Protein AF-A0A4R3K4Y8-F1 (afdb_monomer)

Foldseek 3Di:
DDPPPVVVVVVVVVVVVVVVVVCCVVVCVVVVVVVVVVVVVVVVVVVVVVVVVVVVVVVVVVVVVVVVVVVVVVVVVVVVVVVVVVVVVVVVVVVVVVVVVVVVVVVVVVVVVVVVVVVVVVVVVVVVVVVLVVLLVVLVLPDDVQQDVDDLVRNDPDSPPPPPPDDPPVADPDDGPPDDDDDDDDDDDPDDDDDDDDDPVLVPDPVHDDDPDDDDDDDDDDADDDDDDDDDWDWDADPPPRDIDTDDDPPQPDDNDGDDPVLLVQLQCCCPVVVDDLVVSQVVVCVSHVNPRRDDSVSSVCSVVVCCVVCVVVLVVLLVVLLAAQEKEWEKDWDADPNAIKIWIWIDHPVGRIDTDIGSDDAPVRCPPHSQARHQHEYEYDPPPRSVVGHVFYDYNLSNLLSNLVSCCVSVVVQDLSVQLNVLSVVLVVQLVPDDPPDFDDPVVLVVSVVSNVVSLVSLVVVCVVPPDRPSDCSSVCSSVVPNGDNRPPSGDPDDDDDDDDDDDDDDDDDD

Nearest PDB structures (foldseek):
  4ndk-assembly1_A  TM=3.398E-01  e=2.912E-02  Aequorea victoria
  4b3q-assembly1_A  TM=4.952E-01  e=2.669E-01  Human immunodeficiency virus 1
  8ia9-assembly1_A-2  TM=1.460E-01  e=4.908E-01  Saccharopolyspora spinosa

pLDDT: mean 82.43, std 16.51, range [22.06, 96.5]

Radius of gyration: 69.51 Å; Cα contacts (8 Å, |Δi|>4): 357; chains: 1; bounding box: 185×65×233 Å

Mean predicted aligned error: 16.61 Å

Organism: NCBI:txid1796634

InterPro domains:
  IPR004291 Transposase IS66, central domain [PF03050] (292-463)

Solvent-accessible surface area (backbone atoms only — not comparable to full-atom values): 30920 Å² total; per-residue (Å²): 134,78,79,74,61,65,60,57,54,54,53,51,53,52,52,50,52,54,52,50,52,53,45,37,56,75,68,44,55,59,59,51,55,51,51,53,50,54,50,54,53,49,54,51,53,53,48,49,51,55,48,52,53,50,50,50,52,49,54,52,50,51,51,50,51,53,50,50,53,51,51,53,53,51,55,50,51,50,53,50,50,54,48,51,49,51,52,48,53,52,49,50,53,53,50,50,55,52,49,53,54,49,53,51,54,49,50,56,50,50,52,52,52,49,53,51,49,52,52,48,52,54,52,51,52,51,50,52,52,50,51,46,53,49,52,33,51,50,51,64,71,66,57,40,58,69,33,39,94,48,54,76,90,68,63,87,73,70,86,66,74,82,71,76,84,69,71,86,78,84,68,69,94,70,84,54,95,90,56,82,82,84,71,85,82,82,76,85,73,92,61,84,86,85,82,84,76,79,58,69,68,57,74,69,35,88,89,58,75,91,69,98,75,79,89,84,86,84,88,87,85,87,84,85,78,92,83,84,85,89,86,86,60,70,76,46,68,43,91,84,80,66,51,74,49,59,67,85,67,64,92,85,60,79,57,99,77,66,86,53,68,69,61,53,51,52,50,48,42,38,40,71,74,65,68,38,53,70,70,55,52,39,48,52,49,11,59,73,50,77,60,69,48,79,69,56,71,68,62,61,61,44,45,59,58,53,48,56,63,72,40,46,66,60,51,53,49,50,43,54,57,47,30,73,27,67,47,31,38,42,50,77,45,84,44,72,56,96,89,37,72,26,29,36,39,37,43,30,35,94,91,67,59,70,46,80,44,78,28,76,40,74,55,68,76,34,38,57,94,39,47,62,60,74,21,66,18,34,35,29,28,71,86,51,72,60,58,78,79,34,38,71,42,61,33,69,31,62,72,54,51,49,19,46,30,46,32,29,42,71,76,40,64,89,55,59,37,43,58,51,48,46,49,51,55,50,51,53,51,53,54,59,70,71,49,62,92,90,62,65,57,61,66,69,60,47,53,52,52,48,53,53,50,52,53,39,42,52,48,35,51,51,51,42,68,78,49,64,69,50,95,65,55,50,63,51,51,48,61,62,67,45,76,84,57,53,70,61,67,62,81,36,48,88,66,88,88,81,92,80,89,79,87,88,82,81,93,76,82,89,78,131

Secondary structure (DSSP, 8-state):
--THHHHHHHHHHHHHHHHHHHHHHHTTHHHHHHHHHHHHHHHHHHHHHHHHHHHHHHHHHHHHHHHHHHHHHHHHHHHHHHHHHHHHHHHHHHHHHHHHHHHHHHHHHHHHHHHHHHHHHHHHHHHHHHHHHHHHHHHHHH--TTTSS--GGG--S------------SPPSSSPTTPPP-PPPPPPPSS----PPPPHHHHH-TT----S-----------------------EE-TTT--EE-PPPPTT--SSS---HHHHHHHHHHHHTS---HHHHHHHHHHHTTT-----HHHHHHHHHHHHHHTHHHHHHHHHHHHT-SEEEEEEEEEEETTEEEEEEEEE-TTS-EEEEEESS-SHHHHTTSHHHH--SEEEESS-GGGGGSSSEEEE-HHHHHHHHHHHHHH-TT-SHHHHHHHHHHHHHHHHHTSPTTPPPPHHHHHHHHHHHHHHHHHHHHHHHHSPPPTT--HHHHHHHS----TTTTTT-SS-----------------

Sequence (512 aa):
MNPSFEYITHLEYRLKASQAEVRAFRSGKKFQDIQEMQRKEREVLERELRALKRELMKAHQETKEVRNQWFEVFEDLQKEQDRKEKALRYWLKQMEKRALKAEENYGDAQDKIKELRHGFYEVAAALEEEKGKNLKLMAQVSQDFENSSFPSSSQKIRKKKVPNNRKVTGKHPGGQPGHTGHRRKRQTPTCPSVLLQPDREILNDPDFKKTNHTITKQLVNIKMVLEVTDYYADVYRNSKTGETYHAEFPAGIVNDVNYGGSIKAFLFLLNNECCTSIDKSRRFLSDLTGGKLQISKGMVNQLSRTFAQKSKVDQQKAFSELLVAPILHTDCTNARVNGKNAYVFICAKPDGQALYTASEKKGHEGVKGTPAELSHGILIHDHELTFYNYGSNHQECLAHVLRYLKGSMENEPDRVWNKQMHTLIREMIHYRNGLDPGCGCDTAKVAEYETRYRKILEKAKEEYEEIPCNDYYKEGYNFSSGSVINFVSLVINGSNLERIKYEYSYQRGAYY

Structure (mmCIF, N/CA/C/O backbone):
data_AF-A0A4R3K4Y8-F1
#
_entry.id   AF-A0A4R3K4Y8-F1
#
loop_
_atom_site.group_PDB
_atom_site.id
_atom_site.type_symbol
_atom_site.label_atom_id
_atom_site.label_alt_id
_atom_site.label_comp_id
_atom_site.label_asym_id
_atom_site.label_entity_id
_atom_site.label_seq_id
_atom_site.pdbx_PDB_ins_code
_atom_site.Cartn_x
_atom_site.Cartn_y
_atom_site.Cartn_z
_atom_site.occupancy
_atom_site.B_iso_or_equiv
_atom_site.auth_seq_id
_atom_site.auth_comp_id
_atom_site.auth_asym_id
_atom_site.auth_atom_id
_atom_site.pdbx_PDB_model_num
ATOM 1 N N . MET A 1 1 ? 110.011 -34.572 -167.860 1.00 46.47 1 MET A N 1
ATOM 2 C CA . MET A 1 1 ? 110.327 -33.135 -168.042 1.00 46.47 1 MET A CA 1
ATOM 3 C C . MET A 1 1 ? 111.069 -32.645 -166.797 1.00 46.47 1 MET A C 1
ATOM 5 O O . MET A 1 1 ? 110.901 -33.246 -165.749 1.00 46.47 1 MET A O 1
ATOM 9 N N . ASN A 1 2 ? 111.980 -31.683 -166.945 1.00 44.69 2 ASN A N 1
ATOM 10 C CA . ASN A 1 2 ? 113.156 -31.447 -166.086 1.00 44.69 2 ASN A CA 1
ATOM 11 C C . ASN A 1 2 ? 112.827 -30.916 -164.648 1.00 44.69 2 ASN A C 1
ATOM 13 O O . ASN A 1 2 ? 112.193 -29.866 -164.563 1.00 44.69 2 ASN A O 1
ATOM 17 N N . PRO A 1 3 ? 113.276 -31.544 -163.530 1.00 58.91 3 PRO A N 1
ATOM 18 C CA . PRO A 1 3 ? 112.893 -31.180 -162.145 1.00 58.91 3 PRO A CA 1
ATOM 19 C C . PRO A 1 3 ? 113.549 -29.907 -161.570 1.00 58.91 3 PRO A C 1
ATOM 21 O O . PRO A 1 3 ? 113.224 -29.481 -160.466 1.00 58.91 3 PRO A O 1
ATOM 24 N N . SER A 1 4 ? 114.489 -29.287 -162.288 1.00 59.41 4 SER A N 1
ATOM 25 C CA . SER A 1 4 ? 115.244 -28.126 -161.788 1.00 59.41 4 SER A CA 1
ATOM 26 C C . SER A 1 4 ? 114.491 -26.788 -161.886 1.00 59.41 4 SER A C 1
ATOM 28 O O . SER A 1 4 ? 114.936 -25.805 -161.296 1.00 59.41 4 SER A O 1
ATOM 30 N N . PHE A 1 5 ? 113.380 -26.715 -162.627 1.00 60.00 5 PHE A N 1
ATOM 31 C CA . PHE A 1 5 ? 112.683 -25.448 -162.886 1.00 60.00 5 PHE A CA 1
ATOM 32 C C . PHE A 1 5 ? 111.666 -25.078 -161.789 1.00 60.00 5 PHE A C 1
ATOM 34 O O . PHE A 1 5 ? 111.507 -23.899 -161.472 1.00 60.00 5 PHE A O 1
ATOM 41 N N . GLU A 1 6 ? 111.032 -26.067 -161.148 1.00 62.88 6 GLU A N 1
ATOM 42 C CA . GLU A 1 6 ? 109.993 -25.844 -160.124 1.00 62.88 6 GLU A CA 1
ATOM 43 C C . GLU A 1 6 ? 110.557 -25.370 -158.771 1.00 62.88 6 GLU A C 1
ATOM 45 O O . GLU A 1 6 ? 109.931 -24.574 -158.069 1.00 62.88 6 GLU A O 1
ATOM 50 N N . TYR A 1 7 ? 111.770 -25.797 -158.403 1.00 68.81 7 TYR A N 1
ATOM 51 C CA . TYR A 1 7 ? 112.374 -25.407 -157.122 1.00 68.81 7 TYR A CA 1
ATOM 52 C C . TYR A 1 7 ? 112.808 -23.931 -157.096 1.00 68.81 7 TYR A C 1
ATOM 54 O O . TYR A 1 7 ? 112.638 -23.240 -156.089 1.00 68.81 7 TYR A O 1
ATOM 62 N N . ILE A 1 8 ? 113.314 -23.419 -158.223 1.00 64.62 8 ILE A N 1
ATOM 63 C CA . ILE A 1 8 ? 113.749 -22.020 -158.344 1.00 64.62 8 ILE A CA 1
ATOM 64 C C . ILE A 1 8 ? 112.538 -21.078 -158.309 1.00 64.62 8 ILE A C 1
ATOM 66 O O . ILE A 1 8 ? 112.564 -20.072 -157.599 1.00 64.62 8 ILE A O 1
ATOM 70 N N . THR A 1 9 ? 111.434 -21.442 -158.968 1.00 64.62 9 THR A N 1
ATOM 71 C CA . THR A 1 9 ? 110.205 -20.634 -158.953 1.00 64.62 9 THR A CA 1
ATOM 72 C C . THR A 1 9 ? 109.590 -20.546 -157.553 1.00 64.62 9 THR A C 1
ATOM 74 O O . THR A 1 9 ? 109.158 -19.468 -157.141 1.00 64.62 9 THR A O 1
ATOM 77 N N . HIS A 1 10 ? 109.588 -21.629 -156.766 1.00 73.00 10 HIS A N 1
ATOM 78 C CA . HIS A 1 10 ? 109.030 -21.586 -155.409 1.00 73.00 10 HIS A CA 1
ATOM 79 C C . HIS A 1 10 ? 109.826 -20.672 -154.454 1.00 73.00 10 HIS A C 1
ATOM 81 O O . HIS A 1 10 ? 109.233 -19.919 -153.670 1.00 73.00 10 HIS A O 1
ATOM 87 N N . LEU A 1 11 ? 111.161 -20.686 -154.539 1.00 70.00 11 LEU A N 1
ATOM 88 C CA . LEU A 1 11 ? 112.019 -19.799 -153.745 1.00 70.00 11 LEU A CA 1
ATOM 89 C C . LEU A 1 11 ? 111.842 -18.325 -154.132 1.00 70.00 11 LEU A C 1
ATOM 91 O O . LEU A 1 11 ? 111.784 -17.470 -153.244 1.00 70.00 11 LEU A O 1
ATOM 95 N N . GLU A 1 12 ? 111.663 -18.023 -155.420 1.00 65.12 12 GLU A N 1
ATOM 96 C CA . GLU A 1 12 ? 111.338 -16.667 -155.870 1.00 65.12 12 GLU A CA 1
ATOM 97 C C . GLU A 1 12 ? 109.994 -16.179 -155.316 1.00 65.12 12 GLU A C 1
ATOM 99 O O . GLU A 1 12 ? 109.920 -15.052 -154.824 1.00 65.12 12 GLU A O 1
ATOM 104 N N . TYR A 1 13 ? 108.946 -17.014 -155.295 1.00 73.25 13 TYR A N 1
ATOM 105 C CA . TYR A 1 13 ? 107.655 -16.636 -154.701 1.00 73.25 13 TYR A CA 1
ATOM 106 C C . TYR A 1 13 ? 107.757 -16.354 -153.196 1.00 73.25 13 TYR A C 1
ATOM 108 O O . TYR A 1 13 ? 107.167 -15.380 -152.719 1.00 73.25 13 TYR A O 1
ATOM 116 N N . ARG A 1 14 ? 108.538 -17.144 -152.442 1.00 74.81 14 ARG A N 1
ATOM 117 C CA . ARG A 1 14 ? 108.759 -16.890 -151.006 1.00 74.81 14 ARG A CA 1
ATOM 118 C C . ARG A 1 14 ? 109.565 -15.622 -150.756 1.00 74.81 14 ARG A C 1
ATOM 120 O O . ARG A 1 14 ? 109.208 -14.855 -149.860 1.00 74.81 14 ARG A O 1
ATOM 127 N N . LEU A 1 15 ? 110.599 -15.358 -151.556 1.00 73.25 15 LEU A N 1
ATOM 128 C CA . LEU A 1 15 ? 111.356 -14.110 -151.460 1.00 73.25 15 LEU A CA 1
ATOM 129 C C . LEU A 1 15 ? 110.456 -12.907 -151.779 1.00 73.25 15 LEU A C 1
ATOM 131 O O . LEU A 1 15 ? 110.498 -11.905 -151.069 1.00 73.25 15 LEU A O 1
ATOM 135 N N . LYS A 1 16 ? 109.576 -13.028 -152.781 1.00 69.69 16 LYS A N 1
ATOM 136 C CA . LYS A 1 16 ? 108.614 -11.984 -153.164 1.00 69.69 16 LYS A CA 1
ATOM 137 C C . LYS A 1 16 ? 107.568 -11.730 -152.075 1.00 69.69 16 LYS A C 1
ATOM 139 O O . LYS A 1 16 ? 107.270 -10.573 -151.792 1.00 69.69 16 LYS A O 1
ATOM 144 N N . ALA A 1 17 ? 107.056 -12.778 -151.428 1.00 71.81 17 ALA A N 1
ATOM 145 C CA . ALA A 1 17 ? 106.112 -12.659 -150.316 1.00 71.81 17 ALA A CA 1
ATOM 146 C C . ALA A 1 17 ? 106.760 -12.021 -149.075 1.00 71.81 17 ALA A C 1
ATOM 148 O O . ALA A 1 17 ? 106.195 -11.100 -148.489 1.00 71.81 17 ALA A O 1
ATOM 149 N N . SER A 1 18 ? 107.983 -12.431 -148.721 1.00 71.88 18 SER A N 1
ATOM 150 C CA . SER A 1 18 ? 108.708 -11.853 -147.583 1.00 71.88 18 SER A CA 1
ATOM 151 C C . SER A 1 18 ? 109.135 -10.402 -147.852 1.00 71.88 18 SER A C 1
ATOM 153 O O . SER A 1 18 ? 108.979 -9.534 -146.993 1.00 71.88 18 SER A O 1
ATOM 155 N N . GLN A 1 19 ? 109.560 -10.078 -149.080 1.00 66.75 19 GLN A N 1
ATOM 156 C CA . GLN A 1 19 ? 109.799 -8.692 -149.493 1.00 66.75 19 GLN A CA 1
ATOM 157 C C . GLN A 1 19 ? 108.513 -7.852 -149.498 1.00 66.75 19 GLN A C 1
ATOM 159 O O . GLN A 1 19 ? 108.574 -6.670 -149.162 1.00 66.75 19 GLN A O 1
ATOM 164 N N . ALA A 1 20 ? 107.357 -8.426 -149.851 1.00 66.69 20 ALA A N 1
ATOM 165 C CA . ALA A 1 20 ? 106.070 -7.738 -149.768 1.00 66.69 20 ALA A CA 1
ATOM 166 C C . ALA A 1 20 ? 105.674 -7.445 -148.312 1.00 66.69 20 ALA A C 1
ATOM 168 O O . ALA A 1 20 ? 105.185 -6.354 -148.026 1.00 66.69 20 ALA A O 1
ATOM 169 N N . GLU A 1 21 ? 105.953 -8.358 -147.380 1.00 68.94 21 GLU A N 1
ATOM 170 C CA . GLU A 1 21 ? 105.667 -8.157 -145.958 1.00 68.94 21 GLU A CA 1
ATOM 171 C C . GLU A 1 21 ? 106.593 -7.109 -145.317 1.00 68.94 21 GLU A C 1
ATOM 173 O O . GLU A 1 21 ? 106.124 -6.208 -144.617 1.00 68.94 21 GLU A O 1
ATOM 178 N N . VAL A 1 22 ? 107.892 -7.135 -145.639 1.00 69.62 22 VAL A N 1
ATOM 179 C CA . VAL A 1 22 ? 108.845 -6.097 -145.207 1.00 69.62 22 VAL A CA 1
ATOM 180 C C . VAL A 1 22 ? 108.495 -4.738 -145.821 1.00 69.62 22 VAL A C 1
ATOM 182 O O . VAL A 1 22 ? 108.591 -3.719 -145.136 1.00 69.62 22 VAL A O 1
ATOM 185 N N . ARG A 1 23 ? 108.030 -4.693 -147.081 1.00 65.38 23 ARG A N 1
ATOM 186 C CA . ARG A 1 23 ? 107.506 -3.457 -147.689 1.00 65.38 23 ARG A CA 1
ATOM 187 C C . ARG A 1 23 ? 106.230 -2.980 -147.003 1.00 65.38 23 ARG A C 1
ATOM 189 O O . ARG A 1 23 ? 106.123 -1.784 -146.791 1.00 65.38 23 ARG A O 1
ATOM 196 N N . ALA A 1 24 ? 105.312 -3.864 -146.611 1.00 62.72 24 ALA A N 1
ATOM 197 C CA . ALA A 1 24 ? 104.068 -3.483 -145.934 1.00 62.72 24 ALA A CA 1
ATOM 198 C C . ALA A 1 24 ? 104.296 -2.882 -144.532 1.00 62.72 24 ALA A C 1
ATOM 200 O O . ALA A 1 24 ? 103.548 -1.994 -144.115 1.00 62.72 24 ALA A O 1
ATOM 201 N N . PHE A 1 25 ? 105.343 -3.320 -143.820 1.00 69.06 25 PHE A N 1
ATOM 202 C CA . PHE A 1 25 ? 105.787 -2.688 -142.572 1.00 69.06 25 PHE A CA 1
ATOM 203 C C . PHE A 1 25 ? 106.596 -1.403 -142.819 1.00 69.06 25 PHE A C 1
ATOM 205 O O . PHE A 1 25 ? 106.322 -0.393 -142.177 1.00 69.06 25 PHE A O 1
ATOM 212 N N . ARG A 1 26 ? 107.538 -1.389 -143.781 1.00 65.00 26 ARG A N 1
ATOM 213 C CA . ARG A 1 26 ? 108.310 -0.175 -144.134 1.00 65.00 26 ARG A CA 1
ATOM 214 C C . ARG A 1 26 ? 107.450 0.936 -144.747 1.00 65.00 26 ARG A C 1
ATOM 216 O O . ARG A 1 26 ? 107.803 2.099 -144.605 1.00 65.00 26 ARG A O 1
ATOM 223 N N . SER A 1 27 ? 106.333 0.603 -145.399 1.00 67.25 27 SER A N 1
ATOM 224 C CA . SER A 1 27 ? 105.378 1.565 -145.968 1.00 67.25 27 SER A CA 1
ATOM 225 C C . SER A 1 27 ? 104.332 2.059 -144.961 1.00 67.25 27 SER A C 1
ATOM 227 O O . SER A 1 27 ? 103.432 2.795 -145.352 1.00 67.25 27 SER A O 1
ATOM 229 N N . GLY A 1 28 ? 104.376 1.605 -143.700 1.00 70.44 28 GLY A N 1
ATOM 230 C CA . GLY A 1 28 ? 103.448 2.020 -142.640 1.00 70.44 28 GLY A CA 1
ATOM 231 C C . GLY A 1 28 ? 102.015 1.478 -142.747 1.00 70.44 28 GLY A C 1
ATOM 232 O O . GLY A 1 28 ? 101.211 1.719 -141.848 1.00 70.44 28 GLY A O 1
ATOM 233 N N . LYS A 1 29 ? 101.682 0.700 -143.788 1.00 72.25 29 LYS A N 1
ATOM 234 C CA . LYS A 1 29 ? 100.305 0.241 -144.063 1.00 72.25 29 LYS A CA 1
ATOM 235 C C . LYS A 1 29 ? 99.760 -0.653 -142.942 1.00 72.25 29 LYS A C 1
ATOM 237 O O . LYS A 1 29 ? 98.635 -0.478 -142.495 1.00 72.25 29 LYS A O 1
ATOM 242 N N . LYS A 1 30 ? 100.606 -1.535 -142.401 1.00 70.19 30 LYS A N 1
ATOM 243 C CA . LYS A 1 30 ? 100.246 -2.432 -141.285 1.00 70.19 30 LYS A CA 1
ATOM 244 C C . LYS A 1 30 ? 100.032 -1.680 -139.956 1.00 70.19 30 LYS A C 1
ATOM 246 O O . LYS A 1 30 ? 99.294 -2.150 -139.100 1.00 70.19 30 LYS A O 1
ATOM 251 N N . PHE A 1 31 ? 100.642 -0.500 -139.792 1.00 73.44 31 PHE A N 1
ATOM 252 C CA . PHE A 1 31 ? 100.457 0.363 -138.615 1.00 73.44 31 PHE A CA 1
ATOM 253 C C . PHE A 1 31 ? 99.121 1.123 -138.674 1.00 73.44 31 PHE A C 1
ATOM 255 O O . PHE A 1 31 ? 98.469 1.303 -137.646 1.00 73.44 31 PHE A O 1
ATOM 262 N N . GLN A 1 32 ? 98.684 1.509 -139.879 1.00 74.75 32 GLN A N 1
ATOM 263 C CA . GLN A 1 32 ? 97.369 2.119 -140.111 1.00 74.75 32 GLN A CA 1
ATOM 264 C C . GLN A 1 32 ? 96.226 1.142 -139.798 1.00 74.75 32 GLN A C 1
ATOM 266 O O . GLN A 1 32 ? 95.286 1.524 -139.105 1.00 74.75 32 GLN A O 1
ATOM 271 N N . ASP A 1 33 ? 96.346 -0.128 -140.199 1.00 75.31 33 ASP A N 1
ATOM 272 C CA . ASP A 1 33 ? 95.329 -1.151 -139.905 1.00 75.31 33 ASP A CA 1
ATOM 273 C C . ASP A 1 33 ? 95.153 -1.385 -138.389 1.00 75.31 33 ASP A C 1
ATOM 275 O O . ASP A 1 33 ? 94.029 -1.506 -137.900 1.00 75.31 33 ASP A O 1
ATOM 279 N N . ILE A 1 34 ? 96.250 -1.393 -137.617 1.00 76.19 34 ILE A N 1
ATOM 280 C CA . ILE A 1 34 ? 96.209 -1.530 -136.148 1.00 76.19 34 ILE A CA 1
ATOM 281 C C . ILE A 1 34 ? 95.558 -0.303 -135.497 1.00 76.19 34 ILE A C 1
ATOM 283 O O . ILE A 1 34 ? 94.710 -0.461 -134.617 1.00 76.19 34 ILE A O 1
ATOM 287 N N . GLN A 1 35 ? 95.908 0.912 -135.936 1.00 76.75 35 GLN A N 1
ATOM 288 C CA . GLN A 1 35 ? 95.280 2.139 -135.433 1.00 76.75 35 GLN A CA 1
ATOM 289 C C . GLN A 1 35 ? 93.779 2.181 -135.729 1.00 76.75 35 GLN A C 1
ATOM 291 O O . GLN A 1 35 ? 92.997 2.631 -134.893 1.00 76.75 35 GLN A O 1
ATOM 296 N N . GLU A 1 36 ? 93.356 1.694 -136.893 1.00 79.31 36 GLU A N 1
ATOM 297 C CA . GLU A 1 36 ? 91.945 1.641 -137.260 1.00 79.31 36 GLU A CA 1
ATOM 298 C C . GLU A 1 36 ? 91.171 0.596 -136.444 1.00 79.31 36 GLU A C 1
ATOM 300 O O . GLU A 1 36 ? 90.037 0.859 -136.035 1.00 79.31 36 GLU A O 1
ATOM 305 N N . MET A 1 37 ? 91.789 -0.548 -136.128 1.00 80.75 37 MET A N 1
ATOM 306 C CA . MET A 1 37 ? 91.202 -1.538 -135.220 1.00 80.75 37 MET A CA 1
ATOM 307 C C . MET A 1 37 ? 91.037 -0.975 -133.802 1.00 80.75 37 MET A C 1
ATOM 309 O O . MET A 1 37 ? 89.940 -1.028 -133.247 1.00 80.75 37 MET A O 1
ATOM 313 N N . GLN A 1 38 ? 92.086 -0.348 -133.258 1.00 79.06 38 GLN A N 1
ATOM 314 C CA . GLN A 1 38 ? 92.047 0.284 -131.935 1.00 79.06 38 GLN A CA 1
ATOM 315 C C . GLN A 1 38 ? 91.034 1.431 -131.872 1.00 79.06 38 GLN A C 1
ATOM 317 O O . GLN A 1 38 ? 90.351 1.595 -130.863 1.00 79.06 38 GLN A O 1
ATOM 322 N N . ARG A 1 39 ? 90.883 2.212 -132.953 1.00 80.44 39 ARG A N 1
ATOM 323 C CA . ARG A 1 39 ? 89.854 3.259 -133.043 1.00 80.44 39 ARG A CA 1
ATOM 324 C C . ARG A 1 39 ? 88.450 2.662 -132.939 1.00 80.44 39 ARG A C 1
ATOM 326 O O . ARG A 1 39 ? 87.638 3.173 -132.174 1.00 80.44 39 ARG A O 1
ATOM 333 N N . LYS A 1 40 ? 88.176 1.567 -133.658 1.00 81.06 40 LYS A N 1
ATOM 334 C CA . LYS A 1 40 ? 86.876 0.875 -133.616 1.00 81.06 40 LYS A CA 1
ATOM 335 C C . LYS A 1 40 ? 86.577 0.284 -132.235 1.00 81.06 40 LYS A C 1
ATOM 337 O O . LYS A 1 40 ? 85.469 0.470 -131.741 1.00 81.06 40 LYS A O 1
ATOM 342 N N . GLU A 1 41 ? 87.547 -0.363 -131.588 1.00 82.31 41 GLU A N 1
ATOM 343 C CA . GLU A 1 41 ? 87.401 -0.866 -130.209 1.00 82.31 41 GLU A CA 1
ATOM 344 C C . GLU A 1 41 ? 87.114 0.264 -129.215 1.00 82.31 41 GLU A C 1
ATOM 346 O O . GLU A 1 41 ? 86.206 0.163 -128.388 1.00 82.31 41 GLU A O 1
ATOM 351 N N . ARG A 1 42 ? 87.838 1.382 -129.336 1.00 82.12 42 ARG A N 1
ATOM 352 C CA . ARG A 1 42 ? 87.648 2.554 -128.478 1.00 82.12 42 ARG A CA 1
ATOM 353 C C . ARG A 1 42 ? 86.265 3.171 -128.658 1.00 82.12 42 ARG A C 1
ATOM 355 O O . ARG A 1 42 ? 85.636 3.534 -127.671 1.00 82.12 42 ARG A O 1
ATOM 362 N N . GLU A 1 43 ? 85.758 3.240 -129.887 1.00 82.00 43 GLU A N 1
ATOM 363 C CA . GLU A 1 43 ? 84.398 3.715 -130.160 1.00 82.00 43 GLU A CA 1
ATOM 364 C C . GLU A 1 43 ? 83.317 2.806 -129.554 1.00 82.00 43 GLU A C 1
ATOM 366 O O . GLU A 1 43 ? 82.310 3.319 -129.057 1.00 82.00 43 GLU A O 1
ATOM 371 N N . VAL A 1 44 ? 83.505 1.480 -129.573 1.00 84.69 44 VAL A N 1
ATOM 372 C CA . VAL A 1 44 ? 82.583 0.518 -128.941 1.00 84.69 44 VAL A CA 1
ATOM 373 C C . VAL A 1 44 ? 82.591 0.691 -127.422 1.00 84.69 44 VAL A C 1
ATOM 375 O O . VAL A 1 44 ? 81.533 0.928 -126.838 1.00 84.69 44 VAL A O 1
ATOM 378 N N . LEU A 1 45 ? 83.773 0.705 -126.799 1.00 84.12 45 LEU A N 1
ATOM 379 C CA . LEU A 1 45 ? 83.920 0.929 -125.357 1.00 84.12 45 LEU A CA 1
ATOM 380 C C . LEU A 1 45 ? 83.368 2.295 -124.927 1.00 84.12 45 LEU A C 1
ATOM 382 O O . LEU A 1 45 ? 82.719 2.405 -123.892 1.00 84.12 45 LEU A O 1
ATOM 386 N N . GLU A 1 46 ? 83.556 3.349 -125.726 1.00 83.94 46 GLU A N 1
ATOM 387 C CA . GLU A 1 46 ? 82.974 4.667 -125.452 1.00 83.94 46 GLU A CA 1
ATOM 388 C C . GLU A 1 46 ? 81.442 4.679 -125.581 1.00 83.94 46 GLU A C 1
ATOM 390 O O . GLU A 1 46 ? 80.769 5.474 -124.915 1.00 83.94 46 GLU A O 1
ATOM 395 N N . ARG A 1 47 ? 80.848 3.847 -126.448 1.00 84.12 47 ARG A N 1
ATOM 396 C CA . ARG A 1 47 ? 79.385 3.674 -126.498 1.00 84.12 47 ARG A CA 1
ATOM 397 C C . ARG A 1 47 ? 78.882 2.924 -125.267 1.00 84.12 47 ARG A C 1
ATOM 399 O O . ARG A 1 47 ? 77.917 3.391 -124.664 1.00 84.12 47 ARG A O 1
ATOM 406 N N . GLU A 1 48 ? 79.558 1.856 -124.853 1.00 85.00 48 GLU A N 1
ATOM 407 C CA . GLU A 1 48 ? 79.231 1.097 -123.636 1.00 85.00 48 GLU A CA 1
ATOM 408 C C . GLU A 1 48 ? 79.355 1.960 -122.376 1.00 85.00 48 GLU A C 1
ATOM 410 O O . GLU A 1 48 ? 78.414 2.047 -121.590 1.00 85.00 48 GLU A O 1
ATOM 415 N N . LEU A 1 49 ? 80.446 2.717 -122.231 1.00 85.75 49 LEU A N 1
ATOM 416 C CA . LEU A 1 49 ? 80.629 3.674 -121.135 1.00 85.75 49 LEU A CA 1
ATOM 417 C C . LEU A 1 49 ? 79.519 4.730 -121.095 1.00 85.75 49 LEU A C 1
ATOM 419 O O . LEU A 1 49 ? 79.076 5.127 -120.017 1.00 85.75 49 LEU A O 1
ATOM 423 N N . ARG A 1 50 ? 79.049 5.203 -122.257 1.00 84.88 50 ARG A N 1
ATOM 424 C CA . ARG A 1 50 ? 77.923 6.149 -122.340 1.00 84.88 50 ARG A CA 1
ATOM 425 C C . ARG A 1 50 ? 76.578 5.508 -121.997 1.00 84.88 50 ARG A C 1
ATOM 427 O O . ARG A 1 50 ? 75.690 6.235 -121.547 1.00 84.88 50 ARG A O 1
ATOM 434 N N . ALA A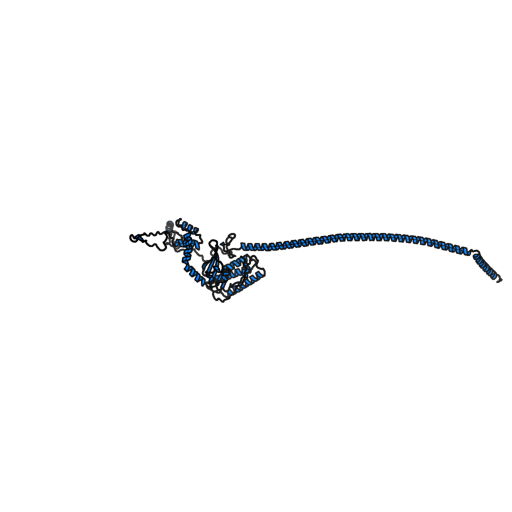 1 51 ? 76.399 4.211 -122.234 1.00 85.75 51 ALA A N 1
ATOM 435 C CA . ALA A 1 51 ? 75.204 3.472 -121.827 1.00 85.75 51 ALA A CA 1
ATOM 436 C C . ALA A 1 51 ? 75.209 3.235 -120.309 1.00 85.75 51 ALA A C 1
ATOM 438 O O . ALA A 1 51 ? 74.289 3.680 -119.627 1.00 85.75 51 ALA A O 1
ATOM 439 N N . LEU A 1 52 ? 76.306 2.699 -119.766 1.00 86.69 52 LEU A N 1
ATOM 440 C CA . LEU A 1 52 ? 76.500 2.475 -118.329 1.00 86.69 52 LEU A CA 1
ATOM 441 C C . LEU A 1 52 ? 76.380 3.765 -117.510 1.00 86.69 52 LEU A C 1
ATOM 443 O O . LEU A 1 52 ? 75.735 3.777 -116.468 1.00 86.69 52 LEU A O 1
ATOM 447 N N . LYS A 1 53 ? 76.937 4.889 -117.986 1.00 86.38 53 LYS A N 1
ATOM 448 C CA . LYS A 1 53 ? 76.757 6.191 -117.318 1.00 86.38 53 LYS A CA 1
ATOM 449 C C . LYS A 1 53 ? 75.292 6.628 -117.271 1.00 86.38 53 LYS A C 1
ATOM 451 O O . LYS A 1 53 ? 74.876 7.221 -116.280 1.00 86.38 53 LYS A O 1
ATOM 456 N N . ARG A 1 54 ? 74.512 6.356 -118.323 1.00 86.62 54 ARG A N 1
ATOM 457 C CA . ARG A 1 54 ? 73.075 6.668 -118.347 1.00 86.62 54 ARG A CA 1
ATOM 458 C C . ARG A 1 54 ? 72.295 5.777 -117.383 1.00 86.62 54 ARG A C 1
ATOM 460 O O . ARG A 1 54 ? 71.471 6.298 -116.639 1.00 86.62 54 ARG A O 1
ATOM 467 N N . GLU A 1 55 ? 72.591 4.482 -117.348 1.00 87.19 55 GLU A N 1
ATOM 468 C CA . GLU A 1 55 ? 71.980 3.547 -116.396 1.00 87.19 55 GLU A CA 1
ATOM 469 C C . GLU A 1 55 ? 72.326 3.895 -114.948 1.00 87.19 55 GLU A C 1
ATOM 471 O O . GLU A 1 55 ? 71.435 3.942 -114.106 1.00 87.19 55 GLU A O 1
ATOM 476 N N . LEU A 1 56 ? 73.585 4.242 -114.664 1.00 89.38 56 LEU A N 1
ATOM 477 C CA . LEU A 1 56 ? 74.015 4.663 -113.332 1.00 89.38 56 LEU A CA 1
ATOM 478 C C . LEU A 1 56 ? 73.295 5.939 -112.877 1.00 89.38 56 LEU A C 1
ATOM 480 O O . LEU A 1 56 ? 72.860 6.018 -111.730 1.00 89.38 56 LEU A O 1
ATOM 484 N N . MET A 1 57 ? 73.136 6.929 -113.765 1.00 88.12 57 MET A N 1
ATOM 485 C CA . MET A 1 57 ? 72.359 8.133 -113.446 1.00 88.12 57 MET A CA 1
ATOM 486 C C . MET A 1 57 ? 70.893 7.799 -113.162 1.00 88.12 57 MET A C 1
ATOM 488 O O . MET A 1 57 ? 70.330 8.331 -112.207 1.00 88.12 57 MET A O 1
ATOM 492 N N . LYS A 1 58 ? 70.291 6.893 -113.942 1.00 89.25 58 LYS A N 1
ATOM 493 C CA . LYS A 1 58 ? 68.908 6.454 -113.734 1.00 89.25 58 LYS A CA 1
ATOM 494 C C . LYS A 1 58 ? 68.741 5.721 -112.398 1.00 89.25 58 LYS A C 1
ATOM 496 O O . LYS A 1 58 ? 67.881 6.101 -111.613 1.00 89.25 58 LYS A O 1
ATOM 501 N N . ALA A 1 59 ? 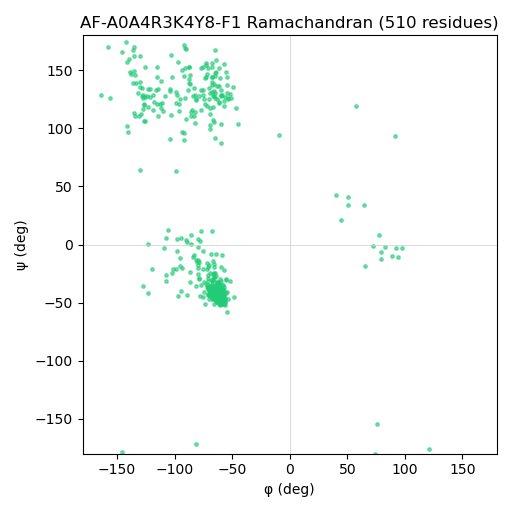69.618 4.767 -112.088 1.00 88.12 59 ALA A N 1
ATOM 502 C CA . ALA A 1 59 ? 69.613 4.048 -110.814 1.00 88.12 59 ALA A CA 1
ATOM 503 C C . ALA A 1 59 ? 69.852 4.984 -109.613 1.00 88.12 59 ALA A C 1
ATOM 505 O O . ALA A 1 59 ? 69.237 4.828 -108.557 1.00 88.12 59 ALA A O 1
ATOM 506 N N . HIS A 1 60 ? 70.718 5.993 -109.760 1.00 88.62 60 HIS A N 1
ATOM 507 C CA . HIS A 1 60 ? 70.928 7.005 -108.724 1.00 88.62 60 HIS A CA 1
ATOM 508 C C . HIS A 1 60 ? 69.673 7.855 -108.491 1.00 88.62 60 HIS A C 1
ATOM 510 O O . HIS A 1 60 ? 69.331 8.151 -107.344 1.00 88.62 60 HIS A O 1
ATOM 516 N N . GLN A 1 61 ? 68.968 8.219 -109.564 1.00 89.31 61 GLN A N 1
ATOM 517 C CA . GLN A 1 61 ? 67.711 8.950 -109.476 1.00 89.31 61 GLN A CA 1
ATOM 518 C C . GLN A 1 61 ? 66.609 8.109 -108.816 1.00 89.31 61 GLN A C 1
ATOM 520 O O . GLN A 1 61 ? 65.987 8.588 -107.873 1.00 89.31 61 GLN A O 1
ATOM 525 N N . GLU A 1 62 ? 66.465 6.838 -109.198 1.00 88.69 62 GLU A N 1
ATOM 526 C CA . GLU A 1 62 ? 65.553 5.884 -108.546 1.00 88.69 62 GLU A CA 1
ATOM 527 C C . GLU A 1 62 ? 65.890 5.712 -107.054 1.00 88.69 62 GLU A C 1
ATOM 529 O O . GLU A 1 62 ? 65.008 5.748 -106.200 1.00 88.69 62 GLU A O 1
ATOM 534 N N . THR A 1 63 ? 67.176 5.619 -106.698 1.00 89.75 63 THR A N 1
ATOM 535 C CA . THR A 1 63 ? 67.612 5.533 -105.290 1.00 89.75 63 THR A CA 1
ATOM 536 C C . THR A 1 63 ? 67.225 6.784 -104.498 1.00 89.75 63 THR A C 1
ATOM 538 O O . THR A 1 63 ? 66.828 6.692 -103.335 1.00 89.75 63 THR A O 1
ATOM 541 N N . LYS A 1 64 ? 67.336 7.968 -105.112 1.00 89.75 64 LYS A N 1
ATOM 542 C CA . LYS A 1 64 ? 66.931 9.237 -104.497 1.00 89.75 64 LYS A CA 1
ATOM 543 C C . LYS A 1 64 ? 65.414 9.307 -104.311 1.00 89.75 64 LYS A C 1
ATOM 545 O O . LYS A 1 64 ? 64.964 9.741 -103.255 1.00 89.75 64 LYS A O 1
ATOM 550 N N . GLU A 1 65 ? 64.647 8.855 -105.299 1.00 90.12 65 GLU A N 1
ATOM 551 C CA . GLU A 1 65 ? 63.184 8.783 -105.232 1.00 90.12 65 GLU A CA 1
ATOM 552 C C . GLU A 1 65 ? 62.720 7.822 -104.131 1.00 90.12 65 GLU A C 1
ATOM 554 O O . GLU A 1 65 ? 61.952 8.225 -103.260 1.00 90.12 65 GLU A O 1
ATOM 559 N N . VAL A 1 66 ? 63.266 6.602 -104.083 1.00 90.62 66 VAL A N 1
ATOM 560 C CA . VAL A 1 66 ? 62.960 5.610 -103.038 1.00 90.62 66 VAL A CA 1
ATOM 561 C C . VAL A 1 66 ? 63.336 6.132 -101.652 1.00 90.62 66 VAL A C 1
ATOM 563 O O . VAL A 1 66 ? 62.560 5.999 -100.709 1.00 90.62 66 VAL A O 1
ATOM 566 N N . ARG A 1 67 ? 64.504 6.771 -101.507 1.00 90.69 67 ARG A N 1
ATOM 567 C CA . ARG A 1 67 ? 64.909 7.399 -100.242 1.00 90.69 67 ARG A CA 1
ATOM 568 C C . ARG A 1 67 ? 63.889 8.449 -99.794 1.00 90.69 67 ARG A C 1
ATOM 570 O O . ARG A 1 67 ? 63.520 8.448 -98.625 1.00 90.69 67 ARG A O 1
ATOM 577 N N . ASN A 1 68 ? 63.453 9.328 -100.695 1.00 92.25 68 ASN A N 1
ATOM 578 C CA . ASN A 1 68 ? 62.474 10.365 -100.371 1.00 92.25 68 ASN A CA 1
ATOM 579 C C . ASN A 1 68 ? 61.127 9.756 -99.951 1.00 92.25 68 ASN A C 1
ATOM 581 O O . ASN A 1 68 ? 60.588 10.157 -98.926 1.00 92.25 68 ASN A O 1
ATOM 585 N N . GLN A 1 69 ? 60.645 8.736 -100.668 1.00 91.25 69 GLN A N 1
ATOM 586 C CA . GLN A 1 69 ? 59.425 8.005 -100.301 1.00 91.25 69 GLN A CA 1
ATOM 587 C C . GLN A 1 69 ? 59.535 7.361 -98.912 1.00 91.25 69 GLN A C 1
ATOM 589 O O . GLN A 1 69 ? 58.608 7.448 -98.113 1.00 91.25 69 GLN A O 1
ATOM 594 N N . TRP A 1 70 ? 60.679 6.749 -98.587 1.00 91.81 70 TRP A N 1
ATOM 595 C CA . TRP A 1 70 ? 60.909 6.198 -97.249 1.00 91.81 70 TRP A CA 1
ATOM 596 C C . TRP A 1 70 ? 60.892 7.277 -96.166 1.00 91.81 70 TRP A C 1
ATOM 598 O O . TRP A 1 70 ? 60.292 7.056 -95.117 1.00 91.81 70 TRP A O 1
ATOM 608 N N . PHE A 1 71 ? 61.509 8.439 -96.405 1.00 91.94 71 PHE A N 1
ATOM 609 C CA . PHE A 1 71 ? 61.455 9.556 -95.458 1.00 91.94 71 PHE A CA 1
ATOM 610 C C . PHE A 1 71 ? 60.023 10.045 -95.226 1.00 91.94 71 PHE A C 1
ATOM 612 O O . PHE A 1 71 ? 59.643 10.219 -94.072 1.00 91.94 71 PHE A O 1
ATOM 619 N N . GLU A 1 72 ? 59.214 10.184 -96.280 1.00 91.44 72 GLU A N 1
ATOM 620 C CA . GLU A 1 72 ? 57.797 10.554 -96.158 1.00 91.44 72 GLU A CA 1
ATOM 621 C C . GLU A 1 72 ? 57.014 9.537 -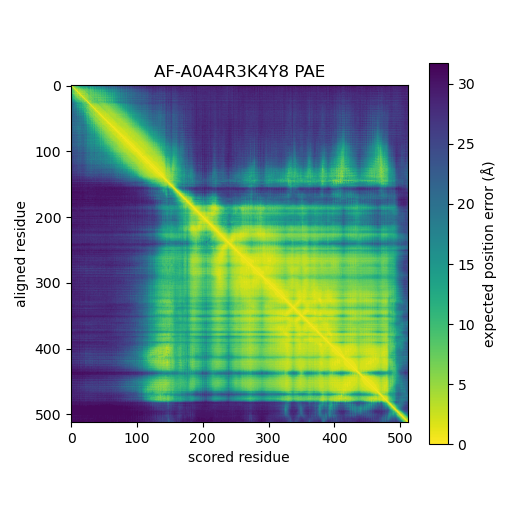95.311 1.00 91.44 72 GLU A C 1
ATOM 623 O O . GLU A 1 72 ? 56.325 9.920 -94.366 1.00 91.44 72 GLU A O 1
ATOM 628 N N . VAL A 1 73 ? 57.187 8.234 -95.570 1.00 92.69 73 VAL A N 1
ATOM 629 C CA . VAL A 1 73 ? 56.527 7.169 -94.794 1.00 92.69 73 VAL A CA 1
ATOM 630 C C . VAL A 1 73 ? 56.941 7.202 -93.320 1.00 92.69 73 VAL A C 1
ATOM 632 O O . VAL A 1 73 ? 56.085 7.077 -92.444 1.00 92.69 73 VAL A O 1
ATOM 635 N N . PHE A 1 74 ? 58.231 7.375 -93.018 1.00 91.06 74 PHE A N 1
ATOM 636 C CA . PHE A 1 74 ? 58.704 7.448 -91.632 1.00 91.06 74 PHE A CA 1
ATOM 637 C C . PHE A 1 74 ? 58.218 8.709 -90.915 1.00 91.06 74 PHE A C 1
ATOM 639 O O . PHE A 1 74 ? 57.830 8.626 -89.749 1.00 91.06 74 PHE A O 1
ATOM 646 N N . GLU A 1 75 ? 58.196 9.860 -91.590 1.00 92.31 75 GLU A N 1
ATOM 647 C CA . GLU A 1 75 ? 57.635 11.087 -91.025 1.00 92.31 75 GLU A CA 1
ATOM 648 C C . GLU A 1 75 ? 56.143 10.941 -90.720 1.00 92.31 75 GLU A C 1
ATOM 650 O O . GLU A 1 75 ? 55.684 11.380 -89.664 1.00 92.31 75 GLU A O 1
ATOM 655 N N . ASP A 1 76 ? 55.377 10.313 -91.608 1.00 92.44 76 ASP A N 1
ATOM 656 C CA . ASP A 1 76 ? 53.948 10.102 -91.400 1.00 92.44 76 ASP A CA 1
ATOM 657 C C . ASP A 1 76 ? 53.669 9.072 -90.301 1.00 92.44 76 ASP A C 1
ATOM 659 O O . ASP A 1 76 ? 52.794 9.298 -89.459 1.00 92.44 76 ASP A O 1
ATOM 663 N N . LEU A 1 77 ? 54.467 8.003 -90.219 1.00 91.94 77 LEU A N 1
ATOM 664 C CA . LEU A 1 77 ? 54.398 7.034 -89.125 1.00 91.94 77 LEU A CA 1
ATOM 665 C C . LEU A 1 77 ? 54.714 7.692 -87.772 1.00 91.94 77 LEU A C 1
ATOM 667 O O . LEU A 1 77 ? 53.991 7.476 -86.797 1.00 91.94 77 LEU A O 1
ATOM 671 N N . GLN A 1 78 ? 55.742 8.546 -87.718 1.00 93.19 78 GLN A N 1
ATOM 672 C CA . GLN A 1 78 ? 56.089 9.306 -86.517 1.00 93.19 78 GLN A CA 1
ATOM 673 C C . GLN A 1 78 ? 54.954 10.259 -86.123 1.00 93.19 78 GLN A C 1
ATOM 675 O O . GLN A 1 78 ? 54.549 10.294 -84.961 1.00 93.19 78 GLN A O 1
ATOM 680 N N . LYS A 1 79 ? 54.369 10.986 -87.086 1.00 92.31 79 LYS A N 1
ATOM 681 C CA . LYS A 1 79 ? 53.210 11.861 -86.837 1.00 92.31 79 LYS A CA 1
ATOM 682 C C . LYS A 1 79 ? 52.013 11.074 -86.305 1.00 92.31 79 LYS A C 1
ATOM 684 O O . LYS A 1 79 ? 51.316 11.563 -85.414 1.00 92.31 79 LYS A O 1
ATOM 689 N N . GLU A 1 80 ? 51.738 9.881 -86.832 1.00 92.38 80 GLU A N 1
ATOM 690 C CA . GLU A 1 80 ? 50.676 9.017 -86.310 1.00 92.38 80 GLU A CA 1
ATOM 691 C C . GLU A 1 80 ? 50.949 8.552 -84.881 1.00 92.38 80 GLU A C 1
ATOM 693 O O . GLU A 1 80 ? 50.040 8.583 -84.045 1.00 92.38 80 GLU A O 1
ATOM 698 N N . GLN A 1 81 ? 52.177 8.120 -84.594 1.00 91.75 81 GLN A N 1
ATOM 699 C CA . GLN A 1 81 ? 52.569 7.663 -83.267 1.00 91.75 81 GLN A CA 1
ATOM 700 C C . GLN A 1 81 ? 52.464 8.799 -82.246 1.00 91.75 81 GLN A C 1
ATOM 702 O O . GLN A 1 81 ? 51.821 8.623 -81.212 1.00 91.75 81 GLN A O 1
ATOM 707 N N . ASP A 1 82 ? 52.957 9.992 -82.581 1.00 92.88 82 ASP A N 1
ATOM 708 C CA . ASP A 1 82 ? 52.844 11.185 -81.742 1.00 92.88 82 ASP A CA 1
ATOM 709 C C . ASP A 1 82 ? 51.377 11.577 -81.499 1.00 92.88 82 ASP A C 1
ATOM 711 O O . ASP A 1 82 ? 51.004 11.993 -80.398 1.00 92.88 82 ASP A O 1
ATOM 715 N N . ARG A 1 83 ? 50.506 11.447 -82.513 1.00 92.88 83 ARG A N 1
ATOM 716 C CA . ARG A 1 83 ? 49.057 11.684 -82.368 1.00 92.88 83 ARG A CA 1
ATOM 717 C C . ARG A 1 83 ? 48.422 10.673 -81.416 1.00 92.88 83 ARG A C 1
ATOM 719 O O . ARG A 1 83 ? 47.668 11.079 -80.529 1.00 92.88 83 ARG A O 1
ATOM 726 N N . LYS A 1 84 ? 48.730 9.381 -81.576 1.00 93.62 84 LYS A N 1
ATOM 727 C CA . LYS A 1 84 ? 48.242 8.299 -80.704 1.00 93.62 84 LYS A CA 1
ATOM 728 C C . LYS A 1 84 ? 48.725 8.502 -79.269 1.00 93.62 84 LYS A C 1
ATOM 730 O O . LYS A 1 84 ? 47.923 8.416 -78.344 1.00 93.62 84 LYS A O 1
ATOM 735 N N . GLU A 1 85 ? 49.991 8.860 -79.079 1.00 93.56 85 GLU A N 1
ATOM 736 C CA . GLU A 1 85 ? 50.565 9.123 -77.762 1.00 93.56 85 GLU A CA 1
ATOM 737 C C . GLU A 1 85 ? 49.922 10.344 -77.091 1.00 93.56 85 GLU A C 1
ATOM 739 O O . GLU A 1 85 ? 49.531 10.277 -75.924 1.00 93.56 85 GLU A O 1
ATOM 744 N N . LYS A 1 86 ? 49.729 11.448 -77.826 1.00 93.50 86 LYS A N 1
ATOM 745 C CA . LYS A 1 86 ? 49.018 12.633 -77.317 1.00 93.50 86 LYS A CA 1
ATOM 746 C C . LYS A 1 86 ? 47.579 12.308 -76.923 1.00 93.50 86 LYS A C 1
ATOM 748 O O . LYS A 1 86 ? 47.136 12.738 -75.858 1.00 93.50 86 LYS A O 1
ATOM 753 N N . ALA A 1 87 ? 46.863 11.534 -77.740 1.00 93.38 87 ALA A N 1
ATOM 754 C CA . ALA A 1 87 ? 45.505 11.096 -77.432 1.00 93.38 87 ALA A CA 1
ATOM 755 C C . ALA A 1 87 ? 45.466 10.207 -76.178 1.00 93.38 87 ALA A C 1
ATOM 757 O O . ALA A 1 87 ? 44.627 10.425 -75.304 1.00 93.38 87 ALA A O 1
ATOM 758 N N . LEU A 1 88 ? 46.401 9.260 -76.046 1.00 93.06 88 LEU A N 1
ATOM 759 C CA . LEU A 1 88 ? 46.494 8.382 -74.880 1.00 93.06 88 LEU A CA 1
ATOM 760 C C . LEU A 1 88 ? 46.813 9.173 -73.604 1.00 93.06 88 LEU A C 1
ATOM 762 O O . LEU A 1 88 ? 46.139 9.000 -72.593 1.00 93.06 88 LEU A O 1
ATOM 766 N N . ARG A 1 89 ? 47.783 10.098 -73.657 1.00 93.94 89 ARG A N 1
ATOM 767 C CA . ARG A 1 89 ? 48.133 10.992 -72.538 1.00 93.94 89 ARG A CA 1
ATOM 768 C C . ARG A 1 89 ? 46.952 11.872 -72.125 1.00 93.94 89 ARG A C 1
ATOM 770 O O . ARG A 1 89 ? 46.716 12.064 -70.933 1.00 93.94 89 ARG A O 1
ATOM 777 N N . TYR A 1 90 ? 46.194 12.389 -73.093 1.00 93.69 90 TYR A N 1
ATOM 778 C CA . TYR A 1 90 ? 44.974 13.145 -72.816 1.00 93.69 90 TYR A CA 1
ATOM 779 C C . TYR A 1 90 ? 43.939 12.282 -72.085 1.00 93.69 90 TYR A C 1
ATOM 781 O O . TYR A 1 90 ? 43.436 12.692 -71.039 1.00 93.69 90 TYR A O 1
ATOM 789 N N . TRP A 1 91 ? 43.662 11.077 -72.590 1.00 92.25 91 TRP A N 1
ATOM 790 C CA . TRP A 1 91 ? 42.707 10.156 -71.972 1.00 92.25 91 TRP A CA 1
ATOM 791 C C . TRP A 1 91 ? 43.139 9.695 -70.580 1.00 92.25 91 TRP A C 1
ATOM 793 O O . TRP A 1 91 ? 42.310 9.700 -69.673 1.00 92.25 91 TRP A O 1
ATOM 803 N N . LEU A 1 92 ? 44.423 9.387 -70.376 1.00 93.88 92 LEU A N 1
ATOM 804 C CA . LEU A 1 92 ? 44.978 9.054 -69.060 1.00 93.88 92 LEU A CA 1
ATOM 805 C C . LEU A 1 92 ? 44.726 10.177 -68.050 1.00 93.88 92 LEU A C 1
ATOM 807 O O . LEU A 1 92 ? 44.203 9.918 -66.971 1.00 93.88 92 LEU A O 1
ATOM 811 N N . LYS A 1 93 ? 44.977 11.434 -68.434 1.00 94.56 93 LYS A N 1
ATOM 812 C CA . LYS A 1 93 ? 44.715 12.597 -67.575 1.00 94.56 93 LYS A CA 1
ATOM 813 C C . LYS A 1 93 ? 43.228 12.771 -67.244 1.00 94.56 93 LYS A C 1
ATOM 815 O O . LYS A 1 93 ? 42.887 13.210 -66.148 1.00 94.56 93 LYS A O 1
ATOM 820 N N . GLN A 1 94 ? 42.324 12.459 -68.177 1.00 94.00 94 GLN A N 1
ATOM 821 C CA . GLN A 1 94 ? 40.880 12.492 -67.900 1.00 94.00 94 GLN A CA 1
ATOM 822 C C . GLN A 1 94 ? 40.453 11.360 -66.960 1.00 94.00 94 GLN A C 1
ATOM 824 O O . GLN A 1 94 ? 39.632 11.583 -66.070 1.00 94.00 94 GLN A O 1
ATOM 829 N N . MET A 1 95 ? 41.019 10.162 -67.128 1.00 93.31 95 MET A N 1
ATOM 830 C CA . MET A 1 95 ? 40.732 9.021 -66.258 1.00 93.31 95 MET A CA 1
ATOM 831 C C . MET A 1 95 ? 41.263 9.235 -64.842 1.00 93.31 95 MET A C 1
ATOM 833 O O . MET A 1 95 ? 40.536 8.963 -63.895 1.00 93.31 95 MET A O 1
ATOM 837 N N . GLU A 1 96 ? 42.457 9.808 -64.689 1.00 93.81 96 GLU A N 1
ATOM 838 C CA . GLU A 1 96 ? 43.020 10.191 -63.389 1.00 93.81 96 GLU A CA 1
ATOM 839 C C . GLU A 1 96 ? 42.117 11.196 -62.659 1.00 93.81 96 GLU A C 1
ATOM 841 O O . GLU A 1 96 ? 41.737 10.974 -61.513 1.00 93.81 96 GLU A O 1
ATOM 846 N N . LYS A 1 97 ? 41.655 12.251 -63.348 1.00 94.25 97 LYS A N 1
ATOM 847 C CA . LYS A 1 97 ? 40.687 13.205 -62.777 1.00 94.25 97 LYS A CA 1
ATOM 848 C C . LYS A 1 97 ? 39.382 12.539 -62.343 1.00 94.25 97 LYS A C 1
ATOM 850 O O . LYS A 1 97 ? 38.813 12.907 -61.318 1.00 94.25 97 LYS A O 1
ATOM 855 N N . ARG A 1 98 ? 38.880 11.585 -63.133 1.00 94.31 98 ARG A N 1
ATOM 856 C CA . ARG A 1 98 ? 37.663 10.837 -62.799 1.00 94.31 98 ARG A CA 1
ATOM 857 C C . ARG A 1 98 ? 37.880 9.925 -61.591 1.00 94.31 98 ARG A C 1
ATOM 859 O O . ARG A 1 98 ? 36.976 9.840 -60.766 1.00 94.31 98 ARG A O 1
ATOM 866 N N . ALA A 1 99 ? 39.037 9.270 -61.497 1.00 92.50 99 ALA A N 1
ATOM 867 C CA . ALA A 1 99 ? 39.401 8.413 -60.373 1.00 92.50 99 ALA A CA 1
ATOM 868 C C . ALA A 1 99 ? 39.492 9.224 -59.074 1.00 92.50 99 ALA A C 1
ATOM 870 O O . ALA A 1 99 ? 38.790 8.898 -58.125 1.00 92.50 99 ALA A O 1
ATOM 871 N N . LEU A 1 100 ? 40.217 10.349 -59.082 1.00 93.50 100 LEU A N 1
ATOM 872 C CA . LEU A 1 100 ? 40.319 11.246 -57.924 1.00 93.50 100 LEU A CA 1
ATOM 873 C C . LEU A 1 100 ? 38.947 11.754 -57.463 1.00 93.50 100 LEU A C 1
ATOM 875 O O . LEU A 1 100 ? 38.631 11.701 -56.280 1.00 93.50 100 LEU A O 1
ATOM 879 N N . LYS A 1 101 ? 38.083 12.173 -58.397 1.00 94.31 101 LYS A N 1
ATOM 880 C CA . LYS A 1 101 ? 36.715 12.598 -58.060 1.00 94.31 101 LYS A CA 1
ATOM 881 C C . LYS A 1 101 ? 35.872 11.455 -57.481 1.00 94.31 101 LYS A C 1
ATOM 883 O O . LYS A 1 101 ? 34.996 11.690 -56.655 1.00 94.31 101 LYS A O 1
ATOM 888 N N . ALA A 1 102 ? 36.076 10.222 -57.943 1.00 90.44 102 ALA A N 1
ATOM 889 C CA . ALA A 1 102 ? 35.379 9.059 -57.402 1.00 90.44 102 ALA A CA 1
ATOM 890 C C . ALA A 1 102 ? 35.863 8.712 -55.985 1.00 90.44 102 ALA A C 1
ATOM 892 O O . ALA A 1 102 ? 35.030 8.384 -55.145 1.00 90.44 102 ALA A O 1
ATOM 893 N N . GLU A 1 103 ? 37.167 8.828 -55.718 1.00 91.75 103 GLU A N 1
ATOM 894 C CA . GLU A 1 103 ? 37.751 8.656 -54.382 1.00 91.75 103 GLU A CA 1
ATOM 895 C C . GLU A 1 103 ? 37.254 9.724 -53.402 1.00 91.75 103 GLU A C 1
ATOM 897 O O . GLU A 1 103 ? 36.830 9.382 -52.301 1.00 91.75 103 GLU A O 1
ATOM 902 N N . GLU A 1 104 ? 37.207 10.991 -53.822 1.00 93.38 104 GLU A N 1
ATOM 903 C CA . GLU A 1 104 ? 36.646 12.096 -53.031 1.00 93.38 104 GLU A CA 1
ATOM 904 C C . GLU A 1 104 ? 35.166 11.849 -52.696 1.00 93.38 104 GLU A C 1
ATOM 906 O O . GLU A 1 104 ? 34.787 11.826 -51.528 1.00 93.38 104 GLU A O 1
ATOM 911 N N . ASN A 1 105 ? 34.339 11.531 -53.702 1.00 92.06 105 ASN A N 1
ATOM 912 C CA . ASN A 1 105 ? 32.926 11.199 -53.486 1.00 92.06 105 ASN A CA 1
ATOM 913 C C . ASN A 1 105 ? 32.734 9.988 -52.556 1.00 92.06 105 ASN A C 1
ATOM 915 O O . ASN A 1 105 ? 31.742 9.915 -51.830 1.00 92.06 105 ASN A O 1
ATOM 919 N N . TYR A 1 106 ? 33.635 9.003 -52.619 1.00 91.31 106 TYR A N 1
ATOM 920 C CA . TYR A 1 106 ? 33.598 7.837 -51.743 1.00 91.31 106 TYR A CA 1
ATOM 921 C C . TYR A 1 106 ? 33.939 8.217 -50.299 1.00 91.31 106 TYR A C 1
ATOM 923 O O . TYR A 1 106 ? 33.229 7.783 -49.392 1.00 91.31 106 TYR A O 1
ATOM 931 N N . GLY A 1 107 ? 34.956 9.060 -50.091 1.00 91.75 107 GLY A N 1
ATOM 932 C CA . GLY A 1 107 ? 35.284 9.639 -48.786 1.00 91.75 107 GLY A CA 1
ATOM 933 C C . GLY A 1 107 ? 34.097 10.389 -48.181 1.00 91.75 107 GLY A C 1
ATOM 934 O O . GLY A 1 107 ? 33.634 10.032 -47.099 1.00 91.75 107 GLY A O 1
ATOM 935 N N . ASP A 1 108 ? 33.501 11.314 -48.939 1.00 93.38 108 ASP A N 1
ATOM 936 C CA . ASP A 1 108 ? 32.313 12.071 -48.520 1.00 93.38 108 ASP A CA 1
ATOM 937 C C . ASP A 1 108 ? 31.126 11.161 -48.157 1.00 93.38 108 ASP A C 1
ATOM 939 O O . ASP A 1 108 ? 30.363 11.430 -47.225 1.00 93.38 108 ASP A O 1
ATOM 943 N N . ALA A 1 109 ? 30.926 10.076 -48.913 1.00 90.88 109 ALA A N 1
ATOM 944 C CA . ALA A 1 109 ? 29.876 9.103 -48.631 1.00 90.88 109 ALA A CA 1
ATOM 945 C C . ALA A 1 109 ? 30.167 8.300 -47.353 1.00 90.88 109 ALA A C 1
ATOM 947 O O . ALA A 1 109 ? 29.245 8.043 -46.575 1.00 90.88 109 ALA A O 1
ATOM 948 N N . GLN A 1 110 ? 31.425 7.917 -47.114 1.00 92.25 110 GLN A N 1
ATOM 949 C CA . GLN A 1 110 ? 31.831 7.242 -45.881 1.00 92.25 110 GLN A CA 1
ATOM 950 C C . GLN A 1 110 ? 31.646 8.138 -44.655 1.00 92.25 110 GLN A C 1
ATOM 952 O O . GLN A 1 110 ? 31.107 7.668 -43.648 1.00 92.25 110 GLN A O 1
ATOM 957 N N . ASP A 1 111 ? 32.009 9.417 -44.752 1.00 93.12 111 ASP A N 1
ATOM 958 C CA . ASP A 1 111 ? 31.828 10.384 -43.670 1.00 93.12 111 ASP A CA 1
ATOM 959 C C . ASP A 1 111 ? 30.341 10.592 -43.351 1.00 93.12 111 ASP A C 1
ATOM 961 O O . ASP A 1 111 ? 29.937 10.469 -42.193 1.00 93.12 111 ASP A O 1
ATOM 965 N N . LYS A 1 112 ? 29.482 10.736 -44.370 1.00 93.25 112 LYS A N 1
ATOM 966 C CA . LYS A 1 112 ? 28.019 10.787 -44.179 1.00 93.25 112 LYS A CA 1
ATOM 967 C C . LYS A 1 112 ? 27.457 9.521 -43.530 1.00 93.25 112 LYS A C 1
ATOM 969 O O . LYS A 1 112 ? 26.593 9.602 -42.659 1.00 93.25 112 LYS A O 1
ATOM 974 N N . ILE A 1 113 ? 27.927 8.335 -43.929 1.00 93.56 113 ILE A N 1
ATOM 975 C CA . ILE A 1 113 ? 27.507 7.070 -43.299 1.00 93.56 113 ILE A CA 1
ATOM 976 C C . ILE A 1 113 ? 27.935 7.034 -41.830 1.00 93.56 113 ILE A C 1
ATOM 978 O O . ILE A 1 113 ? 27.180 6.548 -40.985 1.00 93.56 113 ILE A O 1
ATOM 982 N N . LYS A 1 114 ? 29.129 7.537 -41.509 1.00 92.88 114 LYS A N 1
ATOM 983 C CA . LYS A 1 114 ? 29.627 7.613 -40.136 1.00 92.88 114 LYS A CA 1
ATOM 984 C C . LYS A 1 114 ? 28.775 8.558 -39.285 1.00 92.88 114 LYS A C 1
ATOM 986 O O . LYS A 1 114 ? 28.371 8.163 -38.193 1.00 92.88 114 LYS A O 1
ATOM 991 N N . GLU A 1 115 ? 28.441 9.742 -39.792 1.00 93.12 115 GLU A N 1
ATOM 992 C CA . GLU A 1 115 ? 27.542 10.692 -39.122 1.00 93.12 115 GLU A CA 1
ATOM 993 C C . GLU A 1 115 ? 26.153 10.090 -38.874 1.00 93.12 115 GLU A C 1
ATOM 995 O O . GLU A 1 115 ? 25.656 10.121 -37.749 1.00 93.12 115 GLU A O 1
ATOM 1000 N N . LEU A 1 116 ? 25.555 9.454 -39.889 1.00 93.12 116 LEU A N 1
ATOM 1001 C CA . LEU A 1 116 ? 24.259 8.784 -39.749 1.00 93.12 116 LEU A CA 1
ATOM 1002 C C . LEU A 1 116 ? 24.297 7.648 -38.722 1.00 93.12 116 LEU A C 1
ATOM 1004 O O . LEU A 1 116 ? 23.341 7.474 -37.969 1.00 93.12 116 LEU A O 1
ATOM 1008 N N . ARG A 1 117 ? 25.392 6.878 -38.661 1.00 92.44 117 ARG A N 1
ATOM 1009 C CA . ARG A 1 117 ? 25.571 5.832 -37.642 1.00 92.44 117 ARG A CA 1
ATOM 1010 C C . ARG A 1 117 ? 25.656 6.420 -36.241 1.00 92.44 117 ARG A C 1
ATOM 1012 O O . ARG A 1 117 ? 25.013 5.886 -35.343 1.00 92.44 117 ARG A O 1
ATOM 1019 N N . HIS A 1 118 ? 26.413 7.501 -36.050 1.00 91.62 118 HIS A N 1
ATOM 1020 C CA . HIS A 1 118 ? 26.472 8.187 -34.759 1.00 91.62 118 HIS A CA 1
ATOM 1021 C C . HIS A 1 118 ? 25.091 8.701 -34.341 1.00 91.62 118 HIS A C 1
ATOM 1023 O O . HIS A 1 118 ? 24.637 8.358 -33.252 1.00 91.62 118 HIS A O 1
ATOM 1029 N N . GLY A 1 119 ? 24.375 9.390 -35.235 1.00 92.25 119 GLY A N 1
ATOM 1030 C CA . GLY A 1 119 ? 23.009 9.844 -34.965 1.00 92.25 119 GLY A CA 1
ATOM 1031 C C . GLY A 1 119 ? 22.040 8.694 -34.665 1.00 92.25 119 GLY A C 1
ATOM 1032 O O . GLY A 1 119 ? 21.218 8.798 -33.758 1.00 92.25 119 GLY A O 1
ATOM 1033 N N . PHE A 1 120 ? 22.158 7.558 -35.362 1.00 94.19 120 PHE A N 1
ATOM 1034 C CA . PHE A 1 120 ? 21.356 6.366 -35.071 1.00 94.19 120 PHE A CA 1
ATOM 1035 C C . PHE A 1 120 ? 21.623 5.821 -33.664 1.00 94.19 120 PHE A C 1
ATOM 1037 O O . PHE A 1 120 ? 20.670 5.509 -32.954 1.00 94.19 120 PHE A O 1
ATOM 1044 N N . TYR A 1 121 ? 22.889 5.728 -33.241 1.00 91.75 121 TYR A N 1
ATOM 1045 C CA . TYR A 1 121 ? 23.227 5.267 -31.893 1.00 91.75 121 TYR A CA 1
ATOM 1046 C C . TYR A 1 121 ? 22.738 6.228 -30.807 1.00 91.75 121 TYR A C 1
ATOM 1048 O O . TYR A 1 121 ? 22.207 5.766 -29.800 1.00 91.75 121 TYR A O 1
ATOM 1056 N N . GLU A 1 122 ? 22.858 7.540 -31.016 1.00 92.25 122 GLU A N 1
ATOM 1057 C CA . GLU A 1 122 ? 22.344 8.551 -30.082 1.00 92.25 122 GLU A CA 1
ATOM 1058 C C . GLU A 1 122 ? 20.822 8.452 -29.925 1.00 92.25 122 GLU A C 1
ATOM 1060 O O . GLU A 1 122 ? 20.312 8.387 -28.806 1.00 92.25 122 GLU A O 1
ATOM 1065 N N . VAL A 1 123 ? 20.089 8.362 -31.039 1.00 93.19 123 VAL A N 1
ATOM 1066 C CA . VAL A 1 123 ? 18.628 8.209 -31.020 1.00 93.19 123 VAL A CA 1
ATOM 1067 C C . VAL A 1 123 ? 18.216 6.868 -30.413 1.00 93.19 123 VAL A C 1
ATOM 1069 O O . VAL A 1 123 ? 17.256 6.822 -29.647 1.00 93.19 123 VAL A O 1
ATOM 1072 N N . ALA A 1 124 ? 18.926 5.778 -30.716 1.00 90.50 124 ALA A N 1
ATOM 1073 C CA . ALA A 1 124 ? 18.645 4.465 -30.140 1.00 90.50 124 ALA A CA 1
ATOM 1074 C C . ALA A 1 124 ? 18.858 4.452 -28.618 1.00 90.50 124 ALA A C 1
ATOM 1076 O O . ALA A 1 124 ? 18.018 3.917 -27.895 1.00 90.50 124 ALA A O 1
ATOM 1077 N N . ALA A 1 125 ? 19.929 5.085 -28.128 1.00 88.25 125 ALA A N 1
ATOM 1078 C CA . ALA A 1 125 ? 20.192 5.227 -26.698 1.00 88.25 125 ALA A CA 1
ATOM 1079 C C . ALA A 1 125 ? 19.116 6.077 -26.003 1.00 88.25 125 ALA A C 1
ATOM 1081 O O . ALA A 1 125 ? 18.567 5.656 -24.985 1.00 88.25 125 ALA A O 1
ATOM 1082 N N . ALA A 1 126 ? 18.748 7.223 -26.585 1.00 89.75 126 ALA A N 1
ATOM 1083 C CA . ALA A 1 126 ? 17.682 8.074 -26.057 1.00 89.75 126 ALA A CA 1
ATOM 1084 C C . ALA A 1 126 ? 16.318 7.362 -26.055 1.00 89.75 126 ALA A C 1
ATOM 1086 O O . ALA A 1 126 ? 15.556 7.480 -25.099 1.00 89.75 126 ALA A O 1
ATOM 1087 N N . LEU A 1 127 ? 16.009 6.585 -27.098 1.00 92.44 127 LEU A N 1
ATOM 1088 C CA . LEU A 1 127 ? 14.780 5.795 -27.165 1.00 92.44 127 LEU A CA 1
ATOM 1089 C C . LEU A 1 127 ? 14.728 4.739 -26.056 1.00 92.44 127 LEU A C 1
ATOM 1091 O O . LEU A 1 127 ? 13.664 4.526 -25.477 1.00 92.44 127 LEU A O 1
ATOM 1095 N N . GLU A 1 128 ? 15.847 4.080 -25.763 1.00 84.81 128 GLU A N 1
ATOM 1096 C CA . GLU A 1 128 ? 15.921 3.095 -24.683 1.00 84.81 128 GLU A CA 1
ATOM 1097 C C . GLU A 1 128 ? 15.764 3.754 -23.305 1.00 84.81 128 GLU A C 1
ATOM 1099 O O . GLU A 1 128 ? 15.003 3.269 -22.463 1.00 84.81 128 GLU A O 1
ATOM 1104 N N . GLU A 1 129 ? 16.383 4.920 -23.101 1.00 84.19 129 GLU A N 1
ATOM 1105 C CA . GLU A 1 129 ? 16.205 5.721 -21.888 1.00 84.19 129 GLU A CA 1
ATOM 1106 C C . GLU A 1 129 ? 14.739 6.156 -21.703 1.00 84.19 129 GLU A C 1
ATOM 1108 O O . GLU A 1 129 ? 14.162 5.983 -20.626 1.00 84.19 129 GLU A O 1
ATOM 1113 N N . GLU A 1 130 ? 14.097 6.669 -22.757 1.00 87.19 130 GLU A N 1
ATOM 1114 C CA . GLU A 1 130 ? 12.699 7.109 -22.717 1.00 87.19 130 GLU A CA 1
ATOM 1115 C C . GLU A 1 130 ? 11.715 5.947 -22.539 1.00 87.19 130 GLU A C 1
ATOM 1117 O O . GLU A 1 130 ? 10.768 6.061 -21.756 1.00 87.19 130 GLU A O 1
ATOM 1122 N N . LYS A 1 131 ? 11.942 4.796 -23.189 1.00 84.94 131 LYS A N 1
ATOM 1123 C CA . LYS A 1 131 ? 11.179 3.563 -22.917 1.00 84.94 131 LYS A CA 1
ATOM 1124 C C . LYS A 1 131 ? 11.283 3.179 -21.448 1.00 84.94 131 LYS A C 1
ATOM 1126 O O . LYS A 1 131 ? 10.277 2.861 -20.815 1.00 84.94 131 LYS A O 1
ATOM 1131 N N . GLY A 1 132 ? 12.486 3.270 -20.897 1.00 80.06 132 GLY A N 1
ATOM 1132 C CA . GLY A 1 132 ? 12.745 3.048 -19.492 1.00 80.06 132 GLY A CA 1
ATOM 1133 C C . GLY A 1 132 ? 11.968 3.982 -18.559 1.00 80.06 132 GLY A C 1
ATOM 1134 O O . GLY A 1 132 ? 11.245 3.531 -17.664 1.00 80.06 132 GLY A O 1
ATOM 1135 N N . LYS A 1 133 ? 12.035 5.295 -18.808 1.00 82.56 133 LYS A N 1
ATOM 1136 C CA . LYS A 1 133 ? 11.243 6.303 -18.080 1.00 82.56 133 LYS A CA 1
ATOM 1137 C C . LYS A 1 133 ? 9.744 6.031 -18.188 1.00 82.56 133 LYS A C 1
ATOM 1139 O O . LYS A 1 133 ? 9.034 6.149 -17.188 1.00 82.56 133 LYS A O 1
ATOM 1144 N N . ASN A 1 134 ? 9.262 5.640 -19.368 1.00 85.31 134 ASN A N 1
ATOM 1145 C CA . ASN A 1 134 ? 7.857 5.317 -19.592 1.00 85.31 134 ASN A CA 1
ATOM 1146 C C . ASN A 1 134 ? 7.421 4.119 -18.736 1.00 85.31 134 ASN A C 1
ATOM 1148 O O . ASN A 1 134 ? 6.435 4.225 -18.012 1.00 85.31 134 ASN A O 1
ATOM 1152 N N . LEU A 1 135 ? 8.211 3.040 -18.710 1.00 80.00 135 LEU A N 1
ATOM 1153 C CA . LEU A 1 135 ? 7.967 1.883 -17.842 1.00 80.00 135 LEU A CA 1
ATOM 1154 C C . LEU A 1 135 ? 7.943 2.269 -16.357 1.00 80.00 135 LEU A C 1
ATOM 1156 O O . LEU A 1 135 ? 7.033 1.860 -15.637 1.00 80.00 135 LEU A O 1
ATOM 1160 N N . LYS A 1 136 ? 8.878 3.114 -15.897 1.00 79.38 136 LYS A N 1
ATOM 1161 C CA . LYS A 1 136 ? 8.890 3.628 -14.514 1.00 79.38 136 LYS A CA 1
ATOM 1162 C C . LYS A 1 136 ? 7.607 4.376 -14.170 1.00 79.38 136 LYS A C 1
ATOM 1164 O O . LYS A 1 136 ? 7.010 4.143 -13.120 1.00 79.38 136 LYS A O 1
ATOM 1169 N N . LEU A 1 137 ? 7.191 5.292 -15.042 1.00 82.75 137 LEU A N 1
ATOM 1170 C CA . LEU A 1 137 ? 5.977 6.079 -14.846 1.00 82.75 137 LEU A CA 1
ATOM 1171 C C . LEU A 1 137 ? 4.735 5.186 -14.888 1.00 82.75 137 LEU A C 1
ATOM 1173 O O . LEU A 1 137 ? 3.846 5.349 -14.054 1.00 82.75 137 LEU A O 1
ATOM 1177 N N . MET A 1 138 ? 4.687 4.209 -15.797 1.00 80.56 138 MET A N 1
ATOM 1178 C CA . MET A 1 138 ? 3.610 3.223 -15.852 1.00 80.56 138 MET A CA 1
ATOM 1179 C C . MET A 1 138 ? 3.527 2.406 -14.560 1.00 80.56 138 MET A C 1
ATOM 1181 O O . MET A 1 138 ? 2.429 2.282 -14.022 1.00 80.56 138 MET A O 1
ATOM 1185 N N . ALA A 1 139 ? 4.658 1.939 -14.018 1.00 77.38 139 ALA A N 1
ATOM 1186 C CA . ALA A 1 139 ? 4.721 1.229 -12.740 1.00 77.38 139 ALA A CA 1
ATOM 1187 C C . ALA A 1 139 ? 4.245 2.104 -11.565 1.00 77.38 139 ALA A C 1
ATOM 1189 O O . ALA A 1 139 ? 3.463 1.672 -10.724 1.00 77.38 139 ALA A O 1
ATOM 1190 N N . GLN A 1 140 ? 4.652 3.375 -11.512 1.00 77.06 140 GLN A N 1
ATOM 1191 C CA . GLN A 1 140 ? 4.197 4.308 -10.471 1.00 77.06 140 GLN A CA 1
ATOM 1192 C C . GLN A 1 140 ? 2.696 4.624 -10.569 1.00 77.06 140 GLN A C 1
ATOM 1194 O O . GLN A 1 140 ? 2.026 4.795 -9.554 1.00 77.06 140 GLN A O 1
ATOM 1199 N N . VAL A 1 141 ? 2.149 4.708 -11.784 1.00 77.19 141 VAL A N 1
ATOM 1200 C CA . VAL A 1 141 ? 0.721 4.978 -12.027 1.00 77.19 141 VAL A CA 1
ATOM 1201 C C . VAL A 1 141 ? -0.146 3.723 -11.841 1.00 77.19 141 VAL A C 1
ATOM 1203 O O . VAL A 1 141 ? -1.350 3.830 -11.558 1.00 77.19 141 VAL A O 1
ATOM 1206 N N . SER A 1 142 ? 0.424 2.530 -12.017 1.00 75.69 142 SER A N 1
ATOM 1207 C CA . SER A 1 142 ? -0.256 1.256 -11.772 1.00 75.69 142 SER A CA 1
ATOM 1208 C C . SER A 1 142 ? -0.293 0.883 -10.289 1.00 75.69 142 SER A C 1
ATOM 1210 O O . SER A 1 142 ? -1.185 0.131 -9.904 1.00 75.69 142 SER A O 1
ATOM 1212 N N . GLN A 1 143 ? 0.586 1.448 -9.452 1.00 72.56 143 GLN A N 1
ATOM 1213 C CA . GLN A 1 143 ? 0.594 1.197 -8.009 1.00 72.56 143 GLN A CA 1
ATOM 1214 C C . GLN A 1 143 ? -0.726 1.586 -7.322 1.00 72.56 143 GLN A C 1
ATOM 1216 O O . GLN A 1 143 ? -1.234 2.707 -7.430 1.00 72.56 143 GLN A O 1
ATOM 1221 N N . ASP A 1 144 ? -1.269 0.644 -6.561 1.00 72.69 144 ASP A N 1
ATOM 1222 C CA . ASP A 1 144 ? -2.469 0.769 -5.753 1.00 72.69 144 ASP A CA 1
ATOM 1223 C C . ASP A 1 144 ? -2.371 -0.057 -4.457 1.00 72.69 144 ASP A C 1
ATOM 1225 O O . ASP A 1 144 ? -1.357 -0.687 -4.162 1.00 72.69 144 ASP A O 1
ATOM 1229 N N . PHE A 1 145 ? -3.429 -0.040 -3.644 1.00 66.69 145 PHE A N 1
ATOM 1230 C CA . PHE A 1 145 ? -3.466 -0.764 -2.367 1.00 66.69 145 PHE A CA 1
ATOM 1231 C C . PHE A 1 145 ? -3.478 -2.299 -2.530 1.00 66.69 145 PHE A C 1
ATOM 1233 O O . PHE A 1 145 ? -3.396 -3.022 -1.537 1.00 66.69 145 PHE A O 1
ATOM 1240 N N . GLU A 1 146 ? -3.620 -2.813 -3.756 1.00 67.69 146 GLU A N 1
ATOM 1241 C CA . GLU A 1 146 ? -3.670 -4.243 -4.060 1.00 67.69 146 GLU A CA 1
ATOM 1242 C C . GLU A 1 146 ? -2.335 -4.800 -4.549 1.00 67.69 146 GLU A C 1
ATOM 1244 O O . GLU A 1 146 ? -2.141 -6.010 -4.464 1.00 67.69 146 GLU A O 1
ATOM 1249 N N . ASN A 1 147 ? -1.438 -3.956 -5.060 1.00 70.12 147 ASN A N 1
ATOM 1250 C CA . ASN A 1 147 ? -0.126 -4.355 -5.580 1.00 70.12 147 ASN A CA 1
ATOM 1251 C C . ASN A 1 147 ? 1.057 -3.640 -4.886 1.00 70.12 147 ASN A C 1
ATOM 1253 O O . ASN A 1 147 ? 2.213 -3.901 -5.216 1.00 70.12 147 ASN A O 1
ATOM 1257 N N . SER A 1 148 ? 0.790 -2.758 -3.913 1.00 69.12 148 SER A N 1
ATOM 1258 C CA . SER A 1 148 ? 1.812 -1.993 -3.184 1.00 69.12 148 SER A CA 1
ATOM 1259 C C . SER A 1 148 ? 1.449 -1.740 -1.714 1.00 69.12 148 SER A C 1
ATOM 1261 O O . SER A 1 148 ? 0.298 -1.870 -1.303 1.00 69.12 148 SER A O 1
ATOM 1263 N N . SER A 1 149 ? 2.415 -1.321 -0.898 1.00 65.00 149 SER A N 1
ATOM 1264 C CA . SER A 1 149 ? 2.186 -0.964 0.516 1.00 65.00 149 SER A CA 1
ATOM 1265 C C . SER A 1 149 ? 1.530 0.411 0.714 1.00 65.00 149 SER A C 1
ATOM 1267 O O . SER A 1 149 ? 1.455 0.912 1.835 1.00 65.00 149 SER A O 1
ATOM 1269 N N . PHE A 1 150 ? 1.025 1.041 -0.353 1.00 64.75 150 PHE A N 1
ATOM 1270 C CA . PHE A 1 150 ? 0.271 2.282 -0.230 1.00 64.75 150 PHE A CA 1
ATOM 1271 C C . PHE A 1 150 ? -1.136 2.016 0.326 1.00 64.75 150 PHE A C 1
ATOM 1273 O O . PHE A 1 150 ? -1.900 1.253 -0.268 1.00 64.75 150 PHE A O 1
ATOM 1280 N N . PRO A 1 151 ? -1.546 2.681 1.423 1.00 57.53 151 PRO A N 1
ATOM 1281 C CA . PRO A 1 151 ? -2.919 2.577 1.892 1.00 57.53 151 PRO A CA 1
ATOM 1282 C C . PRO A 1 151 ? -3.868 3.244 0.889 1.00 57.53 151 PRO A C 1
ATOM 1284 O O . PRO A 1 151 ? -3.504 4.199 0.197 1.00 57.53 151 PRO A O 1
ATOM 1287 N N . SER A 1 152 ? -5.121 2.787 0.854 1.00 56.00 152 SER A N 1
ATOM 1288 C CA . SER A 1 152 ? -6.155 3.300 -0.060 1.00 56.00 152 SER A CA 1
ATOM 1289 C C . SER A 1 152 ? -6.371 4.818 0.052 1.00 56.00 152 SER A C 1
ATOM 1291 O O . SER A 1 152 ? -6.698 5.478 -0.934 1.00 56.00 152 SER A O 1
ATOM 1293 N N . SER A 1 153 ? -6.137 5.397 1.232 1.00 53.44 153 SER A N 1
ATOM 1294 C CA . SER A 1 153 ? -6.213 6.838 1.501 1.00 53.44 153 SER A CA 1
ATOM 1295 C C . SER A 1 153 ? -5.069 7.656 0.888 1.00 53.44 153 SER A C 1
ATOM 1297 O O . SER A 1 153 ? -5.236 8.858 0.684 1.00 53.44 153 SER A O 1
ATOM 1299 N N . SER A 1 154 ? -3.935 7.024 0.568 1.00 56.59 154 SER A N 1
ATOM 1300 C CA . SER A 1 154 ? -2.732 7.665 0.019 1.00 56.59 154 SER A CA 1
ATOM 1301 C C . SER A 1 154 ? -2.652 7.622 -1.512 1.00 56.59 154 SER A C 1
ATOM 1303 O O . SER A 1 154 ? -1.649 8.062 -2.072 1.00 56.59 154 SER A O 1
ATOM 1305 N N . GLN A 1 155 ? -3.680 7.131 -2.216 1.00 59.31 155 GLN A N 1
ATOM 1306 C CA . GLN A 1 155 ? -3.723 7.146 -3.684 1.00 59.31 155 GLN A CA 1
ATOM 1307 C C . GLN A 1 155 ? -3.810 8.585 -4.219 1.00 59.31 155 GLN A C 1
ATOM 1309 O O . GLN A 1 155 ? -4.847 9.244 -4.123 1.00 59.31 155 GLN A O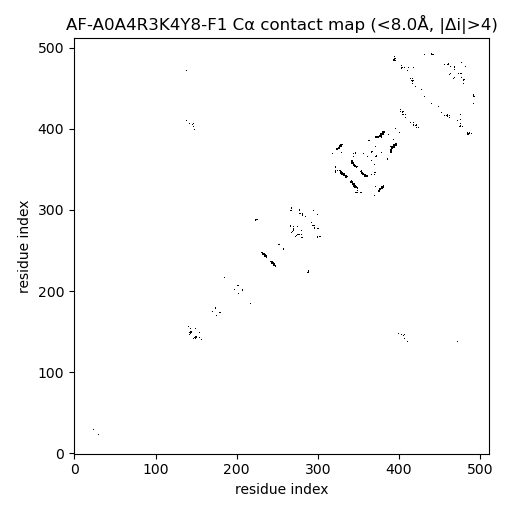 1
ATOM 1314 N N . LYS A 1 156 ? -2.705 9.080 -4.792 1.00 53.00 156 LYS A N 1
ATOM 1315 C CA . LYS A 1 156 ? -2.531 10.502 -5.140 1.00 53.00 156 LYS A CA 1
ATOM 1316 C C . LYS A 1 156 ? -3.173 10.941 -6.459 1.00 53.00 156 LYS A C 1
ATOM 1318 O O . LYS A 1 156 ? -3.286 12.142 -6.681 1.00 53.00 156 LYS A O 1
ATOM 1323 N N . ILE A 1 157 ? -3.607 10.039 -7.342 1.00 48.72 157 ILE A N 1
ATOM 1324 C CA . ILE A 1 157 ? -4.063 10.429 -8.688 1.00 48.72 157 ILE A CA 1
ATOM 1325 C C . ILE A 1 157 ? -5.277 9.599 -9.089 1.00 48.72 157 ILE A C 1
ATOM 1327 O O . ILE A 1 157 ? -5.137 8.459 -9.514 1.00 48.72 157 ILE A O 1
ATOM 1331 N N . ARG A 1 158 ? -6.460 10.224 -8.976 1.00 46.84 158 ARG A N 1
ATOM 1332 C CA . ARG A 1 158 ? -7.796 9.653 -9.222 1.00 46.84 158 ARG A CA 1
ATOM 1333 C C . ARG A 1 158 ? -8.056 8.432 -8.339 1.00 46.84 158 ARG A C 1
ATOM 1335 O O . ARG A 1 158 ? -7.399 7.410 -8.461 1.00 46.84 158 ARG A O 1
ATOM 1342 N N . LYS A 1 159 ? -9.082 8.500 -7.487 1.00 49.31 159 LYS A N 1
ATOM 1343 C CA . LYS A 1 159 ? -9.658 7.298 -6.871 1.00 49.31 159 LYS A CA 1
ATOM 1344 C C . LYS A 1 159 ? -10.148 6.405 -8.015 1.00 49.31 159 LYS A C 1
ATOM 1346 O O . LYS A 1 159 ? -11.285 6.561 -8.462 1.00 49.31 159 LYS A O 1
ATOM 1351 N N . LYS A 1 160 ? -9.278 5.549 -8.570 1.00 47.78 160 LYS A N 1
ATOM 1352 C CA . LYS A 1 160 ? -9.685 4.494 -9.494 1.00 47.78 160 LYS A CA 1
ATOM 1353 C C . LYS A 1 160 ? -10.797 3.764 -8.751 1.00 47.78 160 LYS A C 1
ATOM 1355 O O . LYS A 1 160 ? -10.667 3.494 -7.556 1.00 47.78 160 LYS A O 1
ATOM 1360 N N . LYS A 1 161 ? -11.938 3.572 -9.417 1.00 47.00 161 LYS A N 1
ATOM 1361 C CA . LYS A 1 161 ? -13.064 2.818 -8.859 1.00 47.00 161 LYS A CA 1
ATOM 1362 C C . LYS A 1 161 ? -12.470 1.541 -8.282 1.00 47.00 161 LYS A C 1
ATOM 1364 O O . LYS A 1 161 ? -11.873 0.819 -9.070 1.00 47.00 161 LYS A O 1
ATOM 1369 N N . VAL A 1 162 ? -12.580 1.338 -6.963 1.00 50.56 162 VAL A N 1
ATOM 1370 C CA . VAL A 1 162 ? -12.040 0.165 -6.255 1.00 50.56 162 VAL A CA 1
ATOM 1371 C C . VAL A 1 162 ? -12.414 -1.059 -7.090 1.00 50.56 162 VAL A C 1
ATOM 1373 O O . VAL A 1 162 ? -13.608 -1.381 -7.165 1.00 50.56 162 VAL A O 1
ATOM 1376 N N . PRO A 1 163 ? -11.463 -1.638 -7.844 1.00 46.75 163 PRO A N 1
ATOM 1377 C CA . PRO A 1 163 ? -11.795 -2.710 -8.754 1.00 46.75 163 PRO A CA 1
ATOM 1378 C C . PRO A 1 163 ? -12.206 -3.895 -7.889 1.00 46.75 163 PRO A C 1
ATOM 1380 O O . PRO A 1 163 ? -11.642 -4.150 -6.828 1.00 46.75 163 PRO A O 1
ATOM 1383 N N . ASN A 1 164 ? -13.272 -4.587 -8.282 1.00 50.91 164 ASN A N 1
ATOM 1384 C CA . ASN A 1 164 ? -13.683 -5.770 -7.548 1.00 50.91 164 ASN A CA 1
ATOM 1385 C C . ASN A 1 164 ? -12.621 -6.849 -7.783 1.00 50.91 164 ASN A C 1
ATOM 1387 O O . ASN A 1 164 ? -12.623 -7.506 -8.819 1.00 50.91 164 ASN A O 1
ATOM 1391 N N . ASN A 1 165 ? -11.722 -7.016 -6.814 1.00 50.56 165 ASN A N 1
ATOM 1392 C CA . ASN A 1 165 ? -10.615 -7.975 -6.825 1.00 50.56 165 ASN A CA 1
ATOM 1393 C C . ASN A 1 165 ? -11.080 -9.445 -6.966 1.00 50.56 165 ASN A C 1
ATOM 1395 O O . ASN A 1 165 ? -10.289 -10.371 -7.162 1.00 50.56 165 ASN A O 1
ATOM 1399 N N . ARG A 1 166 ? -12.393 -9.688 -6.865 1.00 57.06 166 ARG A N 1
ATOM 1400 C CA . ARG A 1 166 ? -13.016 -10.982 -7.117 1.00 57.06 166 ARG A CA 1
ATOM 1401 C C . ARG A 1 166 ? -12.948 -11.314 -8.611 1.00 57.06 166 ARG A C 1
ATOM 1403 O O . ARG A 1 166 ? -13.778 -10.851 -9.391 1.00 57.06 166 ARG A O 1
ATOM 1410 N N . LYS A 1 167 ? -12.015 -12.196 -8.995 1.00 57.59 167 LYS A N 1
ATOM 1411 C CA . LYS A 1 167 ? -12.067 -12.889 -10.296 1.00 57.59 167 LYS A CA 1
ATOM 1412 C C . LYS A 1 167 ? -13.468 -13.474 -10.488 1.00 57.59 167 LYS A C 1
ATOM 1414 O O . LYS A 1 167 ? -14.022 -14.053 -9.553 1.00 57.59 167 LYS A O 1
ATOM 1419 N N . VAL A 1 168 ? -14.043 -13.309 -11.678 1.00 59.00 168 VAL A N 1
ATOM 1420 C CA . VAL A 1 168 ? -15.386 -13.809 -11.997 1.00 59.00 168 VAL A CA 1
ATOM 1421 C C . VAL A 1 168 ? -15.379 -15.327 -11.822 1.00 59.00 168 VAL A C 1
ATOM 1423 O O . VAL A 1 168 ? -14.817 -16.056 -12.627 1.00 59.00 168 VAL A O 1
ATOM 1426 N N . THR A 1 169 ? -15.959 -15.816 -10.726 1.00 67.62 169 THR A N 1
ATOM 1427 C CA . THR A 1 169 ? -15.909 -17.237 -10.353 1.00 67.62 169 THR A CA 1
ATOM 1428 C C . THR A 1 169 ? -16.916 -18.096 -11.127 1.00 67.62 169 THR A C 1
ATOM 1430 O O . THR A 1 169 ? -17.132 -19.241 -10.749 1.00 67.62 169 THR A O 1
ATOM 1433 N N . GLY A 1 170 ? -17.644 -17.531 -12.100 1.00 70.62 170 GLY A N 1
ATOM 1434 C CA . GLY A 1 170 ? -18.822 -18.148 -12.740 1.00 70.62 170 GLY A CA 1
ATOM 1435 C C . GLY A 1 170 ? -20.030 -18.351 -11.806 1.00 70.62 170 GLY A C 1
ATOM 1436 O O . GLY A 1 170 ? -21.155 -18.485 -12.263 1.00 70.62 170 GLY A O 1
ATOM 1437 N N . LYS A 1 171 ? -19.814 -18.325 -10.485 1.00 73.62 171 LYS A N 1
ATOM 1438 C CA . LYS A 1 171 ? -20.839 -18.426 -9.439 1.00 73.62 171 LYS A CA 1
ATOM 1439 C C . LYS A 1 171 ? -21.796 -17.233 -9.460 1.00 73.62 171 LYS A C 1
ATOM 1441 O O . LYS A 1 171 ? -21.355 -16.088 -9.332 1.00 73.62 171 LYS A O 1
ATOM 1446 N N . HIS A 1 172 ? -23.097 -17.509 -9.539 1.00 68.00 172 HIS A N 1
ATOM 1447 C CA . HIS A 1 172 ? -24.134 -16.482 -9.449 1.00 68.00 172 HIS A CA 1
ATOM 1448 C C . HIS A 1 172 ? -24.158 -15.824 -8.055 1.00 68.00 172 HIS A C 1
ATOM 1450 O O . HIS A 1 172 ? -23.862 -16.492 -7.058 1.00 68.00 172 HIS A O 1
ATOM 1456 N N . PRO A 1 173 ? -24.503 -14.526 -7.952 1.00 63.75 173 PRO A N 1
ATOM 1457 C CA . PRO A 1 173 ? -24.705 -13.859 -6.668 1.00 63.75 173 PRO A CA 1
ATOM 1458 C C . PRO A 1 173 ? -25.800 -14.556 -5.847 1.00 63.75 173 PRO A C 1
ATOM 1460 O O . PRO A 1 173 ? -26.904 -14.762 -6.343 1.00 63.75 173 PRO A O 1
ATOM 1463 N N . GLY A 1 174 ? -25.504 -14.897 -4.590 1.00 69.50 174 GLY A N 1
ATOM 1464 C CA . GLY A 1 174 ? -26.433 -15.577 -3.680 1.00 69.50 174 GLY A CA 1
ATOM 1465 C C . GLY A 1 174 ? -25.917 -16.924 -3.167 1.00 69.50 174 GLY A C 1
ATOM 1466 O O . GLY A 1 174 ? -24.770 -17.312 -3.417 1.00 69.50 174 GLY A O 1
ATOM 1467 N N . GLY A 1 175 ? -26.763 -17.622 -2.406 1.00 72.19 175 GLY A N 1
ATOM 1468 C CA . GLY A 1 175 ? -26.483 -18.987 -1.956 1.00 72.19 175 GLY A CA 1
ATOM 1469 C C . GLY A 1 175 ? -26.302 -19.906 -3.160 1.00 72.19 175 GLY A C 1
ATOM 1470 O O . GLY A 1 175 ? -27.127 -19.898 -4.070 1.00 72.19 175 GLY A O 1
ATOM 1471 N N . GLN A 1 176 ? -25.200 -20.652 -3.196 1.00 80.44 176 GLN A N 1
ATOM 1472 C CA . GLN A 1 176 ? -24.939 -21.576 -4.300 1.00 80.44 176 GLN A CA 1
ATOM 1473 C C . GLN A 1 176 ? -25.873 -22.794 -4.203 1.00 80.44 176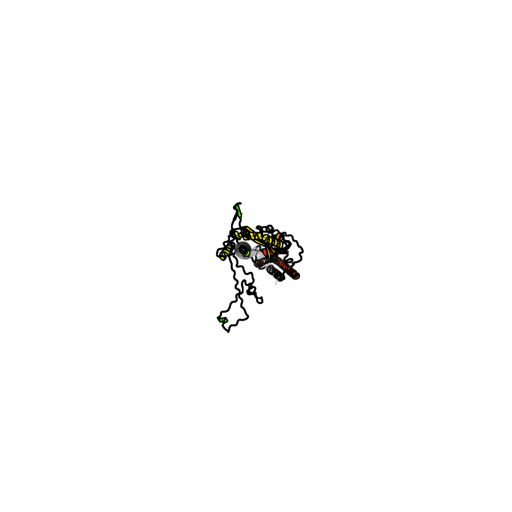 GLN A C 1
ATOM 1475 O O . GLN A 1 176 ? -26.325 -23.114 -3.098 1.00 80.44 176 GLN A O 1
ATOM 1480 N N . PRO A 1 177 ? -26.152 -23.495 -5.317 1.00 71.38 177 PRO A N 1
ATOM 1481 C CA . PRO A 1 177 ? -26.908 -24.744 -5.284 1.00 71.38 177 PRO A CA 1
ATOM 1482 C C . PRO A 1 177 ? -26.314 -25.710 -4.246 1.00 71.38 177 PRO A C 1
ATOM 1484 O O . PRO A 1 177 ? -25.110 -25.954 -4.250 1.00 71.38 177 PRO A O 1
ATOM 1487 N N . GLY A 1 178 ? -27.143 -26.199 -3.319 1.00 76.44 178 GLY A N 1
ATOM 1488 C CA . GLY A 1 178 ? -26.722 -27.060 -2.204 1.00 76.44 178 GLY A CA 1
ATOM 1489 C C . GLY A 1 178 ? -26.402 -26.343 -0.882 1.00 76.44 178 GLY A C 1
ATOM 1490 O O . GLY A 1 178 ? -26.295 -27.012 0.141 1.00 76.44 178 GLY A O 1
ATOM 1491 N N . HIS A 1 179 ? -26.309 -25.006 -0.843 1.00 70.19 179 HIS A N 1
ATOM 1492 C CA . HIS A 1 179 ? -26.183 -24.286 0.431 1.00 70.19 179 HIS A CA 1
ATOM 1493 C C . HIS A 1 179 ? -27.511 -24.234 1.190 1.00 70.19 179 HIS A C 1
ATOM 1495 O O . HIS A 1 179 ? -28.547 -23.834 0.655 1.00 70.19 179 HIS A O 1
ATOM 1501 N N . THR A 1 180 ? -27.458 -24.542 2.484 1.00 76.81 180 THR A N 1
ATOM 1502 C CA . THR A 1 180 ? -28.577 -24.383 3.412 1.00 76.81 180 THR A CA 1
ATOM 1503 C C . THR A 1 180 ? -28.988 -22.910 3.494 1.00 76.81 180 THR A C 1
ATOM 1505 O O . THR A 1 180 ? -28.187 -22.036 3.825 1.00 76.81 180 THR A O 1
ATOM 1508 N N . GLY A 1 181 ? -30.249 -22.606 3.181 1.00 74.31 181 GLY A N 1
ATOM 1509 C CA . GLY A 1 181 ? -30.750 -21.232 3.196 1.00 74.31 181 GLY A CA 1
ATOM 1510 C C . GLY A 1 181 ? -30.783 -20.639 4.608 1.00 74.31 181 GLY A C 1
ATOM 1511 O O . GLY A 1 181 ? -31.535 -21.099 5.466 1.00 74.31 181 GLY A O 1
ATOM 1512 N N . HIS A 1 182 ? -30.027 -19.566 4.845 1.00 76.62 182 HIS A N 1
ATOM 1513 C CA . HIS A 1 182 ? -30.091 -18.810 6.097 1.00 76.62 182 HIS A CA 1
ATOM 1514 C C . HIS A 1 182 ? -31.259 -17.811 6.069 1.00 76.62 182 HIS A C 1
ATOM 1516 O O . HIS A 1 182 ? -31.197 -16.769 5.416 1.00 76.62 182 HIS A O 1
ATOM 1522 N N . ARG A 1 183 ? -32.348 -18.115 6.787 1.00 78.44 183 ARG A N 1
ATOM 1523 C CA . ARG A 1 183 ? -33.465 -17.171 6.984 1.00 78.44 183 ARG A CA 1
ATOM 1524 C C . ARG A 1 183 ? -33.058 -16.052 7.952 1.00 78.44 183 ARG A C 1
ATOM 1526 O O . ARG A 1 183 ? -32.207 -16.250 8.817 1.00 78.44 183 ARG A O 1
ATOM 1533 N N . ARG A 1 184 ? -33.703 -14.881 7.843 1.00 83.38 184 ARG A N 1
ATOM 1534 C CA . ARG A 1 184 ? -33.539 -13.794 8.827 1.00 83.38 184 ARG A CA 1
ATOM 1535 C C . ARG A 1 184 ? -33.893 -14.319 10.220 1.00 83.38 184 ARG A C 1
ATOM 1537 O O . ARG A 1 184 ? -34.977 -14.875 10.405 1.00 83.38 184 ARG A O 1
ATOM 1544 N N . LYS A 1 185 ? -32.983 -14.141 11.181 1.00 87.06 185 LYS A N 1
ATOM 1545 C CA . LYS A 1 185 ? -33.212 -14.535 12.574 1.00 87.06 185 LYS A CA 1
ATOM 1546 C C . LYS A 1 185 ? -34.343 -13.689 13.158 1.00 87.06 185 LYS A C 1
ATOM 1548 O O . LYS A 1 185 ? -34.335 -12.465 13.032 1.00 87.06 185 LYS A O 1
ATOM 1553 N N . ARG A 1 186 ? -35.315 -14.354 13.780 1.00 89.81 186 ARG A N 1
ATOM 1554 C CA . ARG A 1 186 ? -36.364 -13.691 14.560 1.00 89.81 186 ARG A CA 1
ATOM 1555 C C . ARG A 1 186 ? -35.781 -13.148 15.853 1.00 89.81 186 ARG A C 1
ATOM 1557 O O . ARG A 1 186 ? -34.877 -13.760 16.413 1.00 89.81 186 ARG A O 1
ATOM 1564 N N . GLN A 1 187 ? -36.319 -12.025 16.306 1.00 90.19 187 GLN A N 1
ATOM 1565 C CA . GLN A 1 187 ? -35.956 -11.436 17.590 1.00 90.19 187 GLN A CA 1
ATOM 1566 C C . GLN A 1 187 ? -36.927 -11.912 18.666 1.00 90.19 187 GLN A C 1
ATOM 1568 O O . GLN A 1 187 ? -38.104 -12.147 18.371 1.00 90.19 187 GLN A O 1
ATOM 1573 N N . THR A 1 188 ? -36.460 -12.013 19.907 1.00 91.19 188 THR A N 1
ATOM 1574 C CA . THR A 1 188 ? -37.341 -12.226 21.061 1.00 91.19 188 THR A CA 1
ATOM 1575 C C . THR A 1 188 ? -38.307 -11.037 21.169 1.00 91.19 188 THR A C 1
ATOM 1577 O O . THR A 1 188 ? -37.838 -9.898 21.222 1.00 91.19 188 THR A O 1
ATOM 1580 N N . PRO A 1 189 ? -39.638 -11.248 21.142 1.00 90.69 189 PRO A N 1
ATOM 1581 C CA . PRO A 1 189 ? -40.601 -10.158 21.270 1.00 90.69 189 PRO A CA 1
ATOM 1582 C C . PRO A 1 189 ? -40.436 -9.418 22.602 1.00 90.69 189 PRO A C 1
ATOM 1584 O O . PRO A 1 189 ? -40.356 -10.046 23.654 1.00 90.69 189 PRO A O 1
ATOM 1587 N N . THR A 1 190 ? -40.406 -8.086 22.555 1.00 91.31 190 THR A N 1
ATOM 1588 C CA . THR A 1 190 ? -40.349 -7.224 23.751 1.00 91.31 190 THR A CA 1
ATOM 1589 C C . THR A 1 190 ? -41.725 -6.962 24.362 1.00 91.31 190 THR A C 1
ATOM 1591 O O . THR A 1 190 ? -41.825 -6.430 25.462 1.00 91.31 190 THR A O 1
ATOM 1594 N N . CYS A 1 191 ? -42.790 -7.337 23.657 1.00 87.94 191 CYS A N 1
ATOM 1595 C CA . CYS A 1 191 ? -44.172 -7.261 24.104 1.00 87.94 191 CYS A CA 1
ATOM 1596 C C . CYS A 1 191 ? -44.916 -8.564 23.760 1.00 87.94 191 CYS A C 1
ATOM 1598 O O . CYS A 1 191 ? -44.449 -9.334 22.908 1.00 87.94 191 CYS A O 1
ATOM 1600 N N . PRO A 1 192 ? -46.069 -8.830 24.402 1.00 89.94 192 PRO A N 1
ATOM 1601 C CA . PRO A 1 192 ? -46.912 -9.967 24.058 1.00 89.94 192 PRO A CA 1
ATOM 1602 C C . PRO A 1 192 ? -47.287 -9.979 22.573 1.00 89.94 192 PRO A C 1
ATOM 1604 O O . PRO A 1 192 ? -47.499 -8.938 21.950 1.00 89.94 192 PRO A O 1
ATOM 1607 N N . SER A 1 193 ? -47.372 -11.179 22.003 1.00 87.62 193 SER A N 1
ATOM 1608 C CA . SER A 1 193 ? -47.695 -11.354 20.586 1.00 87.62 193 SER A CA 1
ATOM 1609 C C . SER A 1 193 ? -49.121 -10.889 20.301 1.00 87.62 193 SER A C 1
ATOM 1611 O O . SER A 1 193 ? -50.061 -11.343 20.949 1.00 87.62 193 SER A O 1
ATOM 1613 N N . VAL A 1 194 ? -49.290 -10.020 19.306 1.00 92.31 194 VAL A N 1
ATOM 1614 C CA . VAL A 1 194 ? -50.615 -9.561 18.873 1.00 92.31 194 VAL A CA 1
ATOM 1615 C C . VAL A 1 194 ? -51.194 -10.571 17.883 1.00 92.31 194 VAL A C 1
ATOM 1617 O O . VAL A 1 194 ? -50.645 -10.764 16.796 1.00 92.31 194 VAL A O 1
ATOM 1620 N N . LEU A 1 195 ? -52.301 -11.219 18.255 1.00 91.06 195 LEU A N 1
ATOM 1621 C CA . LEU A 1 195 ? -53.065 -12.072 17.347 1.00 91.06 195 LEU A CA 1
ATOM 1622 C C . LEU A 1 195 ? -54.056 -11.212 16.559 1.00 91.06 195 LEU A C 1
ATOM 1624 O O . LEU A 1 195 ? -54.991 -10.657 17.133 1.00 91.06 195 LEU A O 1
ATOM 1628 N N . LEU A 1 196 ? -53.853 -11.119 15.246 1.00 90.75 196 LEU A N 1
ATOM 1629 C CA . LEU A 1 196 ? -54.785 -10.435 14.354 1.00 90.75 196 LEU A CA 1
ATOM 1630 C C . LEU A 1 196 ? -56.019 -11.313 14.139 1.00 90.75 196 LEU A C 1
ATOM 1632 O O . LEU A 1 196 ? -55.887 -12.493 13.809 1.00 90.75 196 LEU A O 1
ATOM 1636 N N . GLN A 1 197 ? -57.201 -10.734 14.343 1.00 89.44 197 GLN A N 1
ATOM 1637 C CA . GLN A 1 197 ? -58.463 -11.398 14.034 1.00 89.44 197 GLN A CA 1
ATOM 1638 C C . GLN A 1 197 ? -58.834 -11.127 12.572 1.00 89.44 197 GLN A C 1
ATOM 1640 O O . GLN A 1 197 ? -58.627 -10.003 12.109 1.00 89.44 197 GLN A O 1
ATOM 1645 N N . PRO A 1 198 ? -59.350 -12.130 11.844 1.00 88.31 198 PRO A N 1
ATOM 1646 C CA . PRO A 1 198 ? -59.937 -11.900 10.531 1.00 88.31 198 PRO A CA 1
ATOM 1647 C C . PRO A 1 198 ? -61.179 -11.006 10.641 1.00 88.31 198 PRO A C 1
ATOM 1649 O O . PRO A 1 198 ? -61.800 -10.910 11.704 1.00 88.31 198 PRO A O 1
ATOM 1652 N N . ASP A 1 199 ? -61.542 -10.366 9.532 1.00 90.50 199 ASP A N 1
ATOM 1653 C CA . ASP A 1 199 ? -62.752 -9.552 9.457 1.00 90.50 199 ASP A CA 1
ATOM 1654 C C . ASP A 1 199 ? -64.008 -10.395 9.721 1.00 90.50 199 ASP A C 1
ATOM 1656 O O . ASP A 1 199 ? -64.052 -11.601 9.458 1.00 90.50 199 ASP A O 1
ATOM 1660 N N . ARG A 1 200 ? -65.056 -9.747 10.245 1.00 86.19 200 ARG A N 1
ATOM 1661 C CA . ARG A 1 200 ? -66.301 -10.425 10.650 1.00 86.19 200 ARG A CA 1
ATOM 1662 C C . ARG A 1 200 ? -66.990 -11.154 9.496 1.00 86.19 200 ARG A C 1
ATOM 1664 O O . ARG A 1 200 ? -67.616 -12.177 9.736 1.00 86.19 200 ARG A O 1
ATOM 1671 N N . GLU A 1 201 ? -66.859 -10.651 8.271 1.00 88.00 201 G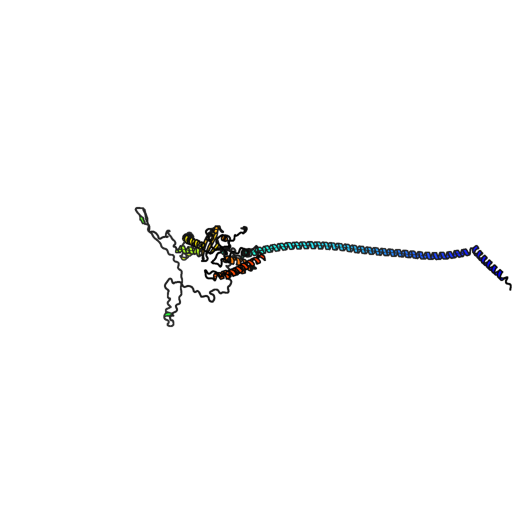LU A N 1
ATOM 1672 C CA . GLU A 1 201 ? -67.413 -11.281 7.066 1.00 88.00 201 GLU A CA 1
ATOM 1673 C C . GLU A 1 201 ? -66.813 -12.672 6.834 1.00 88.00 201 GLU A C 1
ATOM 1675 O O . GLU A 1 201 ? -67.556 -13.619 6.611 1.00 88.00 201 GLU A O 1
ATOM 1680 N N . ILE A 1 202 ? -65.497 -12.831 7.017 1.00 88.25 202 ILE A N 1
ATOM 1681 C CA . ILE A 1 202 ? -64.812 -14.125 6.874 1.00 88.25 202 ILE A CA 1
ATOM 1682 C C . ILE A 1 202 ? -65.124 -15.061 8.045 1.00 88.25 202 ILE A C 1
ATOM 1684 O O . ILE A 1 202 ? -65.198 -16.271 7.864 1.00 88.25 202 ILE A O 1
ATOM 1688 N N . LEU A 1 203 ? -65.308 -14.525 9.255 1.00 85.88 203 LEU A N 1
ATOM 1689 C CA . LEU A 1 203 ? -65.689 -15.339 10.419 1.00 85.88 203 LEU A CA 1
ATOM 1690 C C . LEU A 1 203 ? -67.099 -15.923 10.304 1.00 85.88 203 LEU A C 1
ATOM 1692 O O . LEU A 1 203 ? -67.357 -16.980 10.876 1.00 85.88 203 LEU A O 1
ATOM 1696 N N . ASN A 1 204 ? -67.995 -15.219 9.612 1.00 86.25 204 ASN A N 1
ATOM 1697 C CA . ASN A 1 204 ? -69.393 -15.606 9.455 1.00 86.25 204 ASN A CA 1
ATOM 1698 C C . ASN A 1 204 ? -69.660 -16.384 8.158 1.00 86.25 204 ASN A C 1
ATOM 1700 O O . ASN A 1 204 ? -70.748 -16.937 8.007 1.00 86.25 204 ASN A O 1
ATOM 1704 N N . ASP A 1 205 ? -68.700 -16.418 7.235 1.00 90.00 205 ASP A N 1
ATOM 1705 C CA . ASP A 1 205 ? -68.778 -17.203 6.009 1.00 90.00 205 ASP A CA 1
ATOM 1706 C C . ASP A 1 205 ? -68.490 -18.691 6.319 1.00 90.00 205 ASP A C 1
ATOM 1708 O O . ASP A 1 205 ? -67.384 -19.032 6.755 1.00 90.00 205 ASP A O 1
ATOM 1712 N N . PRO A 1 206 ? -69.467 -19.598 6.122 1.00 86.50 206 PRO A N 1
ATOM 1713 C CA . PRO A 1 206 ? -69.316 -21.018 6.436 1.00 86.50 206 PRO A CA 1
ATOM 1714 C C . PRO A 1 206 ? -68.281 -21.742 5.558 1.00 86.50 206 PRO A C 1
ATOM 1716 O O . PRO A 1 206 ? -67.831 -22.834 5.932 1.00 86.50 206 PRO A O 1
ATOM 1719 N N . ASP A 1 207 ? -67.882 -21.153 4.426 1.00 91.88 207 ASP A N 1
ATOM 1720 C CA . ASP A 1 207 ? -66.904 -21.735 3.506 1.00 91.88 207 ASP A CA 1
ATOM 1721 C C . ASP A 1 207 ? -65.454 -21.541 3.992 1.00 91.88 207 ASP A C 1
ATOM 1723 O O . ASP A 1 207 ? -64.556 -22.295 3.595 1.00 91.88 207 ASP A O 1
ATOM 1727 N N . PHE A 1 208 ? -65.199 -20.608 4.922 1.00 88.56 208 PHE A N 1
ATOM 1728 C CA . PHE A 1 208 ? -63.880 -20.408 5.529 1.00 88.56 208 PHE A CA 1
ATOM 1729 C C . PHE A 1 208 ? -63.729 -21.158 6.859 1.00 88.56 208 PHE A C 1
ATOM 1731 O O . PHE A 1 208 ? -64.472 -20.970 7.818 1.00 88.56 208 PHE A O 1
ATOM 1738 N N . LYS A 1 209 ? -62.682 -21.990 6.964 1.00 87.56 209 LYS A N 1
ATOM 1739 C CA . LYS A 1 209 ? -62.353 -22.742 8.188 1.00 87.56 209 LYS A CA 1
ATOM 1740 C C . LYS A 1 209 ? -60.957 -22.403 8.688 1.00 87.56 209 LYS A C 1
ATOM 1742 O O . LYS A 1 209 ? -59.987 -22.408 7.930 1.00 87.56 209 LYS A O 1
ATOM 1747 N N . LYS A 1 210 ? -60.835 -22.155 9.996 1.00 87.25 210 LYS A N 1
ATOM 1748 C CA . LYS A 1 210 ? -59.538 -21.945 10.651 1.00 87.25 210 LYS A CA 1
ATOM 1749 C C . LYS A 1 210 ? -58.688 -23.212 10.537 1.00 87.25 210 LYS A C 1
ATOM 1751 O O . LYS A 1 210 ? -59.104 -24.286 10.964 1.00 87.25 210 LYS A O 1
ATOM 1756 N N . THR A 1 211 ? -57.482 -23.073 10.000 1.00 89.81 211 THR A N 1
ATOM 1757 C CA . THR A 1 211 ? -56.517 -24.173 9.890 1.00 89.81 211 THR A CA 1
ATOM 1758 C C . THR A 1 211 ? -55.587 -24.223 11.108 1.00 89.81 211 THR A C 1
ATOM 1760 O O . THR A 1 211 ? -55.562 -23.317 11.943 1.00 89.81 211 THR A O 1
ATOM 1763 N N . ASN A 1 212 ? -54.785 -25.286 11.211 1.00 89.31 212 ASN A N 1
ATOM 1764 C CA . ASN A 1 212 ? -53.701 -25.412 12.193 1.00 89.31 212 ASN A CA 1
ATOM 1765 C C . ASN A 1 212 ? -52.432 -24.623 11.802 1.00 89.31 212 ASN A C 1
ATOM 1767 O O . ASN A 1 212 ? -51.421 -24.688 12.504 1.00 89.31 212 ASN A O 1
ATOM 1771 N N . HIS A 1 213 ? -52.465 -23.887 10.689 1.00 92.00 213 HIS A N 1
ATOM 1772 C CA . HIS A 1 213 ? -51.340 -23.114 10.190 1.00 92.00 213 HIS A CA 1
ATOM 1773 C C . HIS A 1 213 ? -51.465 -21.638 10.585 1.00 92.00 213 HIS A C 1
ATOM 1775 O O . HIS A 1 213 ? -52.410 -20.957 10.193 1.00 92.00 213 HIS A O 1
ATOM 1781 N N . THR A 1 214 ? -50.470 -21.116 11.306 1.00 90.75 214 THR A N 1
ATOM 1782 C CA . THR A 1 214 ? -50.408 -19.698 11.690 1.00 90.75 214 THR A CA 1
ATOM 1783 C C . THR A 1 214 ? -49.281 -18.994 10.945 1.00 90.75 214 THR A C 1
ATOM 1785 O O . THR A 1 214 ? -48.106 -19.333 11.099 1.00 90.75 214 THR A O 1
ATOM 1788 N N . ILE A 1 215 ? -49.624 -17.954 10.186 1.00 91.31 215 ILE A N 1
ATOM 1789 C CA . ILE A 1 215 ? -48.634 -17.081 9.553 1.00 91.31 215 ILE A CA 1
ATOM 1790 C C . ILE A 1 215 ? -48.171 -16.054 10.583 1.00 91.31 215 ILE A C 1
ATOM 1792 O O . ILE A 1 215 ? -48.927 -15.182 10.998 1.00 91.31 215 ILE A O 1
ATOM 1796 N N . THR A 1 216 ? -46.902 -16.112 10.973 1.00 89.25 216 THR A N 1
ATOM 1797 C CA . THR A 1 216 ? -46.334 -15.132 11.904 1.00 89.25 216 THR A CA 1
ATOM 1798 C C . THR A 1 216 ? -45.455 -14.127 11.162 1.00 89.25 216 THR A C 1
ATOM 1800 O O . THR A 1 216 ? -44.581 -14.519 10.386 1.00 89.25 216 THR A O 1
ATOM 1803 N N . LYS A 1 217 ? -45.610 -12.835 11.456 1.00 90.81 217 LYS A N 1
ATOM 1804 C CA . LYS A 1 217 ? -44.747 -11.742 10.977 1.00 90.81 217 LYS A CA 1
ATOM 1805 C C . LYS A 1 217 ? -44.241 -10.939 12.182 1.00 90.81 217 LYS A C 1
ATOM 1807 O O . LYS A 1 217 ? -44.895 -10.935 13.218 1.00 90.81 217 LYS A O 1
ATOM 1812 N N . GLN A 1 218 ? -43.077 -10.299 12.067 1.00 91.81 218 GLN A N 1
ATOM 1813 C CA . GLN A 1 218 ? -42.500 -9.473 13.134 1.00 91.81 218 GLN A CA 1
ATOM 1814 C C . GLN A 1 218 ? -42.196 -8.076 12.592 1.00 91.81 218 GLN A C 1
ATOM 1816 O O . GLN A 1 218 ? -41.510 -7.954 11.577 1.00 91.81 218 GLN A O 1
ATOM 1821 N N . LEU A 1 219 ? -42.699 -7.048 13.277 1.00 91.25 219 LEU A N 1
ATOM 1822 C CA . LEU A 1 219 ? -42.305 -5.655 13.078 1.00 91.25 219 LEU A CA 1
ATOM 1823 C C . LEU A 1 219 ? -41.230 -5.314 14.115 1.00 91.25 219 LEU A C 1
ATOM 1825 O O . LEU A 1 219 ? -41.469 -5.451 15.312 1.00 91.25 219 LEU A O 1
ATOM 1829 N N . VAL A 1 220 ? -40.047 -4.905 13.659 1.00 91.38 220 VAL A N 1
ATOM 1830 C CA . VAL A 1 220 ? -38.934 -4.497 14.527 1.00 91.38 220 VAL A CA 1
ATOM 1831 C C . VAL A 1 220 ? -38.755 -2.990 14.382 1.00 91.38 220 VAL A C 1
ATOM 1833 O O . VAL A 1 220 ? -38.409 -2.523 13.301 1.00 91.38 220 VAL A O 1
ATOM 1836 N N . ASN A 1 221 ? -38.992 -2.246 15.463 1.00 91.06 221 ASN A N 1
ATOM 1837 C CA . ASN A 1 221 ? -38.862 -0.789 15.512 1.00 91.06 221 ASN A CA 1
ATOM 1838 C C . ASN A 1 221 ? -37.747 -0.382 16.483 1.00 91.06 221 ASN A C 1
ATOM 1840 O O . ASN A 1 221 ? -37.485 -1.079 17.462 1.00 91.06 221 ASN A O 1
ATOM 1844 N N . ILE A 1 222 ? -37.136 0.778 16.240 1.00 91.19 222 ILE A N 1
ATOM 1845 C CA . ILE A 1 222 ? -36.179 1.420 17.149 1.00 91.19 222 ILE A CA 1
ATOM 1846 C C . ILE A 1 222 ? -36.793 2.745 17.603 1.00 91.19 222 ILE A C 1
ATOM 1848 O O . ILE A 1 222 ? -37.298 3.504 16.777 1.00 91.19 222 ILE A O 1
ATOM 1852 N N . LYS A 1 223 ? -36.752 3.028 18.908 1.00 87.38 223 LYS A N 1
ATOM 1853 C CA . LYS A 1 223 ? -37.236 4.284 19.495 1.00 87.38 223 LYS A CA 1
ATOM 1854 C C . LYS A 1 223 ? -36.108 4.942 20.284 1.00 87.38 223 LYS A C 1
ATOM 1856 O O . LYS A 1 223 ? -35.529 4.303 21.155 1.00 87.38 223 LYS A O 1
ATOM 1861 N N . MET A 1 224 ? -35.828 6.213 20.002 1.00 84.75 224 MET A N 1
ATOM 1862 C CA . MET A 1 224 ? -34.963 7.047 20.840 1.00 84.75 224 MET A CA 1
ATOM 1863 C C . MET A 1 224 ? -35.838 7.913 21.750 1.00 84.75 224 MET A C 1
ATOM 1865 O O . MET A 1 224 ? -36.785 8.542 21.282 1.00 84.75 224 MET A O 1
ATOM 1869 N N . VAL A 1 225 ? -35.529 7.936 23.046 1.00 89.88 225 VAL A N 1
ATOM 1870 C CA . VAL A 1 225 ? -36.207 8.769 24.046 1.00 89.88 225 VAL A CA 1
ATOM 1871 C C . VAL A 1 225 ? -35.144 9.559 24.800 1.00 89.88 225 VAL A C 1
ATOM 1873 O O . VAL A 1 225 ? -34.169 8.976 25.270 1.00 89.88 225 VAL A O 1
ATOM 1876 N N . LEU A 1 226 ? -35.322 10.878 24.889 1.00 92.75 226 LEU A N 1
ATOM 1877 C CA . LEU A 1 226 ? -34.510 11.731 25.752 1.00 92.75 226 LEU A CA 1
ATOM 1878 C C . LEU A 1 226 ? -35.124 11.719 27.156 1.00 92.75 226 LEU A C 1
ATOM 1880 O O . LEU A 1 226 ? -36.213 12.253 27.350 1.00 92.75 226 LEU A O 1
ATOM 1884 N N . GLU A 1 227 ? -34.432 11.096 28.101 1.00 94.25 227 GLU A N 1
ATOM 1885 C CA . GLU A 1 227 ? -34.816 11.024 29.512 1.00 94.25 227 GLU A CA 1
ATOM 1886 C C . GLU A 1 227 ? -34.063 12.098 30.310 1.00 94.25 227 GLU A C 1
ATOM 1888 O O . GLU A 1 227 ? -32.843 12.222 30.185 1.00 94.25 227 GLU A O 1
ATOM 1893 N N . VAL A 1 228 ? -34.797 12.896 31.091 1.00 94.50 228 VAL A N 1
ATOM 1894 C CA . VAL A 1 228 ? -34.266 13.993 31.915 1.00 94.50 228 VAL A CA 1
ATOM 1895 C C . VAL A 1 228 ? -34.861 13.869 33.315 1.00 94.50 228 VAL A C 1
ATOM 1897 O O . VAL A 1 228 ? -36.076 13.733 33.451 1.00 94.50 228 VAL A O 1
ATOM 1900 N N . THR A 1 229 ? -34.007 13.917 34.337 1.00 95.50 229 THR A N 1
ATOM 1901 C CA . THR A 1 229 ? -34.392 13.870 35.752 1.00 95.50 229 THR A CA 1
ATOM 1902 C C . THR A 1 229 ? -33.779 15.068 36.461 1.00 95.50 229 THR A C 1
ATOM 1904 O O . THR A 1 229 ? -32.553 15.190 36.491 1.00 95.50 229 THR A O 1
ATOM 1907 N N . ASP A 1 230 ? -34.623 15.911 37.049 1.00 95.31 230 ASP A N 1
ATOM 1908 C CA . ASP A 1 230 ? -34.179 17.017 37.891 1.00 95.31 230 ASP A CA 1
ATOM 1909 C C . ASP A 1 230 ? -34.026 16.541 39.340 1.00 95.31 230 ASP A C 1
ATOM 1911 O O . ASP A 1 230 ? -34.906 15.871 39.888 1.00 95.31 230 ASP A O 1
ATOM 1915 N N . TYR A 1 231 ? -32.897 16.890 39.957 1.00 95.19 231 TYR A N 1
ATOM 1916 C CA . TYR A 1 231 ? -32.644 16.662 41.377 1.00 95.19 231 TYR A CA 1
ATOM 1917 C C . TYR A 1 231 ? -32.685 18.001 42.105 1.00 95.19 231 TYR A C 1
ATOM 1919 O O . TYR A 1 231 ? -31.978 18.934 41.729 1.00 95.19 231 TYR A O 1
ATOM 1927 N N . TYR A 1 232 ? -33.476 18.072 43.170 1.00 94.88 232 TYR A N 1
ATOM 1928 C CA . TYR A 1 232 ? -33.589 19.251 44.022 1.00 94.88 232 TYR A CA 1
ATOM 1929 C C . TYR A 1 232 ? -33.048 18.922 45.412 1.00 94.88 232 TYR A C 1
ATOM 1931 O O . TYR A 1 232 ? -33.383 17.880 45.975 1.00 94.88 232 TYR A O 1
ATOM 1939 N N . ALA A 1 233 ? -32.222 19.811 45.959 1.00 95.44 233 ALA A N 1
ATOM 1940 C CA . ALA A 1 233 ? -31.751 19.739 47.335 1.00 95.44 233 ALA A CA 1
ATOM 1941 C C . ALA A 1 233 ? -31.847 21.134 47.958 1.00 95.44 233 ALA A C 1
ATOM 1943 O O . ALA A 1 233 ? -31.142 22.054 47.540 1.00 95.44 233 ALA A O 1
ATOM 1944 N N . ASP A 1 234 ? -32.730 21.290 48.942 1.00 96.50 234 ASP A N 1
ATOM 1945 C CA . ASP A 1 234 ? -32.858 22.543 49.679 1.00 96.50 234 ASP A CA 1
ATOM 1946 C C . ASP A 1 234 ? -31.606 22.796 50.527 1.00 96.50 234 ASP A C 1
ATOM 1948 O O . ASP A 1 234 ? -31.049 21.882 51.145 1.00 96.50 234 ASP A O 1
ATOM 1952 N N . VAL A 1 235 ? -31.165 24.055 50.560 1.00 96.38 235 VAL A N 1
ATOM 1953 C CA . VAL A 1 235 ? -30.012 24.486 51.354 1.00 96.38 235 VAL A CA 1
ATOM 1954 C C . VAL A 1 235 ? -30.502 25.056 52.680 1.00 96.38 235 VAL A C 1
ATOM 1956 O O . VAL A 1 235 ? -31.143 26.105 52.738 1.00 96.38 235 VAL A O 1
ATOM 1959 N N . TYR A 1 236 ? -30.152 24.383 53.766 1.00 95.56 236 TYR A N 1
ATOM 1960 C CA . TYR A 1 236 ? -30.401 24.812 55.133 1.00 95.56 236 TYR A CA 1
ATOM 1961 C C . TYR A 1 236 ? -29.210 25.606 55.651 1.00 95.56 236 TYR A C 1
ATOM 1963 O O . TYR A 1 236 ? -28.062 25.285 55.349 1.00 95.56 236 TYR A O 1
ATOM 1971 N N . ARG A 1 237 ? -29.468 26.623 56.474 1.00 96.06 237 ARG A N 1
ATOM 1972 C CA . ARG A 1 237 ? -28.424 27.421 57.122 1.00 96.06 237 ARG A CA 1
ATOM 1973 C C . ARG A 1 237 ? -28.571 27.348 58.632 1.00 96.06 237 ARG A C 1
ATOM 1975 O O . ARG A 1 237 ? -29.635 27.643 59.172 1.00 96.06 237 ARG A O 1
ATOM 1982 N N . ASN A 1 238 ? -27.495 26.991 59.317 1.00 95.06 238 ASN A N 1
ATOM 1983 C CA . ASN A 1 238 ? -27.438 27.025 60.767 1.00 95.06 238 ASN A CA 1
ATOM 1984 C C . ASN A 1 238 ? -27.383 28.486 61.234 1.00 95.06 238 ASN A C 1
ATOM 1986 O O . ASN A 1 238 ? -26.449 29.219 60.913 1.00 95.06 238 ASN A O 1
ATOM 1990 N N . SER A 1 239 ? -28.379 28.921 62.003 1.00 93.00 239 SER A N 1
ATOM 1991 C CA . SER A 1 239 ? -28.479 30.306 62.478 1.00 93.00 239 SER A CA 1
ATOM 1992 C C . SER A 1 239 ? -27.423 30.689 63.521 1.00 93.00 239 SER A C 1
ATOM 1994 O O . SER A 1 239 ? -27.197 31.877 63.734 1.00 93.00 239 SER A O 1
ATOM 1996 N N . LYS A 1 240 ? -26.773 29.710 64.164 1.00 93.31 240 LYS A N 1
ATOM 1997 C CA . LYS A 1 240 ? -25.757 29.928 65.204 1.00 93.31 240 LYS A CA 1
ATOM 1998 C C . LYS A 1 240 ? -24.333 29.853 64.658 1.00 93.31 240 LYS A C 1
ATOM 2000 O O . LYS A 1 240 ? -23.513 30.688 65.017 1.00 93.31 240 LYS A O 1
ATOM 2005 N N . THR A 1 241 ? -24.035 28.861 63.815 1.00 93.31 241 THR A N 1
ATOM 2006 C CA . THR A 1 241 ? -22.680 28.651 63.259 1.00 93.31 241 THR A CA 1
ATOM 2007 C C . THR A 1 241 ? -22.496 29.286 61.882 1.00 93.31 241 THR A C 1
ATOM 2009 O O . THR A 1 241 ? -21.370 29.513 61.453 1.00 93.31 241 THR A O 1
ATOM 2012 N N . GLY A 1 242 ? -23.589 29.595 61.179 1.00 92.44 242 GLY A N 1
ATOM 2013 C CA . GLY A 1 242 ? -23.570 30.127 59.817 1.00 92.44 242 GLY A CA 1
ATOM 2014 C C . GLY A 1 242 ? -23.342 29.077 58.725 1.00 92.44 242 GLY A C 1
ATOM 2015 O O . GLY A 1 242 ? -23.473 29.422 57.551 1.00 92.44 242 GLY A O 1
ATOM 2016 N N . GLU A 1 243 ? -23.048 27.827 59.094 1.00 94.62 243 GLU A N 1
ATOM 2017 C CA . GLU A 1 243 ? -22.803 26.714 58.173 1.00 94.62 243 GLU A CA 1
ATOM 2018 C C . GLU A 1 243 ? -24.042 26.361 57.347 1.00 94.62 243 GLU A C 1
ATOM 2020 O O . GLU A 1 243 ? -25.181 26.489 57.806 1.00 94.62 243 GLU A O 1
ATOM 2025 N N . THR A 1 244 ? -23.807 25.888 56.125 1.00 95.50 244 THR A N 1
ATOM 2026 C CA . THR A 1 244 ? -24.851 25.470 55.190 1.00 95.50 244 THR A CA 1
ATOM 2027 C C . THR A 1 244 ? -24.832 23.970 54.967 1.00 95.50 244 THR A C 1
ATOM 2029 O O . THR A 1 244 ? -23.767 23.377 54.816 1.00 95.50 244 THR A O 1
ATOM 2032 N N . TYR A 1 245 ? -26.013 23.375 54.884 1.00 95.38 245 TYR A N 1
ATOM 2033 C CA . TYR A 1 245 ? -26.203 21.955 54.633 1.00 95.38 245 TYR A CA 1
ATOM 2034 C C . TYR A 1 245 ? -27.206 21.755 53.500 1.00 95.38 245 TYR A C 1
ATOM 2036 O O . TYR A 1 245 ? -28.221 22.441 53.452 1.00 95.38 245 TYR A O 1
ATOM 2044 N N . HIS A 1 246 ? -26.954 20.791 52.624 1.00 96.38 246 HIS A N 1
ATOM 2045 C CA . HIS A 1 246 ? -27.945 20.275 51.686 1.00 96.38 246 HIS A CA 1
ATOM 2046 C C . HIS A 1 246 ? -27.806 18.754 51.597 1.00 96.38 246 HIS A C 1
ATOM 2048 O O . HIS A 1 246 ? -26.756 18.200 51.931 1.00 96.38 246 HIS A O 1
ATOM 2054 N N . ALA A 1 247 ? -28.863 18.077 51.143 1.00 95.88 247 ALA A N 1
ATOM 2055 C CA . ALA A 1 247 ? -28.801 16.645 50.870 1.00 95.88 247 ALA A CA 1
ATOM 2056 C C . ALA A 1 247 ? -27.746 16.346 49.790 1.00 95.88 247 ALA A C 1
ATOM 2058 O O . ALA A 1 247 ? -27.573 17.121 48.845 1.00 95.88 247 ALA A O 1
ATOM 2059 N N . GLU A 1 248 ? -27.039 15.226 49.923 1.00 94.81 248 GLU A N 1
ATOM 2060 C CA . GLU A 1 248 ? -26.048 14.814 48.930 1.00 94.81 248 GLU A CA 1
ATOM 2061 C C . GLU A 1 248 ? -26.730 14.387 47.625 1.00 94.81 248 GLU A C 1
ATOM 2063 O O . GLU A 1 248 ? -27.704 13.630 47.623 1.00 94.81 248 GLU A O 1
ATOM 2068 N N . PHE A 1 249 ? -26.199 14.860 46.498 1.00 95.69 249 PHE A N 1
ATOM 2069 C CA . PHE A 1 249 ? -26.644 14.410 45.185 1.00 95.69 249 PHE A CA 1
ATOM 2070 C C . PHE A 1 249 ? -26.107 13.003 44.874 1.00 95.69 249 PHE A C 1
ATOM 2072 O O . PHE A 1 249 ? -25.028 12.634 45.351 1.00 95.69 249 PHE A O 1
ATOM 2079 N N . PRO A 1 250 ? -26.803 12.213 44.031 1.00 94.81 250 PRO A N 1
ATOM 2080 C CA . PRO A 1 250 ? -26.294 10.923 43.585 1.00 94.81 250 PRO A CA 1
ATOM 2081 C C . PRO A 1 250 ? -24.905 11.024 42.943 1.00 94.81 250 PRO A C 1
ATOM 2083 O O . PRO A 1 250 ? -24.571 12.000 42.265 1.00 94.81 250 PRO A O 1
ATOM 2086 N N . ALA A 1 251 ? -24.105 9.967 43.098 1.00 90.19 251 ALA A N 1
ATOM 2087 C CA . ALA A 1 251 ? -22.743 9.926 42.581 1.00 90.19 251 ALA A CA 1
ATOM 2088 C C . ALA A 1 251 ? -22.680 10.242 41.071 1.00 90.19 251 ALA A C 1
ATOM 2090 O O . ALA A 1 251 ? -23.330 9.599 40.246 1.00 90.19 251 ALA A O 1
ATOM 2091 N N . GLY A 1 252 ? -21.845 11.219 40.704 1.00 86.88 252 GLY A N 1
ATOM 2092 C CA . GLY A 1 252 ? -21.647 11.655 39.318 1.00 86.88 252 GLY A CA 1
ATOM 2093 C C . GLY A 1 252 ? -22.538 12.816 38.862 1.00 86.88 252 GLY A C 1
ATOM 2094 O O . GLY A 1 252 ? -22.345 13.294 37.741 1.00 86.88 252 GLY A O 1
ATOM 2095 N N . ILE A 1 253 ? -23.456 13.292 39.709 1.00 93.31 253 ILE A N 1
ATOM 2096 C CA . ILE A 1 253 ? -24.219 14.528 39.508 1.00 93.31 253 ILE A CA 1
ATOM 2097 C C . ILE A 1 253 ? -23.477 15.660 40.226 1.00 93.31 253 ILE A C 1
ATOM 2099 O O . ILE A 1 253 ? -23.564 15.792 41.440 1.00 93.31 253 ILE A O 1
ATOM 2103 N N . VAL A 1 254 ? -22.668 16.414 39.474 1.00 91.06 254 VAL A N 1
ATOM 2104 C CA . VAL A 1 254 ? -21.763 17.441 40.035 1.00 91.06 254 VAL A CA 1
ATOM 2105 C C . VAL A 1 254 ? -22.024 18.821 39.439 1.00 91.06 254 VAL A C 1
ATOM 2107 O O . VAL A 1 254 ? -21.999 19.810 40.157 1.00 91.06 254 VAL A O 1
ATOM 2110 N N . ASN A 1 255 ? -22.254 18.897 38.127 1.00 91.75 255 ASN A N 1
ATOM 2111 C CA . ASN A 1 255 ? -22.557 20.162 37.453 1.00 91.75 255 ASN A CA 1
ATOM 2112 C C . ASN A 1 255 ? -24.071 20.398 37.414 1.00 91.75 255 ASN A C 1
ATOM 2114 O O . ASN A 1 255 ? -24.836 19.455 37.596 1.00 91.75 255 ASN A O 1
ATOM 2118 N N . ASP A 1 256 ? -24.500 21.600 37.038 1.00 92.31 256 ASP A N 1
ATOM 2119 C CA . ASP A 1 256 ? -25.923 21.907 36.823 1.00 92.31 256 ASP A CA 1
ATOM 2120 C C . ASP A 1 256 ? -26.566 20.980 35.776 1.00 92.31 256 ASP A C 1
ATOM 2122 O O . ASP A 1 256 ? -27.708 20.554 35.912 1.00 92.31 256 ASP A O 1
ATOM 2126 N N . VAL A 1 257 ? -25.807 20.617 34.732 1.00 92.31 257 VAL A N 1
ATOM 2127 C CA . VAL A 1 257 ? -26.233 19.666 33.697 1.00 92.31 257 VAL A CA 1
ATOM 2128 C C . VAL A 1 257 ? -25.191 18.564 33.551 1.00 92.31 257 VAL A C 1
ATOM 2130 O O . VAL A 1 257 ? -24.037 18.813 33.195 1.00 92.31 257 VAL A O 1
ATOM 2133 N N . ASN A 1 258 ? -25.608 17.316 33.767 1.00 93.06 258 ASN A N 1
ATOM 2134 C CA . ASN A 1 258 ? -24.754 16.140 33.616 1.00 93.06 258 ASN A CA 1
ATOM 2135 C C . ASN A 1 258 ? -25.321 15.213 32.539 1.00 93.06 258 ASN A C 1
ATOM 2137 O O . ASN A 1 258 ? -26.477 14.807 32.588 1.00 93.06 258 ASN A O 1
ATOM 2141 N N . TYR A 1 259 ? -24.486 14.818 31.579 1.00 93.94 259 TYR A N 1
ATOM 2142 C CA . TYR A 1 259 ? -24.881 13.830 30.576 1.00 93.94 259 TYR A CA 1
ATOM 2143 C C . TYR A 1 259 ? -24.686 12.405 31.103 1.00 93.94 259 TYR A C 1
ATOM 2145 O O . TYR A 1 259 ? -23.591 12.042 31.555 1.00 93.94 259 TYR A O 1
ATOM 2153 N N . GLY A 1 260 ? -25.739 11.593 31.011 1.00 93.19 260 GLY A N 1
ATOM 2154 C CA . GLY A 1 260 ? -25.736 10.193 31.431 1.00 93.19 260 GLY A CA 1
ATOM 2155 C C . GLY A 1 260 ? -24.795 9.296 30.618 1.00 93.19 260 GLY A C 1
ATOM 2156 O O . GLY A 1 260 ? -24.282 9.668 29.557 1.00 93.19 260 GLY A O 1
ATOM 2157 N N . GLY A 1 261 ? -24.570 8.080 31.124 1.00 92.81 261 GLY A N 1
ATOM 2158 C CA . GLY A 1 261 ? -23.693 7.088 30.492 1.00 92.81 261 GLY A CA 1
ATOM 2159 C C . GLY A 1 261 ? -24.149 6.668 29.092 1.00 92.81 261 GLY A C 1
ATOM 2160 O O . GLY A 1 261 ? -23.304 6.479 28.222 1.00 92.81 261 GLY A O 1
ATOM 2161 N N . SER A 1 262 ? -25.461 6.606 28.846 1.00 93.81 262 SER A N 1
ATOM 2162 C CA . SER A 1 262 ? -26.044 6.271 27.539 1.00 93.81 262 SER A CA 1
ATOM 2163 C C . SER A 1 262 ? -25.616 7.255 26.446 1.00 93.81 262 SER A C 1
ATOM 2165 O O . SER A 1 262 ? -25.102 6.837 25.411 1.00 93.81 262 SER A O 1
ATOM 2167 N N . ILE A 1 263 ? -25.734 8.562 26.701 1.00 94.25 263 ILE A N 1
ATOM 2168 C CA . ILE A 1 263 ? -25.317 9.626 25.772 1.00 94.25 263 ILE A CA 1
ATOM 2169 C C . ILE A 1 263 ? -23.804 9.568 25.532 1.00 94.25 263 ILE A C 1
ATOM 2171 O O . ILE A 1 263 ? -23.352 9.610 24.386 1.00 94.25 263 ILE A O 1
ATOM 2175 N N . LYS A 1 264 ? -23.018 9.445 26.610 1.00 95.12 264 LYS A N 1
ATOM 2176 C CA . LYS A 1 264 ? -21.548 9.385 26.549 1.00 95.12 264 LYS A CA 1
ATOM 2177 C C . LYS A 1 264 ? -21.064 8.178 25.738 1.00 95.12 264 LYS A C 1
ATOM 2179 O O . LYS A 1 264 ? -20.233 8.340 24.849 1.00 95.12 264 LYS A O 1
ATOM 2184 N N . ALA A 1 265 ? -21.599 6.987 26.008 1.00 94.81 265 ALA A N 1
ATOM 2185 C CA . ALA A 1 265 ? -21.241 5.761 25.297 1.00 94.81 265 ALA A CA 1
ATOM 2186 C C . ALA A 1 265 ? -21.649 5.825 23.821 1.00 94.81 265 ALA A C 1
ATOM 2188 O O . ALA A 1 265 ? -20.851 5.493 22.948 1.00 94.81 265 ALA A O 1
ATOM 2189 N N . PHE A 1 266 ? -22.856 6.314 23.529 1.00 93.81 266 PHE A N 1
ATOM 2190 C CA . PHE A 1 266 ? -23.348 6.426 22.159 1.00 93.81 266 PHE A CA 1
ATOM 2191 C C . PHE A 1 266 ? -22.489 7.372 21.310 1.00 93.81 266 PHE A C 1
ATOM 2193 O O . PHE A 1 266 ? -22.095 7.020 20.200 1.00 93.81 266 PHE A O 1
ATOM 2200 N N . LEU A 1 267 ? -22.135 8.546 21.845 1.00 95.81 267 LEU A N 1
ATOM 2201 C CA . LEU A 1 267 ? -21.219 9.476 21.180 1.00 95.81 267 LEU A CA 1
ATOM 2202 C C . LEU A 1 267 ? -19.832 8.868 20.966 1.00 95.81 267 LEU A C 1
ATOM 2204 O O . LEU A 1 267 ? -19.290 8.954 19.866 1.00 95.81 267 LEU A O 1
ATOM 2208 N N . PHE A 1 268 ? -19.279 8.226 21.998 1.00 95.56 268 PHE A N 1
ATOM 2209 C CA . PHE A 1 268 ? -17.973 7.584 21.909 1.00 95.56 268 PHE A CA 1
ATOM 2210 C C . PHE A 1 268 ? -17.938 6.522 20.799 1.00 95.56 268 PHE A C 1
ATOM 2212 O O . PHE A 1 268 ? -17.014 6.531 19.985 1.00 95.56 268 PHE A O 1
ATOM 2219 N N . LEU A 1 269 ? -18.959 5.663 20.715 1.00 95.31 269 LEU A N 1
ATOM 2220 C CA . LEU A 1 269 ? -19.077 4.646 19.666 1.00 95.31 269 LEU A CA 1
ATOM 2221 C C . LEU A 1 269 ? -19.260 5.275 18.282 1.00 95.31 269 LEU A C 1
ATOM 2223 O O . LEU A 1 269 ? -18.575 4.890 17.340 1.00 95.31 269 LEU A O 1
ATOM 2227 N N . LEU A 1 270 ? -20.110 6.295 18.146 1.00 94.56 270 LEU A N 1
ATOM 2228 C CA . LEU A 1 270 ? -20.269 6.987 16.867 1.00 94.56 270 LEU A CA 1
ATOM 2229 C C . LEU A 1 270 ? -18.947 7.572 16.356 1.00 94.56 270 LEU A C 1
ATOM 2231 O O . LEU A 1 270 ? -18.674 7.510 15.154 1.00 94.56 270 LEU A O 1
ATOM 2235 N N . ASN A 1 271 ? -18.138 8.164 17.235 1.00 94.69 271 ASN A N 1
ATOM 2236 C CA . ASN A 1 271 ? -16.879 8.777 16.827 1.00 94.69 271 ASN A CA 1
ATOM 2237 C C . ASN A 1 271 ? -15.784 7.751 16.534 1.00 94.69 271 ASN A C 1
ATOM 2239 O O . ASN A 1 271 ? -15.107 7.883 15.516 1.00 94.69 271 ASN A O 1
ATOM 2243 N N . ASN A 1 272 ? -15.619 6.747 17.395 1.00 90.81 272 ASN A N 1
ATOM 2244 C CA . ASN A 1 272 ? -14.473 5.842 17.325 1.00 90.81 272 ASN A CA 1
ATOM 2245 C C . ASN A 1 272 ? -14.771 4.567 16.521 1.00 90.81 272 ASN A C 1
ATOM 2247 O O . ASN A 1 272 ? -13.936 4.167 15.721 1.00 90.81 272 ASN A O 1
ATOM 2251 N N . GLU A 1 273 ? -15.966 3.985 16.656 1.00 91.12 273 GLU A N 1
ATOM 2252 C CA . GLU A 1 273 ? -16.348 2.747 15.957 1.00 91.12 273 GLU A CA 1
ATOM 2253 C C . GLU A 1 273 ? -16.981 3.037 14.590 1.00 91.12 273 GLU A C 1
ATOM 2255 O O . GLU A 1 273 ? -16.654 2.412 13.587 1.00 91.12 273 GLU A O 1
ATOM 2260 N N . CYS A 1 274 ? -17.872 4.031 14.511 1.00 93.00 274 CYS A N 1
ATOM 2261 C CA . CYS A 1 274 ? -18.531 4.393 13.247 1.00 93.00 274 CYS A CA 1
ATOM 2262 C C . CYS A 1 274 ? -17.773 5.460 12.436 1.00 93.00 274 CYS A C 1
ATOM 2264 O O . CYS A 1 274 ? -18.284 5.933 11.418 1.00 93.00 274 CYS A O 1
ATOM 2266 N N . CYS A 1 275 ? -16.590 5.880 12.898 1.00 91.94 275 CYS A N 1
ATOM 2267 C CA . CYS A 1 275 ? -15.727 6.882 12.259 1.00 91.94 275 CYS A CA 1
ATOM 2268 C C . CYS A 1 275 ? -16.446 8.198 11.882 1.00 91.94 275 CYS A C 1
ATOM 2270 O O . CYS A 1 275 ? -16.141 8.825 10.861 1.00 91.94 275 CYS A O 1
ATOM 2272 N N . THR A 1 276 ? -17.431 8.633 12.675 1.00 94.50 276 THR A N 1
ATOM 2273 C CA . THR A 1 276 ? -18.144 9.897 12.425 1.00 94.50 276 THR A CA 1
ATOM 2274 C C . THR A 1 276 ? -17.409 11.078 13.057 1.00 94.50 276 THR A C 1
ATOM 2276 O O . THR A 1 276 ? -16.809 10.958 14.124 1.00 94.50 276 THR A O 1
ATOM 2279 N N . SER A 1 277 ? -17.446 12.252 12.420 1.00 94.88 277 SER A N 1
ATOM 2280 C CA . SER A 1 277 ? -16.857 13.455 13.019 1.00 94.88 277 SER A CA 1
ATOM 2281 C C . SER A 1 277 ? -17.687 13.940 14.206 1.00 94.88 277 SER A C 1
ATOM 2283 O O . SER A 1 277 ? -18.910 13.799 14.203 1.00 94.88 277 SER A O 1
ATOM 2285 N N . ILE A 1 278 ? -17.037 14.600 15.170 1.00 95.69 278 ILE A N 1
ATOM 2286 C CA . ILE A 1 278 ? -17.693 15.177 16.356 1.00 95.69 278 ILE A CA 1
ATOM 2287 C C . ILE A 1 278 ? -18.926 16.005 15.964 1.00 95.69 278 ILE A C 1
ATOM 2289 O O . ILE A 1 278 ? -19.995 15.852 16.548 1.00 95.69 278 ILE A O 1
ATOM 2293 N N . ASP A 1 279 ? -18.813 16.850 14.937 1.00 95.94 279 ASP A N 1
ATOM 2294 C CA . ASP A 1 279 ? -19.929 17.694 14.502 1.00 95.94 279 ASP A CA 1
ATOM 2295 C C . ASP A 1 279 ? -21.093 16.903 13.897 1.00 95.94 279 ASP A C 1
ATOM 2297 O O . ASP A 1 279 ? -22.248 17.269 14.113 1.00 95.94 279 ASP A O 1
ATOM 2301 N N . LYS A 1 280 ? -20.815 15.799 13.192 1.00 96.25 280 LYS A N 1
ATOM 2302 C CA . LYS A 1 280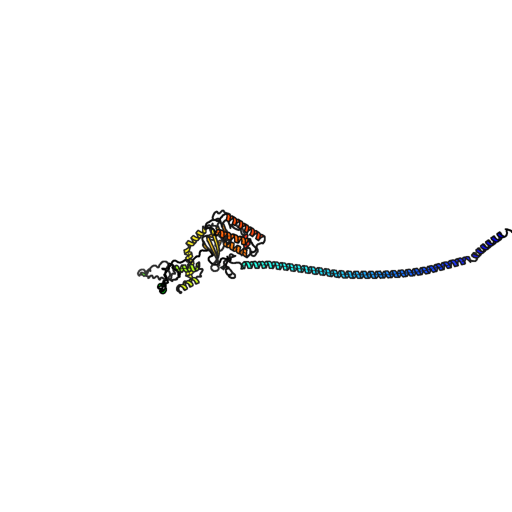 ? -21.864 14.919 12.666 1.00 96.25 280 LYS A CA 1
ATOM 2303 C C . LYS A 1 280 ? -22.579 14.178 13.791 1.00 96.25 280 LYS A C 1
ATOM 2305 O O . LYS A 1 280 ? -23.803 14.147 13.783 1.00 96.25 280 LYS A O 1
ATOM 2310 N N . SER A 1 281 ? -21.853 13.639 14.771 1.00 95.75 281 SER A N 1
ATOM 2311 C CA . SER A 1 281 ? -22.459 12.911 15.898 1.00 95.75 281 SER A CA 1
ATOM 2312 C C . SER A 1 281 ? -23.325 13.827 16.763 1.00 95.75 281 SER A C 1
ATOM 2314 O O . SER A 1 281 ? -24.429 13.452 17.153 1.00 95.75 281 SER A O 1
ATOM 2316 N N . ARG A 1 282 ? -22.855 15.058 17.010 1.00 95.25 282 ARG A N 1
ATOM 2317 C CA . ARG A 1 282 ? -23.614 16.093 17.730 1.00 95.25 282 ARG A CA 1
ATOM 2318 C C . ARG A 1 282 ? -24.903 16.449 17.001 1.00 95.25 282 ARG A C 1
ATOM 2320 O O . ARG A 1 282 ? -25.968 16.420 17.608 1.00 95.25 282 ARG A O 1
ATOM 2327 N N . ARG A 1 283 ? -24.807 16.752 15.701 1.00 95.50 283 ARG A N 1
ATOM 2328 C CA . ARG A 1 283 ? -25.973 17.073 14.869 1.00 95.50 283 ARG A CA 1
ATOM 2329 C C . ARG A 1 283 ? -26.973 15.920 14.855 1.00 95.50 283 ARG A C 1
ATOM 2331 O O . ARG A 1 283 ? -28.144 16.142 15.105 1.00 95.50 283 ARG A O 1
ATOM 2338 N N . PHE A 1 284 ? -26.495 14.695 14.658 1.00 94.50 284 PHE A N 1
ATOM 2339 C CA . PHE A 1 284 ? -27.336 13.503 14.628 1.00 94.50 284 PHE A CA 1
ATOM 2340 C C . PHE A 1 284 ? -28.171 13.332 15.906 1.00 94.50 284 PHE A C 1
ATOM 2342 O O . PHE A 1 284 ? -29.376 13.117 15.829 1.00 94.50 284 PHE A O 1
ATOM 2349 N N . LEU A 1 285 ? -27.559 13.479 17.086 1.00 93.31 285 LEU A N 1
ATOM 2350 C CA . LEU A 1 285 ? -28.287 13.399 18.356 1.00 93.31 285 LEU A CA 1
ATOM 2351 C C . LEU A 1 285 ? -29.225 14.586 18.597 1.00 93.31 285 LEU A C 1
ATOM 2353 O O . LEU A 1 285 ? -30.320 14.402 19.128 1.00 93.31 285 LEU A O 1
ATOM 2357 N N . SER A 1 286 ? -28.821 15.790 18.195 1.00 94.69 286 SER A N 1
ATOM 2358 C CA . SER A 1 286 ? -29.698 16.962 18.206 1.00 94.69 286 SER A CA 1
ATOM 2359 C C . SER A 1 286 ? -30.955 16.692 17.375 1.00 94.69 286 SER A C 1
ATOM 2361 O O . SER A 1 286 ? -32.063 16.827 17.882 1.00 94.69 286 SER A O 1
ATOM 2363 N N . ASP A 1 287 ? -30.804 16.234 16.134 1.00 94.50 287 ASP A N 1
ATOM 2364 C CA . ASP A 1 287 ? -31.920 16.028 15.206 1.00 94.50 287 ASP A CA 1
ATOM 2365 C C . ASP A 1 287 ? -32.884 14.944 15.711 1.00 94.50 287 ASP A C 1
ATOM 2367 O O . ASP A 1 287 ? -34.098 15.148 15.726 1.00 94.50 287 ASP A O 1
ATOM 2371 N N . LEU A 1 288 ? -32.356 13.827 16.228 1.00 92.75 288 LEU A N 1
ATOM 2372 C CA . LEU A 1 288 ? -33.176 12.754 16.804 1.00 92.75 288 LEU A CA 1
ATOM 2373 C C . LEU A 1 288 ? -33.925 13.161 18.081 1.00 92.75 288 LEU A C 1
ATOM 2375 O O . LEU A 1 288 ? -34.899 12.512 18.457 1.00 92.75 288 LEU A O 1
ATOM 2379 N N . THR A 1 289 ? -33.489 14.234 18.741 1.00 92.19 289 THR A N 1
ATOM 2380 C CA . THR A 1 289 ? -34.136 14.781 19.942 1.00 92.19 289 THR A CA 1
ATOM 2381 C C . THR A 1 289 ? -34.912 16.070 19.664 1.00 92.19 289 THR A C 1
ATOM 2383 O O . THR A 1 289 ? -35.316 16.756 20.604 1.00 92.19 289 THR A O 1
ATOM 2386 N N . GLY A 1 290 ? -35.139 16.416 18.391 1.00 91.25 290 GLY A N 1
ATOM 2387 C CA . GLY A 1 290 ? -35.865 17.629 18.003 1.00 91.25 290 GLY A CA 1
ATOM 2388 C C . GLY A 1 290 ? -35.149 18.918 18.414 1.00 91.25 290 GLY A C 1
ATOM 2389 O O . GLY A 1 290 ? -35.790 19.883 18.816 1.00 91.25 290 GLY A O 1
ATOM 2390 N N . GLY A 1 291 ? -33.817 18.915 18.391 1.00 93.12 291 GLY A N 1
ATOM 2391 C CA . GLY A 1 291 ? -32.969 20.051 18.747 1.00 93.12 291 GLY A CA 1
ATOM 2392 C C . GLY A 1 291 ? -32.714 20.226 20.244 1.00 93.12 291 GLY A C 1
ATOM 2393 O O . GLY A 1 291 ? -31.958 21.124 20.611 1.00 93.12 291 GLY A O 1
ATOM 2394 N N . LYS A 1 292 ? -33.293 19.383 21.109 1.00 92.12 292 LYS A N 1
ATOM 2395 C CA . LYS A 1 292 ? -33.181 19.515 22.572 1.00 92.12 292 LYS A CA 1
ATOM 2396 C C . LYS A 1 292 ? -31.789 19.170 23.101 1.00 92.12 292 LYS A C 1
ATOM 2398 O O . LYS A 1 292 ? -31.306 19.815 24.027 1.00 92.12 292 LYS A O 1
ATOM 2403 N N . LEU A 1 293 ? -31.131 18.160 22.528 1.00 93.50 293 LEU A N 1
ATOM 2404 C CA . LEU A 1 293 ? -29.821 17.706 22.991 1.00 93.50 293 LEU A CA 1
ATOM 2405 C C . LEU A 1 293 ? -28.684 18.425 22.246 1.00 93.50 293 LEU A C 1
ATOM 2407 O O . LEU A 1 293 ? -28.198 17.945 21.222 1.00 93.50 293 LEU A O 1
ATOM 2411 N N . GLN A 1 294 ? -28.232 19.563 22.784 1.00 92.38 294 GLN A N 1
ATOM 2412 C CA . GLN A 1 294 ? -27.130 20.359 22.222 1.00 92.38 294 GLN A CA 1
ATOM 2413 C C . GLN A 1 294 ? -25.833 20.194 23.015 1.00 92.38 294 GLN A C 1
ATOM 2415 O O . GLN A 1 294 ? -25.527 20.933 23.947 1.00 92.38 294 GLN A O 1
ATOM 2420 N N . ILE A 1 295 ? -25.026 19.219 22.612 1.00 93.81 295 ILE A N 1
ATOM 2421 C CA . ILE A 1 295 ? -23.775 18.887 23.301 1.00 93.81 295 ILE A CA 1
ATOM 2422 C C . ILE A 1 295 ? -22.626 19.746 22.757 1.00 93.81 295 ILE A C 1
ATOM 2424 O O . ILE A 1 295 ? -22.550 19.998 21.553 1.00 93.81 295 ILE A O 1
ATOM 2428 N N . SER A 1 296 ? -21.697 20.187 23.609 1.00 94.25 296 SER A N 1
ATOM 2429 C CA . SER A 1 296 ? -20.508 20.947 23.189 1.00 94.25 296 SER A CA 1
ATOM 2430 C C . SER A 1 296 ? -19.429 20.042 22.574 1.00 94.25 296 SER A C 1
ATOM 2432 O O . SER A 1 296 ? -19.297 18.876 22.942 1.00 94.25 296 SER A O 1
ATOM 2434 N N . LYS A 1 297 ? -18.598 20.571 21.660 1.00 95.69 297 LYS A N 1
ATOM 2435 C CA . LYS A 1 297 ? -17.474 19.798 21.082 1.00 95.69 297 LYS A CA 1
ATOM 2436 C C . LYS A 1 297 ? -16.470 19.355 22.149 1.00 95.69 297 LYS A C 1
ATOM 2438 O O . LYS A 1 297 ? -15.935 18.256 22.055 1.00 95.69 297 LYS A O 1
ATOM 2443 N N . GLY A 1 298 ? -16.239 20.204 23.155 1.00 95.31 298 GLY A N 1
ATOM 2444 C CA . GLY A 1 298 ? -15.318 19.928 24.257 1.00 95.31 298 GLY A CA 1
ATOM 2445 C C . GLY A 1 298 ? -15.724 18.694 25.061 1.00 95.31 298 GLY A C 1
ATOM 2446 O O . GLY A 1 298 ? -14.877 17.841 25.311 1.00 95.31 298 GLY A O 1
ATOM 2447 N N . MET A 1 299 ? -17.020 18.550 25.370 1.00 93.69 299 MET A N 1
ATOM 2448 C CA . MET A 1 299 ? -17.533 17.372 26.076 1.00 93.69 299 MET A CA 1
ATOM 2449 C C . MET A 1 299 ? -17.286 16.096 25.265 1.00 93.69 299 MET A C 1
ATOM 2451 O O . MET A 1 299 ? -16.720 15.142 25.791 1.00 93.69 299 MET A O 1
ATOM 2455 N N . VAL A 1 300 ? -17.635 16.098 23.970 1.00 95.50 300 VAL A N 1
ATOM 2456 C CA . VAL A 1 300 ? -17.432 14.926 23.097 1.00 95.50 300 VAL A CA 1
ATOM 2457 C C . VAL A 1 300 ? -15.949 14.566 22.989 1.00 95.50 300 VAL A C 1
ATOM 2459 O O . VAL A 1 300 ? -15.585 13.403 23.131 1.00 95.50 300 VAL A O 1
ATOM 2462 N N . ASN A 1 301 ? -15.078 15.560 22.800 1.00 93.50 301 ASN A N 1
ATOM 2463 C CA . ASN A 1 301 ? -13.633 15.349 22.695 1.00 93.50 301 ASN A CA 1
ATOM 2464 C C . ASN A 1 301 ? -13.024 14.766 23.985 1.00 93.50 301 ASN A C 1
ATOM 2466 O O . ASN A 1 301 ? -12.084 13.975 23.938 1.00 93.50 301 ASN A O 1
ATOM 2470 N N . GLN A 1 302 ? -13.571 15.120 25.152 1.00 94.56 302 GLN A N 1
ATOM 2471 C CA . GLN A 1 302 ? -13.113 14.595 26.438 1.00 94.56 302 GLN A CA 1
ATOM 2472 C C . GLN A 1 302 ? -13.395 13.092 26.600 1.00 94.56 302 GLN A C 1
ATOM 2474 O O . GLN A 1 302 ? -12.651 12.419 27.316 1.00 94.56 302 GLN A O 1
ATOM 2479 N N . LEU A 1 303 ? -14.406 12.543 25.912 1.00 95.62 303 LEU A N 1
ATOM 2480 C CA . LEU A 1 303 ? -14.807 11.137 26.044 1.00 95.62 303 LEU A CA 1
ATOM 2481 C C . LEU A 1 303 ? -13.661 10.171 25.742 1.00 95.62 303 LEU A C 1
ATOM 2483 O O . LEU A 1 303 ? -13.453 9.233 26.509 1.00 95.62 303 LEU A O 1
ATOM 2487 N N . SER A 1 304 ? -12.875 10.421 24.690 1.00 93.00 304 SER A N 1
ATOM 2488 C CA . SER A 1 304 ? -11.737 9.559 24.344 1.00 93.00 304 SER A CA 1
ATOM 2489 C C . SER A 1 304 ? -10.649 9.574 25.418 1.00 93.00 304 SER A C 1
ATOM 2491 O O . SER A 1 304 ? -10.099 8.526 25.751 1.00 93.00 304 SER A O 1
ATOM 2493 N N . ARG A 1 305 ? -10.390 10.732 26.043 1.00 93.62 305 ARG A N 1
ATOM 2494 C CA . ARG A 1 305 ? -9.443 10.837 27.164 1.00 93.62 305 ARG A CA 1
ATOM 2495 C C . ARG A 1 305 ? -9.949 10.094 28.400 1.00 93.62 305 ARG A C 1
ATOM 2497 O O . ARG A 1 305 ? -9.181 9.379 29.037 1.00 93.62 305 ARG A O 1
ATOM 2504 N N . THR A 1 306 ? -11.233 10.235 28.726 1.00 93.75 306 THR A N 1
ATOM 2505 C CA . THR A 1 306 ? -11.852 9.519 29.849 1.00 93.75 306 THR A CA 1
ATOM 2506 C C . THR A 1 306 ? -11.844 8.009 29.621 1.00 93.75 306 THR A C 1
ATOM 2508 O O . THR A 1 306 ? -11.530 7.258 30.542 1.00 93.75 306 THR A O 1
ATOM 2511 N N . PHE A 1 307 ? -12.145 7.555 28.403 1.00 94.12 307 PHE A N 1
ATOM 2512 C CA . PHE A 1 307 ? -12.081 6.141 28.049 1.00 94.12 307 PHE A CA 1
ATOM 2513 C C . PHE A 1 307 ? -10.655 5.598 28.166 1.00 94.12 307 PHE A C 1
ATOM 2515 O O . PHE A 1 307 ? -10.465 4.563 28.797 1.00 94.12 307 PHE A O 1
ATOM 2522 N N . ALA A 1 308 ? -9.648 6.314 27.655 1.00 92.69 308 ALA A N 1
ATOM 2523 C CA . ALA A 1 308 ? -8.242 5.922 27.771 1.00 92.69 308 ALA A CA 1
ATOM 2524 C C . ALA A 1 308 ? -7.784 5.779 29.235 1.00 92.69 308 ALA A C 1
ATOM 2526 O O . ALA A 1 308 ? -7.060 4.847 29.570 1.00 92.69 308 ALA A O 1
ATOM 2527 N N . GLN A 1 309 ? -8.233 6.672 30.124 1.00 95.19 309 GLN A N 1
ATOM 2528 C CA . GLN A 1 309 ? -7.931 6.587 31.557 1.00 95.19 309 GLN A CA 1
ATOM 2529 C C . GLN A 1 309 ? -8.603 5.380 32.224 1.00 95.19 309 GLN A C 1
ATOM 2531 O O . GLN A 1 309 ? -7.955 4.666 32.987 1.00 95.19 309 GLN A O 1
ATOM 2536 N N . LYS A 1 310 ? -9.889 5.142 31.936 1.00 94.75 310 LYS A N 1
ATOM 2537 C CA . LYS A 1 310 ? -10.657 4.039 32.537 1.00 94.75 310 LYS A CA 1
ATOM 2538 C C . LYS A 1 310 ? -10.222 2.662 32.033 1.00 94.75 310 LYS A C 1
ATOM 2540 O O . LYS A 1 310 ? -10.269 1.710 32.797 1.00 94.75 310 LYS A O 1
ATOM 2545 N N . SER A 1 311 ? -9.767 2.575 30.786 1.00 94.19 311 SER A N 1
ATOM 2546 C CA . SER A 1 311 ? -9.329 1.328 30.142 1.00 94.19 311 SER A CA 1
ATOM 2547 C C . SER A 1 311 ? -7.863 0.975 30.412 1.00 94.19 311 SER A C 1
ATOM 2549 O O . SER A 1 311 ? -7.338 0.046 29.809 1.00 94.19 311 SER A O 1
ATOM 2551 N N . LYS A 1 312 ? -7.162 1.688 31.307 1.00 95.25 312 LYS A N 1
ATOM 2552 C CA . LYS A 1 312 ? -5.728 1.460 31.557 1.00 95.25 312 LYS A CA 1
ATOM 2553 C C . LYS A 1 312 ? -5.419 0.029 32.017 1.00 95.25 312 LYS A C 1
ATOM 2555 O O . LYS A 1 312 ? -4.420 -0.538 31.587 1.00 95.25 312 LYS A O 1
ATOM 2560 N N . VAL A 1 313 ? -6.280 -0.553 32.854 1.00 95.94 313 VAL A N 1
ATOM 2561 C CA . VAL A 1 313 ? -6.135 -1.945 33.316 1.00 95.94 313 VAL A CA 1
ATOM 2562 C C . VAL A 1 313 ? -6.316 -2.919 32.150 1.00 95.94 313 VAL A C 1
ATOM 2564 O O . VAL A 1 313 ? -5.508 -3.830 31.988 1.00 95.94 313 VAL A O 1
ATOM 2567 N N . ASP A 1 314 ? -7.310 -2.686 31.289 1.00 94.56 314 ASP A N 1
ATOM 2568 C CA . ASP A 1 314 ? -7.552 -3.511 30.100 1.00 94.56 314 ASP A CA 1
ATOM 2569 C C . ASP A 1 314 ? -6.391 -3.418 29.100 1.00 94.56 314 ASP A C 1
ATOM 2571 O O . ASP A 1 314 ? -5.958 -4.431 28.557 1.00 94.56 314 ASP A O 1
ATOM 2575 N N . GLN A 1 315 ? -5.832 -2.219 28.906 1.00 93.62 315 GLN A N 1
ATOM 2576 C CA . GLN A 1 315 ? -4.650 -2.000 28.067 1.00 93.62 315 GLN A CA 1
ATOM 2577 C C . GLN A 1 315 ? -3.428 -2.754 28.608 1.00 93.62 315 GLN A C 1
ATOM 2579 O O . GLN A 1 315 ? -2.727 -3.407 27.842 1.00 93.62 315 GLN A O 1
ATOM 2584 N N . GLN A 1 316 ? -3.182 -2.702 29.922 1.00 94.38 316 GLN A N 1
ATOM 2585 C CA . GLN A 1 316 ? -2.081 -3.432 30.562 1.00 94.38 316 GLN A CA 1
ATOM 2586 C C . GLN A 1 316 ? -2.264 -4.948 30.471 1.00 94.38 316 GLN A C 1
ATOM 2588 O O . GLN A 1 316 ? -1.300 -5.675 30.227 1.00 94.38 316 GLN A O 1
ATOM 2593 N N . LYS A 1 317 ? -3.499 -5.431 30.635 1.00 95.06 317 LYS A N 1
ATOM 2594 C CA . LYS A 1 317 ? -3.833 -6.841 30.444 1.00 95.06 317 LYS A CA 1
ATOM 2595 C C . LYS A 1 317 ? -3.563 -7.275 29.002 1.00 95.06 317 LYS A C 1
ATOM 2597 O O . LYS A 1 317 ? -2.849 -8.251 28.797 1.00 95.06 317 LYS A O 1
ATOM 2602 N N . ALA A 1 318 ? -4.054 -6.515 28.021 1.00 94.38 318 ALA A N 1
ATOM 2603 C CA . ALA A 1 318 ? -3.827 -6.798 26.607 1.00 94.38 318 ALA A CA 1
ATOM 2604 C C . ALA A 1 318 ? -2.338 -6.767 26.239 1.00 94.38 318 ALA A C 1
ATOM 2606 O O . ALA A 1 318 ? -1.871 -7.630 25.502 1.00 94.38 318 ALA A O 1
ATOM 2607 N N . PHE A 1 319 ? -1.577 -5.818 26.791 1.00 95.56 319 PHE A N 1
ATOM 2608 C CA . PHE A 1 319 ? -0.129 -5.755 26.610 1.00 95.56 319 PHE A CA 1
ATOM 2609 C C . PHE A 1 319 ? 0.557 -7.032 27.112 1.00 95.56 319 PHE A C 1
ATOM 2611 O O . PHE A 1 319 ? 1.329 -7.641 26.376 1.00 95.56 319 PHE A O 1
ATOM 2618 N N . SER A 1 320 ? 0.243 -7.470 28.336 1.00 94.19 320 SER A N 1
ATOM 2619 C CA . SER A 1 320 ? 0.815 -8.687 28.928 1.00 94.19 320 SER A CA 1
ATOM 2620 C C . SER A 1 320 ? 0.429 -9.954 28.158 1.00 94.19 320 SER A C 1
ATOM 2622 O O . SER A 1 320 ? 1.269 -10.825 27.957 1.00 94.19 320 SER A O 1
ATOM 2624 N N . GLU A 1 321 ? -0.819 -10.058 27.696 1.00 93.62 321 GLU A N 1
ATOM 2625 C CA . GLU A 1 321 ? -1.298 -11.200 26.904 1.00 93.62 321 GLU A CA 1
ATOM 2626 C C . GLU A 1 321 ? -0.633 -11.269 25.521 1.00 93.62 321 GLU A C 1
ATOM 2628 O O . GLU A 1 321 ? -0.331 -12.361 25.041 1.00 93.62 321 GLU A O 1
ATOM 2633 N N . LEU A 1 322 ? -0.368 -10.120 24.891 1.00 94.38 322 LEU A N 1
ATOM 2634 C CA . LEU A 1 322 ? 0.380 -10.048 23.632 1.00 94.38 322 LEU A CA 1
ATOM 2635 C C . LEU A 1 322 ? 1.867 -10.358 23.822 1.00 94.38 322 LEU A C 1
ATOM 2637 O O . LEU A 1 322 ? 2.472 -10.979 22.954 1.00 94.38 322 LEU A O 1
ATOM 2641 N N . LEU A 1 323 ? 2.451 -9.956 24.951 1.00 92.25 323 LEU A N 1
ATOM 2642 C CA . LEU A 1 323 ? 3.865 -10.172 25.254 1.00 92.25 323 LEU A CA 1
ATOM 2643 C C . LEU A 1 323 ? 4.236 -11.660 25.337 1.00 92.25 323 LEU A C 1
ATOM 2645 O O . LEU A 1 323 ? 5.305 -12.059 24.880 1.00 92.25 323 LEU A O 1
ATOM 2649 N N . VAL A 1 324 ? 3.356 -12.475 25.924 1.00 91.56 324 VAL A N 1
ATOM 2650 C CA . VAL A 1 324 ? 3.562 -13.926 26.084 1.00 91.56 324 VAL A CA 1
ATOM 2651 C C . VAL A 1 324 ? 3.041 -14.741 24.898 1.00 91.56 324 VAL A C 1
ATOM 2653 O O . VAL A 1 324 ? 3.088 -15.972 24.929 1.00 91.56 324 VAL A O 1
ATOM 2656 N N . ALA A 1 325 ? 2.516 -14.086 23.859 1.00 90.38 325 ALA A N 1
ATOM 2657 C CA . ALA A 1 325 ? 2.005 -14.780 22.691 1.00 90.38 325 ALA A CA 1
ATOM 2658 C C . ALA A 1 325 ? 3.163 -15.458 21.930 1.00 90.38 325 ALA A C 1
ATOM 2660 O O . ALA A 1 325 ? 4.164 -14.808 21.623 1.00 90.38 325 ALA A O 1
ATOM 2661 N N . PRO A 1 326 ? 3.036 -16.750 21.568 1.00 89.25 326 PRO A N 1
ATOM 2662 C CA . PRO A 1 326 ? 4.082 -17.449 20.821 1.00 89.25 326 PRO A CA 1
ATOM 2663 C C . PRO A 1 326 ? 4.269 -16.864 19.416 1.00 89.25 326 PRO A C 1
ATOM 2665 O O . PRO A 1 326 ? 5.361 -16.928 18.858 1.00 89.25 326 PRO A O 1
ATOM 2668 N N . ILE A 1 327 ? 3.206 -16.286 18.854 1.00 88.88 327 ILE A N 1
ATOM 2669 C CA . ILE A 1 327 ? 3.185 -15.625 17.552 1.00 88.88 327 ILE A CA 1
ATOM 2670 C C . ILE A 1 327 ? 2.584 -14.238 17.751 1.00 88.88 327 ILE A C 1
ATOM 2672 O O . ILE A 1 327 ? 1.483 -14.112 18.296 1.00 88.88 327 ILE A O 1
ATOM 2676 N N . LEU A 1 328 ? 3.287 -13.217 17.272 1.00 92.56 328 LEU A N 1
ATOM 2677 C CA . LEU A 1 328 ? 2.858 -11.829 17.333 1.00 92.56 328 LEU A CA 1
ATOM 2678 C C . LEU A 1 328 ? 2.932 -11.209 15.936 1.00 92.56 328 LEU A C 1
ATOM 2680 O O . LEU A 1 328 ? 4.001 -11.075 15.349 1.00 92.56 328 LEU A O 1
ATOM 2684 N N . HIS A 1 329 ? 1.784 -10.817 15.405 1.00 92.00 329 HIS A N 1
ATOM 2685 C CA . HIS A 1 329 ? 1.692 -10.008 14.201 1.00 92.00 329 HIS A CA 1
ATOM 2686 C C . HIS A 1 329 ? 2.015 -8.558 14.537 1.00 92.00 329 HIS A C 1
ATOM 2688 O O . HIS A 1 329 ? 1.464 -8.007 15.492 1.00 92.00 329 HIS A O 1
ATOM 2694 N N . THR A 1 330 ? 2.865 -7.937 13.729 1.00 92.81 330 THR A N 1
ATOM 2695 C CA . THR A 1 330 ? 3.229 -6.531 13.854 1.00 92.81 330 THR A CA 1
ATOM 2696 C C . THR A 1 330 ? 3.055 -5.816 12.522 1.00 92.81 330 THR A C 1
ATOM 2698 O O . THR A 1 330 ? 3.475 -6.320 11.484 1.00 92.81 330 THR A O 1
ATOM 2701 N N . ASP A 1 331 ? 2.449 -4.638 12.560 1.00 91.44 331 ASP A N 1
ATOM 2702 C CA . ASP A 1 331 ? 2.282 -3.750 11.407 1.00 91.44 331 ASP A CA 1
ATOM 2703 C C . ASP A 1 331 ? 2.483 -2.296 11.864 1.00 91.44 331 ASP A C 1
ATOM 2705 O O . ASP A 1 331 ? 2.343 -1.978 13.051 1.00 91.44 331 ASP A O 1
ATOM 2709 N N . CYS A 1 332 ? 2.830 -1.402 10.944 1.00 90.19 332 CYS A N 1
ATOM 2710 C CA . CYS A 1 332 ? 3.041 0.010 11.229 1.00 90.19 332 CYS A CA 1
ATOM 2711 C C . CYS A 1 332 ? 2.345 0.871 10.177 1.00 90.19 332 CYS A C 1
ATOM 2713 O O . CYS A 1 332 ? 2.781 0.977 9.032 1.00 90.19 332 CYS A O 1
ATOM 2715 N N . THR A 1 333 ? 1.280 1.561 10.586 1.00 88.19 333 THR A N 1
ATOM 2716 C CA . THR A 1 333 ? 0.582 2.502 9.706 1.00 88.19 333 THR A CA 1
ATOM 2717 C C . THR A 1 333 ? 0.955 3.943 10.020 1.00 88.19 333 THR A C 1
ATOM 2719 O O . THR A 1 333 ? 1.109 4.349 11.173 1.00 88.19 333 THR A O 1
ATOM 2722 N N . ASN A 1 334 ? 1.034 4.762 8.976 1.00 89.44 334 ASN A N 1
ATOM 2723 C CA . ASN A 1 334 ? 1.229 6.198 9.116 1.00 89.44 334 ASN A CA 1
ATOM 2724 C C . ASN A 1 334 ? -0.056 6.877 9.611 1.00 89.44 334 ASN A C 1
ATOM 2726 O O . ASN A 1 334 ? -1.165 6.542 9.190 1.00 89.44 334 ASN A O 1
ATOM 2730 N N . ALA A 1 335 ? 0.110 7.890 10.451 1.00 89.00 335 ALA A N 1
ATOM 2731 C CA . ALA A 1 335 ? -0.935 8.767 10.956 1.00 89.00 335 ALA A CA 1
ATOM 2732 C C . ALA A 1 335 ? -0.483 10.237 10.896 1.00 89.00 335 ALA A C 1
ATOM 2734 O O . ALA A 1 335 ? 0.677 10.558 10.623 1.00 89.00 335 ALA A O 1
ATOM 2735 N N . ARG A 1 336 ? -1.418 11.161 11.133 1.00 89.00 336 ARG A N 1
ATOM 2736 C CA . ARG A 1 336 ? -1.135 12.597 11.233 1.00 89.00 336 ARG A CA 1
ATOM 2737 C C . ARG A 1 336 ? -1.715 13.147 12.524 1.00 89.00 336 ARG A C 1
ATOM 2739 O O . ARG A 1 336 ? -2.912 13.022 12.760 1.00 89.00 336 ARG A O 1
ATOM 2746 N N . VAL A 1 337 ? -0.878 13.808 13.315 1.00 88.81 337 VAL A N 1
ATOM 2747 C CA . VAL A 1 337 ? -1.285 14.500 14.543 1.00 88.81 337 VAL A CA 1
ATOM 2748 C C . VAL A 1 337 ? -0.867 15.957 14.412 1.00 88.81 337 VAL A C 1
ATOM 2750 O O . VAL A 1 337 ? 0.311 16.256 14.234 1.00 88.81 337 VAL A O 1
ATOM 2753 N N . ASN A 1 338 ? -1.837 16.876 14.434 1.00 89.50 338 ASN A N 1
ATOM 2754 C CA . ASN A 1 338 ? -1.605 18.321 14.284 1.00 89.50 338 ASN A CA 1
ATOM 2755 C C . ASN A 1 338 ? -0.731 18.683 13.064 1.00 89.50 338 ASN A C 1
ATOM 2757 O O . ASN A 1 338 ? 0.174 19.509 13.144 1.00 89.50 338 ASN A O 1
ATOM 2761 N N . GLY A 1 339 ? -0.965 18.009 11.933 1.00 88.00 339 GLY A N 1
ATOM 2762 C CA . GLY A 1 339 ? -0.210 18.204 10.689 1.00 88.00 339 GLY A CA 1
ATOM 2763 C C . GLY A 1 339 ? 1.158 17.512 10.638 1.00 88.00 339 GLY A C 1
ATOM 2764 O O . GLY A 1 339 ? 1.712 17.360 9.549 1.00 88.00 339 GLY A O 1
ATOM 2765 N N . LYS A 1 340 ? 1.686 17.014 11.760 1.00 91.50 340 LYS A N 1
ATOM 2766 C CA . LYS A 1 340 ? 2.950 16.267 11.821 1.00 91.50 340 LYS A CA 1
ATOM 2767 C C . LYS A 1 340 ? 2.726 14.776 11.574 1.00 91.50 340 LYS A C 1
ATOM 2769 O O . LYS A 1 340 ? 1.634 14.263 11.820 1.00 91.50 340 LYS A O 1
ATOM 2774 N N . ASN A 1 341 ? 3.751 14.098 11.058 1.00 90.81 341 ASN A N 1
ATOM 2775 C CA . ASN A 1 341 ? 3.737 12.642 10.919 1.00 90.81 341 ASN A CA 1
ATOM 2776 C C . ASN A 1 341 ? 3.719 11.992 12.304 1.00 90.81 341 ASN A C 1
ATOM 2778 O O . ASN A 1 341 ? 4.437 12.421 13.201 1.00 90.81 341 ASN A O 1
ATOM 2782 N N . ALA A 1 342 ? 2.907 10.955 12.435 1.00 94.06 342 ALA A N 1
ATOM 2783 C CA . ALA A 1 342 ? 2.906 10.025 13.548 1.00 94.06 342 ALA A CA 1
ATOM 2784 C C . ALA A 1 342 ? 2.778 8.608 12.979 1.00 94.06 342 ALA A C 1
ATOM 2786 O O . ALA A 1 342 ? 2.460 8.430 11.801 1.00 94.06 342 ALA A O 1
ATOM 2787 N N . TYR A 1 343 ? 3.008 7.609 13.811 1.00 93.75 343 TYR A N 1
ATOM 2788 C CA . TYR A 1 343 ? 3.006 6.205 13.431 1.00 93.75 343 TYR A CA 1
ATOM 2789 C C . TYR A 1 343 ? 2.186 5.429 14.452 1.00 93.75 343 TYR A C 1
ATOM 2791 O O . TYR A 1 343 ? 2.253 5.709 15.648 1.00 93.75 343 TYR A O 1
ATOM 2799 N N . VAL A 1 344 ? 1.383 4.483 13.984 1.00 94.50 344 VAL A N 1
ATOM 2800 C CA . VAL A 1 344 ? 0.605 3.590 14.839 1.00 94.50 344 VAL A CA 1
ATOM 2801 C C . VAL A 1 344 ? 1.134 2.185 14.626 1.00 94.50 344 VAL A C 1
ATOM 2803 O O . VAL A 1 344 ? 0.961 1.605 13.556 1.00 94.50 344 VAL A O 1
ATOM 2806 N N . PHE A 1 345 ? 1.789 1.670 15.658 1.00 94.81 345 PHE A N 1
ATOM 2807 C CA . PHE A 1 345 ? 2.258 0.298 15.739 1.00 94.81 345 PHE A CA 1
ATOM 2808 C C . PHE A 1 345 ? 1.102 -0.587 16.178 1.00 94.81 345 PHE A C 1
ATOM 2810 O O . PHE A 1 345 ? 0.425 -0.303 17.166 1.00 94.81 345 PHE A O 1
ATOM 2817 N N . ILE A 1 346 ? 0.872 -1.651 15.429 1.00 94.62 346 ILE A N 1
ATOM 2818 C CA . ILE A 1 346 ? -0.213 -2.596 15.643 1.00 94.62 346 ILE A CA 1
ATOM 2819 C C . ILE A 1 346 ? 0.443 -3.902 16.054 1.00 94.62 346 ILE A C 1
ATOM 2821 O O . ILE A 1 346 ? 1.261 -4.426 15.310 1.00 94.62 346 ILE A O 1
ATOM 2825 N N . CYS A 1 347 ? 0.111 -4.409 17.234 1.00 95.06 347 CYS A N 1
ATOM 2826 C CA . CYS A 1 347 ? 0.549 -5.714 17.719 1.00 95.06 347 CYS A CA 1
ATOM 2827 C C . CYS A 1 347 ? -0.686 -6.583 17.927 1.00 95.06 347 CYS A C 1
ATOM 2829 O O . CYS A 1 347 ? -1.576 -6.194 18.680 1.00 95.06 347 CYS A O 1
ATOM 2831 N N . ALA A 1 348 ? -0.757 -7.738 17.277 1.00 94.75 348 ALA A N 1
ATOM 2832 C CA . ALA A 1 348 ? -1.911 -8.623 17.365 1.00 94.75 348 ALA A CA 1
ATOM 2833 C C . ALA A 1 348 ? -1.492 -10.086 17.480 1.00 94.75 348 ALA A C 1
ATOM 2835 O O . ALA A 1 348 ? -0.501 -10.500 16.886 1.00 94.75 348 ALA A O 1
ATOM 2836 N N . LYS A 1 349 ? -2.263 -10.891 18.207 1.00 89.62 349 LYS A N 1
ATOM 2837 C CA . LYS A 1 349 ? -2.090 -12.351 18.223 1.00 89.62 349 LYS A CA 1
ATOM 2838 C C . LYS A 1 349 ? -3.162 -13.033 17.355 1.00 89.62 349 LYS A C 1
ATOM 2840 O O . LYS A 1 349 ? -4.174 -12.405 17.037 1.00 89.62 349 LYS A O 1
ATOM 2845 N N . PRO A 1 350 ? -2.976 -14.309 16.967 1.00 83.25 350 PRO A N 1
ATOM 2846 C CA . PRO A 1 350 ? -3.850 -14.978 15.996 1.00 83.25 350 PRO A CA 1
ATOM 2847 C C . PRO A 1 350 ? -5.341 -15.079 16.364 1.00 83.25 350 PRO A C 1
ATOM 2849 O O . PRO A 1 350 ? -6.164 -15.280 15.476 1.00 83.25 350 PRO A O 1
ATOM 2852 N N . ASP A 1 351 ? -5.711 -14.941 17.640 1.00 81.38 351 ASP A N 1
ATOM 2853 C CA . ASP A 1 351 ? -7.112 -14.987 18.092 1.00 81.38 351 ASP A CA 1
ATOM 2854 C C . ASP A 1 351 ? -7.887 -13.670 17.880 1.00 81.38 351 ASP A C 1
ATOM 2856 O O . ASP A 1 351 ? -9.086 -13.602 18.151 1.00 81.38 351 ASP A O 1
ATOM 2860 N N . GLY A 1 352 ? -7.216 -12.634 17.365 1.00 80.62 352 GLY A N 1
ATOM 2861 C CA . GLY A 1 352 ? -7.815 -11.346 17.027 1.00 80.62 352 GLY A CA 1
ATOM 2862 C C . GLY A 1 352 ? -7.657 -10.263 18.093 1.00 80.62 352 GLY A C 1
ATOM 2863 O O . GLY A 1 352 ? -8.049 -9.123 17.839 1.00 80.62 352 GLY A O 1
ATOM 2864 N N . GLN A 1 353 ? -7.061 -10.550 19.257 1.00 91.31 353 GLN A N 1
ATOM 2865 C CA . GLN A 1 353 ? -6.694 -9.482 20.188 1.00 91.31 353 GLN A CA 1
ATOM 2866 C C . GLN A 1 353 ? -5.585 -8.616 19.583 1.00 91.31 353 GLN A C 1
ATOM 2868 O O . GLN A 1 353 ? -4.541 -9.130 19.177 1.00 91.31 353 GLN A O 1
ATOM 2873 N N . ALA A 1 354 ? -5.802 -7.300 19.563 1.00 93.94 354 ALA A N 1
ATOM 2874 C CA . ALA A 1 354 ? -4.873 -6.325 19.010 1.00 93.94 354 ALA A CA 1
ATOM 2875 C C . ALA A 1 354 ? -4.686 -5.129 19.950 1.00 93.94 354 ALA A C 1
ATOM 2877 O O . ALA A 1 354 ? -5.624 -4.688 20.618 1.00 93.94 354 ALA A O 1
ATOM 2878 N N . LEU A 1 355 ? -3.473 -4.585 19.962 1.00 94.88 355 LEU A N 1
ATOM 2879 C CA . LEU A 1 355 ? -3.107 -3.354 20.647 1.00 94.88 355 LEU A CA 1
ATOM 2880 C C . LEU A 1 355 ? -2.507 -2.372 19.642 1.00 94.88 355 LEU A C 1
ATOM 2882 O O . LEU A 1 355 ? -1.644 -2.732 18.841 1.00 94.88 355 LEU A O 1
ATOM 2886 N N . TYR A 1 356 ? -2.969 -1.127 19.718 1.00 93.81 356 TYR A N 1
ATOM 2887 C CA . TYR A 1 356 ? -2.539 -0.028 18.863 1.00 93.81 356 TYR A CA 1
ATOM 2888 C C . TYR A 1 356 ? -1.758 0.975 19.708 1.00 93.81 356 TYR A C 1
ATOM 2890 O O . TYR A 1 356 ? -2.319 1.589 20.618 1.00 93.81 356 TYR A O 1
ATOM 2898 N N . THR A 1 357 ? -0.483 1.168 19.389 1.00 93.81 357 THR A N 1
ATOM 2899 C CA . THR A 1 357 ? 0.410 2.087 20.099 1.00 93.81 357 THR A CA 1
ATOM 2900 C C . THR A 1 357 ? 0.829 3.215 19.169 1.00 93.81 357 THR A C 1
ATOM 2902 O O . THR A 1 357 ? 1.416 2.984 18.115 1.00 93.81 357 THR A O 1
ATOM 2905 N N . ALA A 1 358 ? 0.527 4.454 19.552 1.00 93.19 358 ALA A N 1
ATOM 2906 C CA . ALA A 1 358 ? 0.927 5.632 18.791 1.00 93.19 358 ALA A CA 1
ATOM 2907 C C . ALA A 1 358 ? 2.339 6.095 19.184 1.00 93.19 358 ALA A C 1
ATOM 2909 O O . ALA A 1 358 ? 2.665 6.161 20.367 1.00 93.19 358 ALA A O 1
ATOM 2910 N N . SER A 1 359 ? 3.143 6.480 18.193 1.00 93.81 359 SER A N 1
ATOM 2911 C CA . SER A 1 359 ? 4.468 7.073 18.368 1.00 93.81 359 SER A CA 1
ATOM 2912 C C . SER A 1 359 ? 4.692 8.227 17.388 1.00 93.81 359 SER A C 1
ATOM 2914 O O . SER A 1 359 ? 4.183 8.232 16.268 1.00 93.81 359 SER A O 1
ATOM 2916 N N . GLU A 1 360 ? 5.478 9.222 17.795 1.00 93.88 360 GLU A N 1
ATOM 2917 C CA . GLU A 1 360 ? 5.916 10.315 16.915 1.00 93.88 360 GLU A CA 1
ATOM 2918 C C . GLU A 1 360 ? 7.097 9.907 16.018 1.00 93.88 360 GLU A C 1
ATOM 2920 O O . GLU A 1 360 ? 7.404 10.588 15.038 1.00 93.88 360 GLU A O 1
ATOM 2925 N N . LYS A 1 361 ? 7.766 8.789 16.334 1.00 92.12 361 LYS A N 1
ATOM 2926 C CA . LYS A 1 361 ? 8.947 8.294 15.617 1.00 92.12 361 LYS A CA 1
ATOM 2927 C C . LYS A 1 361 ? 8.656 6.952 14.943 1.00 92.12 361 LYS A C 1
ATOM 2929 O O . LYS A 1 361 ? 7.935 6.121 15.488 1.00 92.12 361 LYS A O 1
ATOM 2934 N N . LYS A 1 362 ? 9.245 6.741 13.761 1.00 89.88 362 LYS A N 1
ATOM 2935 C CA . LYS A 1 362 ? 9.292 5.434 13.082 1.00 89.88 362 LYS A CA 1
ATOM 2936 C C . LYS A 1 362 ? 10.552 4.672 13.516 1.00 89.88 362 LYS A C 1
ATOM 2938 O O . LYS A 1 362 ? 11.465 5.260 14.097 1.00 89.88 362 LYS A O 1
ATOM 2943 N N . GLY A 1 363 ? 10.623 3.388 13.183 1.00 90.38 363 GLY A N 1
ATOM 2944 C CA . GLY A 1 363 ? 11.797 2.551 13.416 1.00 90.38 363 GLY A CA 1
ATOM 2945 C C . GLY A 1 363 ? 11.937 2.144 14.880 1.00 90.38 363 GLY A C 1
ATOM 2946 O O . GLY A 1 363 ? 10.949 2.114 15.612 1.00 90.38 363 GLY A O 1
ATOM 2947 N N . HIS A 1 364 ? 13.165 1.855 15.314 1.00 93.19 364 HIS A N 1
ATOM 2948 C CA . HIS A 1 364 ? 13.453 1.338 16.659 1.00 93.19 364 HIS A CA 1
ATOM 2949 C C . HIS A 1 364 ? 12.895 2.211 17.786 1.00 93.19 364 HIS A C 1
ATOM 2951 O O . HIS A 1 364 ? 12.323 1.697 18.740 1.00 93.19 364 HIS A O 1
ATOM 2957 N N . GLU A 1 365 ? 12.993 3.537 17.657 1.00 93.12 365 GLU A N 1
ATOM 2958 C CA . GLU A 1 365 ? 12.424 4.464 18.644 1.00 93.12 365 GLU A CA 1
ATOM 2959 C C . GLU A 1 365 ? 10.895 4.384 18.725 1.00 93.12 365 GLU A C 1
ATOM 2961 O O . GLU A 1 365 ? 10.325 4.682 19.769 1.00 93.12 365 GLU A O 1
ATOM 2966 N N . GLY A 1 366 ? 10.231 3.996 17.635 1.00 91.25 366 GLY A N 1
ATOM 2967 C CA . GLY A 1 366 ? 8.788 3.782 17.607 1.00 91.25 366 GLY A CA 1
ATOM 2968 C C . GLY A 1 366 ? 8.354 2.444 18.204 1.00 91.25 366 GLY A C 1
ATOM 2969 O O . GLY A 1 366 ? 7.269 2.365 18.771 1.00 91.25 366 GLY A O 1
ATOM 2970 N N . VAL A 1 367 ? 9.210 1.421 18.119 1.00 93.50 367 VAL A N 1
ATOM 2971 C CA . VAL A 1 367 ? 8.955 0.093 18.700 1.00 93.50 367 VAL A CA 1
ATOM 2972 C C . VAL A 1 367 ? 9.026 0.120 20.229 1.00 93.50 367 VAL A C 1
ATOM 2974 O O . VAL A 1 367 ? 8.351 -0.679 20.878 1.00 93.50 367 VAL A O 1
ATOM 2977 N N . LYS A 1 368 ? 9.780 1.054 20.819 1.00 93.38 368 LYS A N 1
ATOM 2978 C CA . LYS A 1 368 ? 9.869 1.212 22.278 1.00 93.38 368 LYS A CA 1
ATOM 2979 C C . LYS A 1 368 ? 8.488 1.381 22.917 1.00 93.38 368 LYS A C 1
ATOM 2981 O O . LYS A 1 368 ? 7.688 2.212 22.493 1.00 93.38 368 LYS A O 1
ATOM 2986 N N . GLY A 1 369 ? 8.217 0.607 23.963 1.00 90.50 369 GLY A N 1
ATOM 2987 C CA . GLY A 1 369 ? 6.941 0.586 24.674 1.00 90.50 369 GLY A CA 1
ATOM 2988 C C . GLY A 1 369 ? 5.826 -0.188 23.963 1.00 90.50 369 GLY A C 1
ATOM 2989 O O . GLY A 1 369 ? 4.680 -0.132 24.407 1.00 90.50 369 GLY A O 1
ATOM 2990 N N . THR A 1 370 ? 6.123 -0.904 22.875 1.00 94.88 370 THR A N 1
ATOM 2991 C CA . THR A 1 370 ? 5.180 -1.830 22.227 1.00 94.88 370 THR A CA 1
ATOM 2992 C C . THR A 1 370 ? 5.430 -3.271 22.688 1.00 94.88 370 THR A C 1
ATOM 2994 O O . THR A 1 370 ? 6.551 -3.595 23.082 1.00 94.88 370 THR A O 1
ATOM 2997 N N . PRO A 1 371 ? 4.438 -4.178 22.596 1.00 94.69 371 PRO A N 1
ATOM 2998 C CA . PRO A 1 371 ? 4.670 -5.601 22.858 1.00 94.69 371 PRO A CA 1
ATOM 2999 C C . PRO A 1 371 ? 5.789 -6.207 21.999 1.00 94.69 371 PRO A C 1
ATOM 3001 O O . PRO A 1 371 ? 6.484 -7.112 22.453 1.00 94.69 371 PRO A O 1
ATOM 3004 N N . ALA A 1 372 ? 5.997 -5.692 20.782 1.00 93.50 372 ALA A N 1
ATOM 3005 C CA . ALA A 1 372 ? 7.045 -6.162 19.882 1.00 93.50 372 ALA A CA 1
ATOM 3006 C C . ALA A 1 372 ? 8.460 -5.953 20.448 1.00 93.50 372 ALA A C 1
ATOM 3008 O O . ALA A 1 372 ? 9.316 -6.794 20.205 1.00 93.50 372 ALA A O 1
ATOM 3009 N N . GLU A 1 373 ? 8.697 -4.898 21.239 1.00 94.62 373 GLU A N 1
ATOM 3010 C CA . GLU A 1 373 ? 10.011 -4.624 21.848 1.00 94.62 373 GLU A CA 1
ATOM 3011 C C . GLU A 1 373 ? 10.492 -5.766 22.749 1.00 94.62 373 GLU A C 1
ATOM 3013 O O . GLU A 1 373 ? 11.676 -6.091 22.769 1.00 94.62 373 GLU A O 1
ATOM 3018 N N . LEU A 1 374 ? 9.566 -6.356 23.507 1.00 92.50 374 LEU A N 1
ATOM 3019 C CA . LEU A 1 374 ? 9.860 -7.311 24.575 1.00 92.50 374 LEU A CA 1
ATOM 3020 C C . LEU A 1 374 ? 9.436 -8.745 24.223 1.00 92.50 374 LEU A C 1
ATOM 3022 O O . LEU A 1 374 ? 9.635 -9.670 25.017 1.00 92.50 374 LEU A O 1
ATOM 3026 N N . SER A 1 375 ? 8.822 -8.939 23.055 1.00 88.50 375 SER A N 1
ATOM 3027 C CA . SER A 1 375 ? 8.363 -10.249 22.611 1.00 88.50 375 SER A CA 1
ATOM 3028 C C . SER A 1 375 ? 9.543 -11.198 22.429 1.00 88.50 375 SER A C 1
ATOM 3030 O O . SER A 1 375 ? 10.564 -10.848 21.841 1.00 88.50 375 SER A O 1
ATOM 3032 N N . HIS A 1 376 ? 9.371 -12.427 22.910 1.00 85.88 376 HIS A N 1
ATOM 3033 C CA . HIS A 1 376 ? 10.277 -13.548 22.649 1.00 85.88 376 HIS A CA 1
ATOM 3034 C C . HIS A 1 376 ? 9.649 -14.565 21.684 1.00 85.88 376 HIS A C 1
ATOM 3036 O O . HIS A 1 376 ? 10.220 -15.630 21.446 1.00 85.88 376 HIS A O 1
ATOM 3042 N N . GLY A 1 377 ? 8.467 -14.261 21.143 1.00 86.62 377 GLY A N 1
ATOM 3043 C CA . GLY A 1 377 ? 7.775 -15.092 20.165 1.00 86.62 377 GLY A CA 1
ATOM 3044 C C . GLY A 1 377 ? 8.301 -14.901 18.743 1.00 86.62 377 GLY A C 1
ATOM 3045 O O . GLY A 1 377 ? 9.298 -14.214 18.500 1.00 86.62 377 GLY A O 1
ATOM 3046 N N . ILE A 1 378 ? 7.594 -15.509 17.795 1.00 88.31 378 ILE A N 1
ATOM 3047 C CA . ILE A 1 378 ? 7.794 -15.296 16.363 1.00 88.31 378 ILE A CA 1
ATOM 3048 C C . ILE A 1 378 ? 7.074 -14.015 15.948 1.00 88.31 378 ILE A C 1
ATOM 3050 O O . ILE A 1 378 ? 5.865 -13.891 16.165 1.00 88.31 378 ILE A O 1
ATOM 3054 N N . LEU A 1 379 ? 7.795 -13.085 15.323 1.00 90.69 379 LEU A N 1
ATOM 3055 C CA . LEU A 1 379 ? 7.203 -11.867 14.776 1.00 90.69 379 LEU A CA 1
ATOM 3056 C C . LEU A 1 379 ? 6.787 -12.063 13.319 1.00 90.69 379 LEU A C 1
ATOM 3058 O O . LEU A 1 379 ? 7.606 -12.436 12.478 1.00 90.69 379 LEU A O 1
ATOM 3062 N N . ILE A 1 380 ? 5.522 -11.764 13.023 1.00 89.56 380 ILE A N 1
ATOM 3063 C CA . ILE A 1 380 ? 4.987 -11.722 11.660 1.00 89.56 380 ILE A CA 1
ATOM 3064 C C . ILE A 1 380 ? 4.858 -10.266 11.234 1.00 89.56 380 ILE A C 1
ATOM 3066 O O . ILE A 1 380 ? 4.000 -9.562 11.761 1.00 89.56 380 ILE A O 1
ATOM 3070 N N . HIS A 1 381 ? 5.666 -9.816 10.278 1.00 86.94 381 HIS A N 1
ATOM 3071 C CA . HIS A 1 381 ? 5.760 -8.396 9.914 1.00 86.94 381 HIS A CA 1
ATOM 3072 C C . HIS A 1 381 ? 5.922 -8.175 8.403 1.00 86.94 381 HIS A C 1
ATOM 3074 O O . HIS A 1 381 ? 5.940 -9.134 7.634 1.00 86.94 381 HIS A O 1
ATOM 3080 N N . ASP A 1 382 ? 5.900 -6.919 7.958 1.00 79.12 382 ASP A N 1
ATOM 3081 C CA . ASP A 1 382 ? 5.856 -6.500 6.554 1.00 79.12 382 ASP A CA 1
ATOM 3082 C C . ASP A 1 382 ? 7.235 -6.114 5.984 1.00 79.12 382 ASP A C 1
ATOM 3084 O O . ASP A 1 382 ? 7.445 -4.973 5.593 1.00 79.12 382 ASP A O 1
ATOM 3088 N N . HIS A 1 383 ? 8.193 -7.043 5.913 1.00 77.81 383 HIS A N 1
ATOM 3089 C CA . HIS A 1 383 ? 9.580 -6.811 5.458 1.00 77.81 383 HIS A CA 1
ATOM 3090 C C . HIS A 1 383 ? 10.255 -5.538 6.018 1.00 77.81 383 HIS A C 1
ATOM 3092 O O . HIS A 1 383 ? 11.214 -5.010 5.447 1.00 77.81 383 HIS A O 1
ATOM 3098 N N . GLU A 1 384 ? 9.764 -5.011 7.140 1.00 82.81 384 GLU A N 1
ATOM 3099 C CA . GLU A 1 384 ? 10.258 -3.785 7.749 1.00 82.81 384 GLU A CA 1
ATOM 3100 C C . GLU A 1 384 ? 11.478 -4.141 8.597 1.00 82.81 384 GLU A C 1
ATOM 3102 O O . GLU A 1 384 ? 11.386 -4.799 9.637 1.00 82.81 384 GLU A O 1
ATOM 3107 N N . LEU A 1 385 ? 12.643 -3.683 8.128 1.00 82.94 385 LEU A N 1
ATOM 3108 C CA . LEU A 1 385 ? 13.962 -4.031 8.663 1.00 82.94 385 LEU A CA 1
ATOM 3109 C C . LEU A 1 385 ? 14.083 -3.828 10.173 1.00 82.94 385 LEU A C 1
ATOM 3111 O O . LEU A 1 385 ? 14.787 -4.571 10.854 1.00 82.94 385 LEU A O 1
ATOM 3115 N N . THR A 1 386 ? 13.360 -2.846 10.705 1.00 86.94 386 THR A N 1
ATOM 3116 C CA . THR A 1 386 ? 13.297 -2.576 12.139 1.00 86.94 386 THR A CA 1
ATOM 3117 C C . THR A 1 386 ? 12.911 -3.824 12.940 1.00 86.94 386 THR A C 1
ATOM 3119 O O . THR A 1 386 ? 13.565 -4.133 13.938 1.00 86.94 386 THR A O 1
ATOM 3122 N N . PHE A 1 387 ? 11.882 -4.560 12.507 1.00 87.88 387 PHE A N 1
ATOM 3123 C CA . PHE A 1 387 ? 11.324 -5.674 13.276 1.00 87.88 387 PHE A CA 1
ATOM 3124 C C . PHE A 1 387 ? 12.237 -6.897 13.325 1.00 87.88 387 PHE A C 1
ATOM 3126 O O . PHE A 1 387 ? 12.119 -7.672 14.266 1.00 87.88 387 PHE A O 1
ATOM 3133 N N . TYR A 1 388 ? 13.198 -7.028 12.404 1.00 86.75 388 TYR A N 1
ATOM 3134 C CA . TYR A 1 388 ? 14.200 -8.103 12.410 1.00 86.75 388 TYR A CA 1
ATOM 3135 C C . TYR A 1 388 ? 15.151 -8.099 13.616 1.00 86.75 388 TYR A C 1
ATOM 3137 O O . TYR A 1 388 ? 15.916 -9.038 13.803 1.00 86.75 388 TYR A O 1
ATOM 3145 N N . ASN A 1 389 ? 15.108 -7.055 14.445 1.00 88.38 389 ASN A N 1
ATOM 3146 C CA . ASN A 1 389 ? 15.925 -6.939 15.655 1.00 88.38 389 ASN A CA 1
ATOM 3147 C C . ASN A 1 389 ? 15.178 -7.356 16.936 1.00 88.38 389 ASN A C 1
ATOM 3149 O O . ASN A 1 389 ? 15.714 -7.191 18.030 1.00 88.38 389 ASN A O 1
ATOM 3153 N N . TYR A 1 390 ? 13.943 -7.852 16.819 1.00 90.06 390 TYR A N 1
ATOM 3154 C CA . TYR A 1 390 ? 13.059 -8.170 17.945 1.00 90.06 390 TYR A CA 1
ATOM 3155 C C . TYR A 1 390 ? 12.469 -9.578 17.814 1.00 90.06 390 TYR A C 1
ATOM 3157 O O . TYR A 1 390 ? 12.429 -10.132 16.725 1.00 90.06 390 TYR A O 1
ATOM 3165 N N . GLY A 1 391 ? 11.950 -10.171 18.890 1.00 87.06 391 GLY A N 1
ATOM 3166 C CA . GLY A 1 391 ? 11.466 -11.554 18.828 1.00 87.06 391 GLY A CA 1
ATOM 3167 C C . GLY A 1 391 ? 12.591 -12.589 18.778 1.00 87.06 391 GLY A C 1
ATOM 3168 O O . GLY A 1 391 ? 13.779 -12.273 18.826 1.00 87.06 391 GLY A O 1
ATOM 3169 N N . SER A 1 392 ? 12.206 -13.863 18.720 1.00 86.06 392 SER A N 1
ATOM 3170 C CA . SER A 1 392 ? 13.150 -14.986 18.617 1.00 86.06 392 SER A CA 1
ATOM 3171 C C . SER A 1 392 ? 13.274 -15.549 17.204 1.00 86.06 392 SER A C 1
ATOM 3173 O O . SER A 1 392 ? 14.261 -16.218 16.895 1.00 86.06 392 SER A O 1
ATOM 3175 N N . ASN A 1 393 ? 12.272 -15.307 16.359 1.00 85.69 393 ASN A N 1
ATOM 3176 C CA . ASN A 1 393 ? 12.245 -15.718 14.963 1.00 85.69 393 ASN A CA 1
ATOM 3177 C C . ASN A 1 393 ? 11.262 -14.837 14.180 1.00 85.69 393 ASN A C 1
ATOM 3179 O O . ASN A 1 393 ? 10.479 -14.087 14.768 1.00 85.69 393 ASN A O 1
ATOM 3183 N N . HIS A 1 394 ? 11.278 -14.952 12.855 1.00 84.19 394 HIS A N 1
ATOM 3184 C CA . HIS A 1 394 ? 10.509 -14.084 11.973 1.00 84.19 394 HIS A CA 1
ATOM 3185 C C . HIS A 1 394 ? 9.806 -14.863 10.881 1.00 84.19 394 HIS A C 1
ATOM 3187 O O . HIS A 1 394 ? 10.314 -15.862 10.371 1.00 84.19 394 HIS A O 1
ATOM 3193 N N . GLN A 1 395 ? 8.661 -14.333 10.479 1.00 83.69 395 GLN A N 1
ATOM 3194 C CA . GLN A 1 395 ? 7.985 -14.729 9.264 1.00 83.69 395 GLN A CA 1
ATOM 3195 C C . GLN A 1 395 ? 7.496 -13.476 8.545 1.00 83.69 395 GLN A C 1
ATOM 3197 O O . GLN A 1 395 ? 6.943 -12.559 9.150 1.00 83.69 395 GLN A O 1
ATOM 3202 N N . GLU A 1 396 ? 7.636 -13.465 7.229 1.00 84.12 396 GLU A N 1
ATOM 3203 C CA . GLU A 1 396 ? 7.015 -12.435 6.413 1.00 84.12 396 GLU A CA 1
ATOM 3204 C C . GLU A 1 396 ? 5.486 -12.545 6.429 1.00 84.12 396 GLU A C 1
ATOM 3206 O O . GLU A 1 396 ? 4.891 -13.634 6.441 1.00 84.12 396 GLU A O 1
ATOM 3211 N N . CYS A 1 397 ? 4.823 -11.393 6.405 1.00 86.00 397 CYS A N 1
ATOM 3212 C CA . CYS A 1 397 ? 3.377 -11.320 6.326 1.00 86.00 397 CYS A CA 1
ATOM 3213 C C . CYS A 1 397 ? 2.906 -11.782 4.942 1.00 86.00 397 CYS A C 1
ATOM 3215 O O . CYS A 1 397 ? 3.091 -11.099 3.935 1.00 86.00 397 CYS A O 1
ATOM 3217 N N . LEU A 1 398 ? 2.223 -12.929 4.891 1.00 85.69 398 LEU A N 1
ATOM 3218 C CA . LEU A 1 398 ? 1.798 -13.545 3.628 1.00 85.69 398 LEU A CA 1
ATOM 3219 C C . LEU A 1 398 ? 0.865 -12.653 2.803 1.00 85.69 398 LEU A C 1
ATOM 3221 O O . LEU A 1 398 ? 0.873 -12.716 1.576 1.00 85.69 398 LEU A O 1
ATOM 3225 N N . ALA A 1 399 ? 0.077 -11.802 3.464 1.00 84.00 399 ALA A N 1
ATOM 3226 C CA . ALA A 1 399 ? -0.763 -10.826 2.781 1.00 84.00 399 ALA A CA 1
ATOM 3227 C C . ALA A 1 399 ? 0.078 -9.779 2.030 1.00 84.00 399 ALA A C 1
ATOM 3229 O O . ALA A 1 399 ? -0.259 -9.432 0.899 1.00 84.00 399 ALA A O 1
ATOM 3230 N N . HIS A 1 400 ? 1.183 -9.321 2.626 1.00 82.62 400 HIS A N 1
ATOM 3231 C CA . HIS A 1 400 ? 2.135 -8.413 1.983 1.00 82.62 400 HIS A CA 1
ATOM 3232 C C . HIS A 1 400 ? 2.913 -9.115 0.874 1.00 82.62 400 HIS A C 1
ATOM 3234 O O . HIS A 1 400 ? 2.989 -8.594 -0.234 1.00 82.62 400 HIS A O 1
ATOM 3240 N N . VAL A 1 401 ? 3.373 -10.342 1.116 1.00 85.19 401 VAL A N 1
ATOM 3241 C CA . VAL A 1 401 ? 4.038 -11.166 0.100 1.00 85.19 401 VAL A CA 1
ATOM 3242 C C . VAL A 1 401 ? 3.161 -11.354 -1.143 1.00 85.19 401 VAL A C 1
ATOM 3244 O O . VAL A 1 401 ? 3.609 -11.114 -2.262 1.00 85.19 401 VAL A O 1
ATOM 3247 N N . LEU A 1 402 ? 1.890 -11.735 -0.975 1.00 85.81 402 LEU A N 1
ATOM 3248 C CA . LEU A 1 402 ? 0.960 -11.882 -2.100 1.00 85.81 402 LEU A CA 1
ATOM 3249 C C . LEU A 1 402 ? 0.741 -10.560 -2.843 1.00 85.81 402 LEU A C 1
ATOM 3251 O O . LEU A 1 402 ? 0.598 -10.566 -4.067 1.00 85.81 402 LEU A O 1
ATOM 3255 N N . ARG A 1 403 ? 0.745 -9.437 -2.117 1.00 84.50 403 ARG A N 1
ATOM 3256 C CA . ARG A 1 403 ? 0.656 -8.094 -2.694 1.00 84.50 403 ARG A CA 1
ATOM 3257 C C . ARG A 1 403 ? 1.868 -7.778 -3.571 1.00 84.50 403 ARG A C 1
ATOM 3259 O O . ARG A 1 403 ? 1.697 -7.361 -4.713 1.00 84.50 403 ARG A O 1
ATOM 3266 N N . TYR A 1 404 ? 3.075 -8.036 -3.068 1.00 84.69 404 TYR A N 1
ATOM 3267 C CA . TYR A 1 404 ? 4.323 -7.829 -3.806 1.00 84.69 404 TYR A CA 1
ATOM 3268 C C . TYR A 1 404 ? 4.427 -8.739 -5.027 1.00 84.69 404 TYR A C 1
ATOM 3270 O O . TYR A 1 404 ? 4.798 -8.278 -6.102 1.00 84.69 404 TYR A O 1
ATOM 3278 N N . LEU A 1 405 ? 4.007 -10.000 -4.908 1.00 88.25 405 LEU A N 1
ATOM 3279 C CA . LEU A 1 405 ? 3.955 -10.923 -6.040 1.00 88.25 405 LEU A CA 1
ATOM 3280 C C . LEU A 1 405 ? 2.966 -10.466 -7.112 1.00 88.25 405 LEU A C 1
ATOM 3282 O O . LEU A 1 405 ? 3.279 -10.564 -8.295 1.00 88.25 405 LEU A O 1
ATOM 3286 N N . LYS A 1 406 ? 1.805 -9.917 -6.728 1.00 88.06 406 LYS A N 1
ATOM 3287 C CA . LYS A 1 406 ? 0.880 -9.289 -7.684 1.00 88.06 406 LYS A CA 1
ATOM 3288 C C . LYS A 1 406 ? 1.544 -8.097 -8.384 1.00 88.06 406 LYS A C 1
ATOM 3290 O O . LYS A 1 406 ? 1.464 -8.003 -9.605 1.00 88.06 406 LYS A O 1
ATOM 3295 N N . GLY A 1 407 ? 2.263 -7.255 -7.640 1.00 85.75 407 GLY A N 1
ATOM 3296 C CA . GLY A 1 407 ? 3.074 -6.173 -8.204 1.00 85.75 407 GLY A CA 1
ATOM 3297 C C . GLY A 1 407 ? 4.128 -6.667 -9.199 1.00 85.75 407 GLY A C 1
ATOM 3298 O O . GLY A 1 407 ? 4.224 -6.116 -10.293 1.00 85.75 407 GLY A O 1
ATOM 3299 N N . SER A 1 408 ? 4.868 -7.731 -8.879 1.00 88.25 408 SER A N 1
ATOM 3300 C CA . SER A 1 408 ? 5.849 -8.317 -9.805 1.00 88.25 408 SER A CA 1
ATOM 3301 C C . SER A 1 408 ? 5.163 -8.905 -11.038 1.00 88.25 408 SER A C 1
ATOM 3303 O O . SER A 1 408 ? 5.615 -8.673 -12.148 1.00 88.25 408 SER A O 1
ATOM 3305 N N . MET A 1 409 ? 4.022 -9.583 -10.895 1.00 90.31 409 MET A N 1
ATOM 3306 C CA . MET A 1 409 ? 3.269 -10.118 -12.039 1.00 90.31 409 MET A CA 1
ATOM 3307 C C . MET A 1 409 ? 2.783 -9.034 -13.010 1.00 90.31 409 MET A C 1
ATOM 3309 O O . MET A 1 409 ? 2.671 -9.295 -14.206 1.00 90.31 409 MET A O 1
ATOM 3313 N N . GLU A 1 410 ? 2.451 -7.847 -12.503 1.00 87.31 410 GLU A N 1
ATOM 3314 C CA . GLU A 1 410 ? 1.975 -6.720 -13.311 1.00 87.31 410 GLU A CA 1
ATOM 3315 C C . GLU A 1 410 ? 3.122 -5.949 -13.978 1.00 87.31 410 GLU A C 1
ATOM 3317 O O . GLU A 1 410 ? 2.963 -5.493 -15.108 1.00 87.31 410 GLU A O 1
ATOM 3322 N N . ASN A 1 411 ? 4.268 -5.812 -13.301 1.00 84.12 411 ASN A N 1
ATOM 3323 C CA . ASN A 1 411 ? 5.419 -5.048 -13.800 1.00 84.12 411 ASN A CA 1
ATOM 3324 C C . ASN A 1 411 ? 6.447 -5.908 -14.554 1.00 84.12 411 ASN A C 1
ATOM 3326 O O . ASN A 1 411 ? 7.223 -5.386 -15.348 1.00 84.12 411 ASN A O 1
ATOM 3330 N N . GLU A 1 412 ? 6.439 -7.220 -14.332 1.00 88.19 412 GLU A N 1
ATOM 3331 C CA . GLU A 1 412 ? 7.326 -8.200 -14.957 1.00 88.19 412 GLU A CA 1
ATOM 3332 C C . GLU A 1 412 ? 6.488 -9.371 -15.516 1.00 88.19 412 GLU A C 1
ATOM 3334 O O . GLU A 1 412 ? 6.581 -10.511 -15.040 1.00 88.19 412 GLU A O 1
ATOM 3339 N N . PRO A 1 413 ? 5.614 -9.108 -16.508 1.00 87.62 413 PRO A N 1
ATOM 3340 C CA . PRO A 1 413 ? 4.631 -10.079 -16.990 1.00 87.62 413 PRO A CA 1
ATOM 3341 C C . PRO A 1 413 ? 5.256 -11.300 -17.669 1.00 87.62 413 PRO A C 1
ATOM 3343 O O . PRO A 1 413 ? 4.628 -12.363 -17.687 1.00 87.62 413 PRO A O 1
ATOM 3346 N N . ASP A 1 414 ? 6.472 -11.167 -18.196 1.00 88.50 414 ASP A N 1
ATOM 3347 C CA . ASP A 1 414 ? 7.198 -12.240 -18.883 1.00 88.50 414 ASP A CA 1
ATOM 3348 C C . ASP A 1 414 ? 7.847 -13.230 -17.908 1.00 88.50 414 ASP A C 1
ATOM 3350 O O . ASP A 1 414 ? 8.184 -14.352 -18.284 1.00 88.50 414 ASP A O 1
ATOM 3354 N N . ARG A 1 415 ? 7.951 -12.857 -16.627 1.00 89.56 415 ARG A N 1
ATOM 3355 C CA . ARG A 1 415 ? 8.460 -13.738 -15.576 1.00 89.56 415 ARG A CA 1
ATOM 3356 C C . ARG A 1 415 ? 7.446 -14.816 -15.237 1.00 89.56 415 ARG A C 1
ATOM 3358 O O . ARG A 1 415 ? 6.226 -14.596 -15.228 1.00 89.56 415 ARG A O 1
ATOM 3365 N N . VAL A 1 416 ? 7.953 -16.005 -14.935 1.00 93.88 416 VAL A N 1
ATOM 3366 C CA . VAL A 1 416 ? 7.119 -17.161 -14.593 1.00 93.88 416 VAL A CA 1
ATOM 3367 C C . VAL A 1 416 ? 7.215 -17.476 -13.105 1.00 93.88 416 VAL A C 1
ATOM 3369 O O . VAL A 1 416 ? 6.218 -17.914 -12.519 1.00 93.88 416 VAL A O 1
ATOM 3372 N N . TRP A 1 417 ? 8.364 -17.213 -12.472 1.00 94.38 417 TRP A N 1
ATOM 3373 C CA . TRP A 1 417 ? 8.566 -17.458 -11.040 1.00 94.38 417 TRP A CA 1
ATOM 3374 C C . TRP A 1 417 ? 7.509 -16.755 -10.170 1.00 94.38 417 TRP A C 1
ATOM 3376 O O . TRP A 1 417 ? 6.964 -17.373 -9.256 1.00 94.38 417 TRP A O 1
ATOM 3386 N N . ASN A 1 418 ? 7.140 -15.508 -10.486 1.00 92.88 418 ASN A N 1
ATOM 3387 C CA . ASN A 1 418 ? 6.207 -14.709 -9.684 1.00 92.88 418 ASN A CA 1
ATOM 3388 C C . ASN A 1 418 ? 4.791 -15.323 -9.647 1.00 92.88 418 ASN A C 1
ATOM 3390 O O . ASN A 1 418 ? 4.192 -15.463 -8.579 1.00 92.88 418 ASN A O 1
ATOM 3394 N N . LYS A 1 419 ? 4.284 -15.800 -10.791 1.00 93.88 419 LYS A N 1
ATOM 3395 C CA . LYS A 1 419 ? 2.997 -16.505 -10.925 1.00 93.88 419 LYS A CA 1
ATOM 3396 C C . LYS A 1 419 ? 3.020 -17.845 -10.195 1.00 93.88 419 LYS A C 1
ATOM 3398 O O . LYS A 1 419 ? 2.036 -18.206 -9.540 1.00 93.88 419 LYS A O 1
ATOM 3403 N N . GLN A 1 420 ? 4.127 -18.582 -10.306 1.00 94.25 420 GLN A N 1
ATOM 3404 C CA . GLN A 1 420 ? 4.306 -19.863 -9.620 1.00 94.25 420 GLN A CA 1
ATOM 3405 C C . GLN A 1 420 ? 4.345 -19.672 -8.100 1.00 94.25 420 GLN A C 1
ATOM 3407 O O . GLN A 1 420 ? 3.604 -20.352 -7.390 1.00 94.25 420 GLN A O 1
ATOM 3412 N N . MET A 1 421 ? 5.121 -18.700 -7.610 1.00 92.19 421 MET A N 1
ATOM 3413 C CA . MET A 1 421 ? 5.237 -18.385 -6.185 1.00 92.19 421 MET A CA 1
ATOM 3414 C C . MET A 1 421 ? 3.900 -17.914 -5.609 1.00 92.19 421 MET A C 1
ATOM 3416 O O . MET A 1 421 ? 3.447 -18.414 -4.581 1.00 92.19 421 MET A O 1
ATOM 3420 N N . HIS A 1 422 ? 3.206 -17.012 -6.309 1.00 91.50 422 HIS A N 1
ATOM 3421 C CA . HIS A 1 422 ? 1.886 -16.537 -5.895 1.00 91.50 422 HIS A CA 1
ATOM 3422 C C . HIS A 1 422 ? 0.873 -17.687 -5.775 1.00 91.50 422 HIS A C 1
ATOM 3424 O O . HIS A 1 422 ? 0.065 -17.723 -4.845 1.00 91.50 422 HIS A O 1
ATOM 3430 N N . THR A 1 423 ? 0.911 -18.644 -6.705 1.00 93.44 423 THR A N 1
ATOM 3431 C CA . THR A 1 423 ? 0.038 -19.826 -6.672 1.00 93.44 423 THR A CA 1
ATOM 3432 C C . THR A 1 423 ? 0.387 -20.741 -5.498 1.00 93.44 423 THR A C 1
ATOM 3434 O O . THR A 1 423 ? -0.507 -21.098 -4.732 1.00 93.44 423 THR A O 1
ATOM 3437 N N . LEU A 1 424 ? 1.675 -21.036 -5.297 1.00 91.50 424 LEU A N 1
ATOM 3438 C CA . LEU A 1 424 ? 2.158 -21.865 -4.191 1.00 91.50 424 LEU A CA 1
ATOM 3439 C C . LEU A 1 424 ? 1.744 -21.296 -2.825 1.00 91.50 424 LEU A C 1
ATOM 3441 O O . LEU A 1 424 ? 1.181 -22.016 -2.006 1.00 91.50 424 LEU A O 1
ATOM 3445 N N . ILE A 1 425 ? 1.947 -19.998 -2.589 1.00 88.44 425 ILE A N 1
ATOM 3446 C CA . ILE A 1 425 ? 1.596 -19.369 -1.306 1.00 88.44 425 ILE A CA 1
ATOM 3447 C C . ILE A 1 425 ? 0.088 -19.441 -1.049 1.00 88.44 425 ILE A C 1
ATOM 3449 O O . ILE A 1 425 ? -0.343 -19.706 0.074 1.00 88.44 425 ILE A O 1
ATOM 3453 N N . ARG A 1 426 ? -0.739 -19.266 -2.085 1.00 87.94 426 ARG A N 1
ATOM 3454 C CA . ARG A 1 426 ? -2.191 -19.439 -1.954 1.00 87.94 426 ARG A CA 1
ATOM 3455 C C . ARG A 1 426 ? -2.576 -20.875 -1.620 1.00 87.94 426 ARG A C 1
ATOM 3457 O O . ARG A 1 426 ? -3.448 -21.065 -0.777 1.00 87.94 426 ARG A O 1
ATOM 3464 N N . GLU A 1 427 ? -1.947 -21.866 -2.249 1.00 89.19 427 GLU A N 1
ATOM 3465 C CA . GLU A 1 427 ? -2.150 -23.281 -1.910 1.00 89.19 427 GLU A CA 1
ATOM 3466 C C . GLU A 1 427 ? -1.802 -23.555 -0.443 1.00 89.19 427 GLU A C 1
ATOM 3468 O O . GLU A 1 427 ? -2.603 -24.162 0.265 1.00 89.19 427 GLU A O 1
ATOM 3473 N N . MET A 1 428 ? -0.666 -23.039 0.042 1.00 85.56 428 MET A N 1
ATOM 3474 C CA . MET A 1 428 ? -0.235 -23.189 1.437 1.00 85.56 428 MET A CA 1
ATOM 3475 C C . MET A 1 428 ? -1.233 -22.564 2.424 1.00 85.56 428 MET A C 1
ATOM 3477 O O . MET A 1 428 ? -1.590 -23.195 3.419 1.00 85.56 428 MET A O 1
ATOM 3481 N N . ILE A 1 429 ? -1.740 -21.360 2.129 1.00 85.38 429 ILE A N 1
ATOM 3482 C CA . ILE A 1 429 ? -2.766 -20.693 2.949 1.00 85.38 429 ILE A CA 1
ATOM 3483 C C . ILE A 1 429 ? -4.068 -21.501 2.957 1.00 85.38 429 ILE A C 1
ATOM 3485 O O . ILE A 1 429 ? -4.663 -21.702 4.014 1.00 85.38 429 ILE A O 1
ATOM 3489 N N . HIS A 1 430 ? -4.528 -21.968 1.793 1.00 84.38 430 HIS A N 1
ATOM 3490 C CA . HIS A 1 430 ? -5.752 -22.765 1.696 1.00 84.38 430 HIS A CA 1
ATOM 3491 C C . HIS A 1 430 ? -5.628 -24.101 2.426 1.00 84.38 430 HIS A C 1
ATOM 3493 O O . HIS A 1 430 ? -6.574 -24.505 3.096 1.00 84.38 430 HIS A O 1
ATOM 3499 N N . TYR A 1 431 ? -4.465 -24.746 2.339 1.00 85.19 431 TYR A N 1
ATOM 3500 C CA . TYR A 1 431 ? -4.160 -25.952 3.092 1.00 85.19 431 TYR A CA 1
ATOM 3501 C C . TYR A 1 431 ? -4.228 -25.695 4.601 1.00 85.19 431 TYR A C 1
ATOM 3503 O O . TYR A 1 431 ? -4.981 -26.379 5.287 1.00 85.19 431 TYR A O 1
ATOM 3511 N N . ARG A 1 432 ? -3.541 -24.661 5.112 1.00 80.06 432 ARG A N 1
ATOM 3512 C CA . ARG A 1 432 ? -3.566 -24.320 6.544 1.00 80.06 432 ARG A CA 1
ATOM 3513 C C . ARG A 1 432 ? -4.973 -23.989 7.044 1.00 80.06 432 ARG A C 1
ATOM 3515 O O . ARG A 1 432 ? -5.362 -24.464 8.103 1.00 80.06 432 ARG A O 1
ATOM 3522 N N . ASN A 1 433 ? -5.735 -23.206 6.282 1.00 81.25 433 ASN A N 1
ATOM 3523 C CA . ASN A 1 433 ? -7.102 -22.815 6.642 1.00 81.25 433 ASN A CA 1
ATOM 3524 C C . ASN A 1 433 ? -8.118 -23.964 6.533 1.00 81.25 433 ASN A C 1
ATOM 3526 O O . ASN A 1 433 ? -9.233 -23.826 7.027 1.00 81.25 433 ASN A O 1
ATOM 3530 N N . GLY A 1 434 ? -7.768 -25.054 5.845 1.00 81.19 434 GLY A N 1
ATOM 3531 C CA . GLY A 1 434 ? -8.588 -26.260 5.757 1.00 81.19 434 GLY A CA 1
ATOM 3532 C C . GLY A 1 434 ? -8.418 -27.214 6.941 1.00 81.19 434 GLY A C 1
ATOM 3533 O O . GLY A 1 434 ? -9.173 -28.177 7.033 1.00 81.19 434 GLY A O 1
ATOM 3534 N N . LEU A 1 435 ? -7.441 -26.968 7.820 1.00 80.56 435 LEU A N 1
ATOM 3535 C CA . LEU A 1 435 ? -7.196 -27.757 9.027 1.00 80.56 435 LEU A CA 1
ATOM 3536 C C . LEU A 1 435 ? -7.956 -27.175 10.223 1.00 80.56 435 LEU A C 1
ATOM 3538 O O . LEU A 1 435 ? -8.173 -25.964 10.308 1.00 80.56 435 LEU A O 1
ATOM 3542 N N . ASP A 1 436 ? -8.308 -28.035 11.178 1.00 76.62 436 ASP A N 1
ATOM 3543 C CA . ASP A 1 436 ? -8.935 -27.595 12.422 1.00 76.62 436 ASP A CA 1
ATOM 3544 C C . ASP A 1 436 ? -7.981 -26.716 13.255 1.00 76.62 436 ASP A C 1
ATOM 3546 O O . ASP A 1 436 ? -6.765 -26.961 13.286 1.00 76.62 436 ASP A O 1
ATOM 3550 N N . PRO A 1 437 ? -8.501 -25.701 13.975 1.00 68.44 437 PRO A N 1
ATOM 3551 C CA . PRO A 1 437 ? -7.689 -24.858 14.845 1.00 68.44 437 PRO A CA 1
ATOM 3552 C C . PRO A 1 437 ? -6.872 -25.687 15.848 1.00 68.44 437 PRO A C 1
ATOM 3554 O O . PRO A 1 437 ? -7.419 -26.485 16.603 1.00 68.44 437 PRO A O 1
ATOM 3557 N N . GLY A 1 438 ? -5.553 -25.482 15.868 1.00 65.38 438 GLY A N 1
ATOM 3558 C CA . GLY A 1 438 ? -4.630 -26.191 16.765 1.00 65.38 438 GLY A CA 1
ATOM 3559 C C . GLY A 1 438 ? -4.070 -27.507 16.216 1.00 65.38 438 GLY A C 1
ATOM 3560 O O . GLY A 1 438 ? -3.110 -28.025 16.782 1.00 65.38 438 GLY A O 1
ATOM 3561 N N . CYS A 1 439 ? -4.582 -28.015 15.092 1.00 73.50 439 CYS A N 1
ATOM 3562 C CA . CYS A 1 439 ? -3.955 -29.132 14.390 1.00 73.50 439 CYS A CA 1
ATOM 3563 C C . CYS A 1 439 ? -2.621 -28.667 13.773 1.00 73.50 439 CYS A C 1
ATOM 3565 O O . CYS A 1 439 ? -2.562 -27.614 13.128 1.00 73.50 439 CYS A O 1
ATOM 3567 N N . GLY A 1 440 ? -1.535 -29.413 13.990 1.00 70.69 440 GLY A N 1
ATOM 3568 C CA . GLY A 1 440 ? -0.291 -29.226 13.233 1.00 70.69 440 GLY A CA 1
ATOM 3569 C C . GLY A 1 440 ? -0.504 -29.635 11.776 1.00 70.69 440 GLY A C 1
ATOM 3570 O O . GLY A 1 440 ? -1.415 -30.411 11.491 1.00 70.69 440 GLY A O 1
ATOM 3571 N N . CYS A 1 441 ? 0.289 -29.122 10.836 1.00 78.19 441 CYS A N 1
ATOM 3572 C CA . CYS A 1 441 ? 0.160 -29.613 9.462 1.00 78.19 441 CYS A CA 1
ATOM 3573 C C . CYS A 1 441 ? 1.044 -30.848 9.224 1.00 78.19 441 CYS A C 1
ATOM 3575 O O . CYS A 1 441 ? 2.075 -31.027 9.866 1.00 78.19 441 CYS A O 1
ATOM 3577 N N . ASP A 1 442 ? 0.623 -31.697 8.286 1.00 85.00 442 ASP A N 1
ATOM 3578 C CA . ASP A 1 442 ? 1.357 -32.900 7.883 1.00 85.00 442 ASP A CA 1
ATOM 3579 C C . ASP A 1 442 ? 2.779 -32.561 7.406 1.00 85.00 442 ASP A C 1
ATOM 3581 O O . ASP A 1 442 ? 2.961 -31.780 6.466 1.00 85.00 442 ASP A O 1
ATOM 3585 N N . THR A 1 443 ? 3.770 -33.180 8.052 1.00 83.19 443 THR A N 1
ATOM 3586 C CA . THR A 1 443 ? 5.204 -32.982 7.821 1.00 83.19 443 THR A CA 1
ATOM 3587 C C . THR A 1 443 ? 5.641 -33.388 6.417 1.00 83.19 443 THR A C 1
ATOM 3589 O O . THR A 1 443 ? 6.519 -32.743 5.845 1.00 83.19 443 THR A O 1
ATOM 3592 N N . ALA A 1 444 ? 5.008 -34.393 5.807 1.00 85.38 444 ALA A N 1
ATOM 3593 C CA . ALA A 1 444 ? 5.296 -34.756 4.422 1.00 85.38 444 ALA A CA 1
ATOM 3594 C C . ALA A 1 444 ? 4.859 -33.634 3.471 1.00 85.38 444 ALA A C 1
ATOM 3596 O O . ALA A 1 444 ? 5.598 -33.237 2.564 1.00 85.38 444 ALA A O 1
ATOM 3597 N N . LYS A 1 445 ? 3.682 -33.054 3.732 1.00 84.50 445 LYS A N 1
ATOM 3598 C CA . LYS A 1 445 ? 3.156 -31.936 2.947 1.00 84.50 445 LYS A CA 1
ATOM 3599 C C . LYS A 1 445 ? 3.979 -30.657 3.118 1.00 84.50 445 LYS A C 1
ATOM 3601 O O . LYS A 1 445 ? 4.137 -29.910 2.153 1.00 84.50 445 LYS A O 1
ATOM 3606 N N . VAL A 1 446 ? 4.529 -30.418 4.314 1.00 81.88 446 VAL A N 1
ATOM 3607 C CA . VAL A 1 446 ? 5.518 -29.348 4.572 1.00 81.88 446 VAL A CA 1
ATOM 3608 C C . VAL A 1 446 ? 6.691 -29.473 3.629 1.00 81.88 446 VAL A C 1
ATOM 3610 O O . VAL A 1 446 ? 6.973 -28.543 2.881 1.00 81.88 446 VAL A O 1
ATOM 3613 N N . ALA A 1 447 ? 7.360 -30.626 3.669 1.00 82.06 447 ALA A N 1
ATOM 3614 C CA . ALA A 1 447 ? 8.595 -30.861 2.941 1.00 82.06 447 ALA A CA 1
ATOM 3615 C C . ALA A 1 447 ? 8.376 -30.748 1.424 1.00 82.06 447 ALA A C 1
ATOM 3617 O O . ALA A 1 447 ? 9.224 -30.223 0.697 1.00 82.06 447 ALA A O 1
ATOM 3618 N N . GLU A 1 448 ? 7.203 -31.167 0.938 1.00 88.44 448 GLU A N 1
ATOM 3619 C CA . GLU A 1 448 ? 6.793 -30.946 -0.449 1.00 88.44 448 GLU A CA 1
ATOM 3620 C C . GLU A 1 448 ? 6.702 -29.446 -0.785 1.00 88.44 448 GLU A C 1
ATOM 3622 O O . GLU A 1 448 ? 7.258 -29.003 -1.796 1.00 88.44 448 GLU A O 1
ATOM 3627 N N . TYR A 1 449 ? 6.037 -28.645 0.057 1.00 87.94 449 TYR A N 1
ATOM 3628 C CA . TYR A 1 449 ? 5.956 -27.196 -0.143 1.00 87.94 449 TYR A CA 1
ATOM 3629 C C . TYR A 1 449 ? 7.324 -26.517 -0.035 1.00 87.94 449 TYR A C 1
ATOM 3631 O O . TYR A 1 449 ? 7.605 -25.652 -0.860 1.00 87.94 449 TYR A O 1
ATOM 3639 N N . GLU A 1 450 ? 8.197 -26.936 0.886 1.00 84.50 450 GLU A N 1
ATOM 3640 C CA . GLU A 1 450 ? 9.589 -26.461 0.977 1.00 84.50 450 GLU A CA 1
ATOM 3641 C C . GLU A 1 450 ? 10.352 -26.673 -0.318 1.00 84.50 450 GLU A C 1
ATOM 3643 O O . GLU A 1 450 ? 10.977 -25.751 -0.844 1.00 84.50 450 GLU A O 1
ATOM 3648 N N . THR A 1 451 ? 10.276 -27.890 -0.845 1.00 87.19 451 THR A N 1
ATOM 3649 C CA . THR A 1 451 ? 10.979 -28.275 -2.066 1.00 87.19 451 THR A CA 1
ATOM 3650 C C . THR A 1 451 ? 10.477 -27.456 -3.252 1.00 87.19 451 THR A C 1
ATOM 3652 O O . THR A 1 451 ? 11.269 -26.897 -4.012 1.00 87.19 451 THR A O 1
ATOM 3655 N N . ARG A 1 452 ? 9.150 -27.317 -3.392 1.00 91.50 452 ARG A N 1
ATOM 3656 C CA . ARG A 1 452 ? 8.539 -26.485 -4.439 1.00 91.50 452 ARG A CA 1
ATOM 3657 C C . ARG A 1 452 ? 8.926 -25.016 -4.289 1.00 91.50 452 ARG A C 1
ATOM 3659 O O . ARG A 1 452 ? 9.228 -24.376 -5.290 1.00 91.50 452 ARG A O 1
ATOM 3666 N N . TYR A 1 453 ? 8.943 -24.500 -3.063 1.00 87.88 453 TYR A N 1
ATOM 3667 C CA . TYR A 1 453 ? 9.318 -23.121 -2.773 1.00 87.88 453 TYR A CA 1
ATOM 3668 C C . TYR A 1 453 ? 10.759 -22.841 -3.212 1.00 87.88 453 TYR A C 1
ATOM 3670 O O . TYR A 1 453 ? 10.992 -21.913 -3.985 1.00 87.88 453 TYR A O 1
ATOM 3678 N N . ARG A 1 454 ? 11.715 -23.681 -2.787 1.00 87.75 454 ARG A N 1
ATOM 3679 C CA . ARG A 1 454 ? 13.138 -23.559 -3.152 1.00 87.75 454 ARG A CA 1
ATOM 3680 C C . ARG A 1 454 ? 13.344 -23.618 -4.663 1.00 87.75 454 ARG A C 1
ATOM 3682 O O . ARG A 1 454 ? 14.018 -22.755 -5.209 1.00 87.75 454 ARG A O 1
ATOM 3689 N N . LYS A 1 455 ? 12.673 -24.549 -5.346 1.00 91.69 455 LYS A N 1
ATOM 3690 C CA . LYS A 1 455 ? 12.731 -24.661 -6.809 1.00 91.69 455 LYS A CA 1
ATOM 3691 C C . LYS A 1 455 ? 12.233 -23.398 -7.523 1.00 91.69 455 LYS A C 1
ATOM 3693 O O . LYS A 1 455 ? 12.771 -23.017 -8.557 1.00 91.69 455 LYS A O 1
ATOM 3698 N N . ILE A 1 456 ? 11.197 -22.740 -6.997 1.00 91.81 456 ILE A N 1
ATOM 3699 C CA . ILE A 1 456 ? 10.704 -21.484 -7.581 1.00 91.81 456 ILE A CA 1
ATOM 3700 C C . ILE A 1 456 ? 11.698 -20.340 -7.338 1.00 91.81 456 ILE A C 1
ATOM 3702 O O . ILE A 1 456 ? 11.848 -19.494 -8.214 1.00 91.81 456 ILE A O 1
ATOM 3706 N N . LEU A 1 457 ? 12.400 -20.315 -6.198 1.00 88.38 457 LEU A N 1
ATOM 3707 C CA . LEU A 1 457 ? 13.472 -19.339 -5.969 1.00 88.38 457 LEU A CA 1
ATOM 3708 C C . LEU A 1 457 ? 14.664 -19.546 -6.904 1.00 88.38 457 LEU A C 1
ATOM 3710 O O . LEU A 1 457 ? 15.185 -18.572 -7.437 1.00 88.38 457 LEU A O 1
ATOM 3714 N N . GLU A 1 458 ? 15.080 -20.794 -7.122 1.00 89.88 458 GLU A N 1
ATOM 3715 C CA . GLU A 1 458 ? 16.129 -21.129 -8.095 1.00 89.88 458 GLU A CA 1
ATOM 3716 C C . GLU A 1 458 ? 15.736 -20.636 -9.487 1.00 89.88 458 GLU A C 1
ATOM 3718 O O . GLU A 1 458 ? 16.495 -19.911 -10.120 1.00 89.88 458 GLU A O 1
ATOM 3723 N N . LYS A 1 459 ? 14.493 -20.898 -9.900 1.00 91.56 459 LYS A N 1
ATOM 3724 C CA . LYS A 1 459 ? 13.952 -20.371 -11.152 1.00 91.56 459 LYS A CA 1
ATOM 3725 C C . LYS A 1 459 ? 13.925 -18.841 -11.198 1.00 91.56 459 LYS A C 1
ATOM 3727 O O . LYS A 1 459 ? 14.209 -18.257 -12.237 1.00 91.56 459 LYS A O 1
ATOM 3732 N N . ALA A 1 460 ? 13.574 -18.175 -10.098 1.00 90.25 460 ALA A N 1
ATOM 3733 C CA . ALA A 1 460 ? 13.621 -16.717 -10.037 1.00 90.25 460 ALA A CA 1
ATOM 3734 C C . ALA A 1 460 ? 15.051 -16.210 -10.267 1.00 90.25 460 ALA A C 1
ATOM 3736 O O . ALA A 1 460 ? 15.251 -15.269 -11.031 1.00 90.25 460 ALA A O 1
ATOM 3737 N N . LYS A 1 461 ? 16.045 -16.866 -9.656 1.00 89.19 461 LYS A N 1
ATOM 3738 C CA . LYS A 1 461 ? 17.463 -16.558 -9.847 1.00 89.19 461 LYS A CA 1
ATOM 3739 C C . LYS A 1 461 ? 17.895 -16.762 -11.303 1.00 89.19 461 LYS A C 1
ATOM 3741 O O . LYS A 1 461 ? 18.471 -15.841 -11.865 1.00 89.19 461 LYS A O 1
ATOM 3746 N N . GLU A 1 462 ? 17.556 -17.896 -11.915 1.00 91.31 462 GLU A N 1
ATOM 3747 C CA . GLU A 1 462 ? 17.829 -18.178 -13.335 1.00 91.31 462 GLU A CA 1
ATOM 3748 C C . GLU A 1 462 ? 17.219 -17.109 -14.254 1.00 91.31 462 GLU A C 1
ATOM 3750 O O . GLU A 1 462 ? 17.911 -16.541 -15.096 1.00 91.31 462 GLU A O 1
ATOM 3755 N N . GLU A 1 463 ? 15.939 -16.772 -14.052 1.00 91.00 463 GLU A N 1
ATOM 3756 C CA . GLU A 1 463 ? 15.258 -15.743 -14.841 1.00 91.00 463 GLU A CA 1
ATOM 3757 C C . GLU A 1 463 ? 15.981 -14.385 -14.714 1.00 91.00 463 GLU A C 1
ATOM 3759 O O . GLU A 1 463 ? 16.183 -13.697 -15.719 1.00 91.00 463 GLU A O 1
ATOM 3764 N N . TYR A 1 464 ? 16.400 -13.991 -13.506 1.00 89.12 464 TYR A N 1
ATOM 3765 C CA . TYR A 1 464 ? 17.118 -12.730 -13.287 1.00 89.12 464 TYR A CA 1
ATOM 3766 C C . TYR A 1 464 ? 18.588 -12.740 -13.732 1.00 89.12 464 TYR A C 1
ATOM 3768 O O . TYR A 1 464 ? 19.141 -11.668 -13.970 1.00 89.12 464 TYR A O 1
ATOM 3776 N N . GLU A 1 465 ? 19.222 -13.906 -13.856 1.00 88.25 465 GLU A N 1
ATOM 3777 C CA . GLU A 1 465 ? 20.549 -14.046 -14.467 1.00 88.25 465 GLU A CA 1
ATOM 3778 C C . GLU A 1 465 ? 20.479 -13.902 -15.994 1.00 88.25 465 GLU A C 1
ATOM 3780 O O . GLU A 1 465 ? 21.326 -13.230 -16.580 1.00 88.25 465 GLU A O 1
ATOM 3785 N N . GLU A 1 466 ? 19.457 -14.481 -16.635 1.00 87.69 466 GLU A N 1
ATOM 3786 C CA . GLU A 1 466 ? 19.255 -14.393 -18.088 1.00 87.69 466 GLU A CA 1
ATOM 3787 C C . GLU A 1 466 ? 18.848 -12.982 -18.525 1.00 87.69 466 GLU A C 1
ATOM 3789 O O . GLU A 1 466 ? 19.390 -12.418 -19.477 1.00 87.69 466 GLU A O 1
ATOM 3794 N N . ILE A 1 467 ? 17.890 -12.395 -17.809 1.00 84.12 467 ILE A N 1
ATOM 3795 C CA . ILE A 1 467 ? 17.415 -11.037 -18.051 1.00 84.12 467 ILE A CA 1
ATOM 3796 C C . ILE A 1 467 ? 17.551 -10.296 -16.720 1.00 84.12 467 ILE A C 1
ATOM 3798 O O . ILE A 1 467 ? 16.744 -10.534 -15.822 1.00 84.12 467 ILE A O 1
ATOM 3802 N N . PRO A 1 468 ? 18.528 -9.393 -16.553 1.00 83.38 468 PRO A N 1
ATOM 3803 C CA . PRO A 1 468 ? 18.686 -8.633 -15.320 1.00 83.38 468 PRO A CA 1
ATOM 3804 C C . PRO A 1 468 ? 17.437 -7.837 -14.945 1.00 83.38 468 PRO A C 1
ATOM 3806 O O . PRO A 1 468 ? 16.611 -7.478 -15.791 1.00 83.38 468 PRO A O 1
ATOM 3809 N N . CYS A 1 469 ? 17.289 -7.541 -13.653 1.00 78.38 469 CYS A N 1
ATOM 3810 C CA . CYS A 1 469 ? 16.217 -6.662 -13.214 1.00 78.38 469 CYS A CA 1
ATOM 3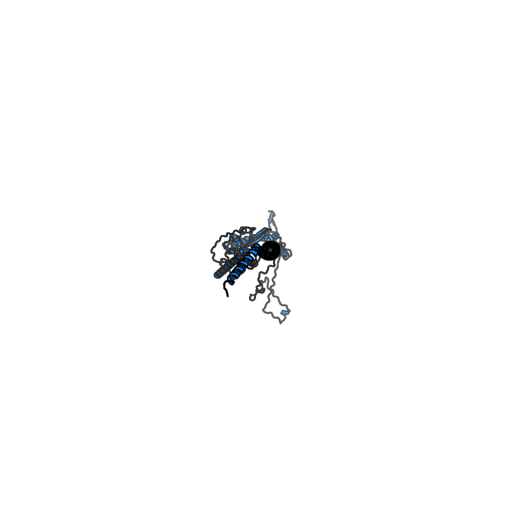811 C C . CYS A 1 469 ? 16.379 -5.284 -13.858 1.00 78.38 469 CYS A C 1
ATOM 3813 O O . CYS A 1 469 ? 17.474 -4.720 -13.901 1.00 78.38 469 CYS A O 1
ATOM 3815 N N . ASN A 1 470 ? 15.272 -4.730 -14.334 1.00 71.31 470 ASN A N 1
ATOM 3816 C CA . ASN A 1 470 ? 15.282 -3.393 -14.889 1.00 71.31 470 ASN A CA 1
ATOM 3817 C C . ASN A 1 470 ? 15.564 -2.366 -13.775 1.00 71.31 470 ASN A C 1
ATOM 3819 O O . ASN A 1 470 ? 15.059 -2.499 -12.657 1.00 71.31 470 ASN A O 1
ATOM 3823 N N . ASP A 1 471 ? 16.306 -1.300 -14.080 1.00 71.62 471 ASP A N 1
ATOM 3824 C CA . ASP A 1 471 ? 16.567 -0.211 -13.137 1.00 71.62 471 ASP A CA 1
ATOM 3825 C C . ASP A 1 471 ? 15.290 0.454 -12.599 1.00 71.62 471 ASP A C 1
ATOM 3827 O O . ASP A 1 471 ? 15.299 1.030 -11.508 1.00 71.62 471 ASP A O 1
ATOM 3831 N N . TYR A 1 472 ? 14.177 0.331 -13.327 1.00 71.62 472 TYR A N 1
ATOM 3832 C CA . TYR A 1 472 ? 12.901 0.965 -12.996 1.00 71.62 472 TYR A CA 1
ATOM 3833 C C . TYR A 1 472 ? 12.003 0.171 -12.040 1.00 71.62 472 TYR A C 1
ATOM 3835 O O . TYR A 1 472 ? 11.175 0.780 -11.362 1.00 71.62 472 TYR A O 1
ATOM 3843 N N . TYR A 1 473 ? 12.160 -1.153 -11.950 1.00 76.44 473 TYR A N 1
ATOM 3844 C CA . TYR A 1 473 ? 11.405 -1.999 -11.022 1.00 76.44 473 TYR A CA 1
ATOM 3845 C C . TYR A 1 473 ? 12.320 -3.079 -10.445 1.00 76.44 473 TYR A C 1
ATOM 3847 O O . TYR A 1 473 ? 12.550 -4.120 -11.054 1.00 76.44 473 TYR A O 1
ATOM 3855 N N . LYS A 1 474 ? 12.843 -2.812 -9.245 1.00 79.50 474 LYS A N 1
ATOM 3856 C CA . LYS A 1 474 ? 13.751 -3.722 -8.530 1.00 79.50 474 LYS A CA 1
ATOM 3857 C C . LYS A 1 474 ? 13.043 -4.569 -7.480 1.00 79.50 474 LYS A C 1
ATOM 3859 O O . LYS A 1 474 ? 13.677 -5.434 -6.896 1.00 79.50 474 LYS A O 1
ATOM 3864 N N . GLU A 1 475 ? 11.755 -4.337 -7.226 1.00 76.94 475 GLU A N 1
ATOM 3865 C CA . GLU A 1 475 ? 11.051 -4.991 -6.117 1.00 76.94 475 GLU A CA 1
ATOM 3866 C C . GLU A 1 475 ? 10.856 -6.491 -6.337 1.00 76.94 475 GLU A C 1
ATOM 3868 O O . GLU A 1 475 ? 11.034 -7.257 -5.398 1.00 76.94 475 GLU A O 1
ATOM 3873 N N . GLY A 1 476 ? 10.577 -6.936 -7.568 1.00 78.94 476 GLY A N 1
ATOM 3874 C CA . GLY A 1 476 ? 10.508 -8.369 -7.877 1.00 78.94 476 GLY A CA 1
ATOM 3875 C C . GLY A 1 476 ? 11.842 -9.074 -7.631 1.00 78.94 476 GLY A C 1
ATOM 3876 O O . GLY A 1 476 ? 11.884 -10.103 -6.960 1.00 78.94 476 GLY A O 1
ATOM 3877 N N . TYR A 1 477 ? 12.941 -8.453 -8.068 1.00 81.19 477 TYR A N 1
ATOM 3878 C CA . TYR A 1 477 ? 14.288 -8.953 -7.813 1.00 81.19 477 TYR A CA 1
ATOM 3879 C C . TYR A 1 477 ? 14.650 -8.905 -6.332 1.00 81.19 477 TYR A C 1
ATOM 3881 O O . TYR A 1 477 ? 15.141 -9.890 -5.796 1.00 81.19 477 TYR A O 1
ATOM 3889 N N . ASN A 1 478 ? 14.395 -7.795 -5.635 1.00 78.06 478 ASN A N 1
ATOM 3890 C CA . ASN A 1 478 ? 14.619 -7.684 -4.191 1.00 78.06 478 ASN A CA 1
ATOM 3891 C C . ASN A 1 478 ? 13.816 -8.753 -3.438 1.00 78.06 478 ASN A C 1
ATOM 3893 O O . ASN A 1 478 ? 14.299 -9.276 -2.445 1.00 78.06 478 ASN A O 1
ATOM 3897 N N . PHE A 1 479 ? 12.621 -9.106 -3.912 1.00 74.25 479 PHE A N 1
ATOM 3898 C CA . PHE A 1 479 ? 11.812 -10.162 -3.319 1.00 74.25 479 PHE A CA 1
ATOM 3899 C C . PHE A 1 479 ? 12.378 -11.566 -3.590 1.00 74.25 479 PHE A C 1
ATOM 3901 O O . PHE A 1 479 ? 12.318 -12.424 -2.715 1.00 74.25 479 PHE A O 1
ATOM 3908 N N . SER A 1 480 ? 12.948 -11.817 -4.774 1.00 72.50 480 SER A N 1
ATOM 3909 C CA . SER A 1 480 ? 13.573 -13.109 -5.094 1.00 72.50 480 SER A CA 1
ATOM 3910 C C . SER A 1 480 ? 14.979 -13.281 -4.508 1.00 72.50 480 SER A C 1
ATOM 3912 O O . SER A 1 480 ? 15.407 -14.408 -4.274 1.00 72.50 480 SER A O 1
ATOM 3914 N N . SER A 1 481 ? 15.715 -12.179 -4.319 1.00 63.16 481 SER A N 1
ATOM 3915 C CA . SER A 1 481 ? 17.116 -12.141 -3.862 1.00 63.16 481 SER A CA 1
ATOM 3916 C C . SER A 1 481 ? 17.271 -11.761 -2.390 1.00 63.16 481 SER A C 1
ATOM 3918 O O . SER A 1 481 ? 18.262 -12.128 -1.760 1.00 63.16 481 SER A O 1
ATOM 3920 N N . GLY A 1 482 ? 16.299 -11.043 -1.828 1.00 55.34 482 GLY A N 1
ATOM 3921 C CA . GLY A 1 482 ? 16.203 -10.745 -0.411 1.00 55.34 482 GLY A CA 1
ATOM 3922 C C . GLY A 1 482 ? 15.959 -12.041 0.331 1.00 55.34 482 GLY A C 1
ATOM 3923 O O . GLY A 1 482 ? 14.869 -12.600 0.248 1.00 55.34 482 GLY A O 1
ATOM 3924 N N . SER A 1 483 ? 17.018 -12.511 0.993 1.00 45.22 483 SER A N 1
ATOM 3925 C CA . SER A 1 483 ? 17.078 -13.606 1.955 1.00 45.22 483 SER A CA 1
ATOM 3926 C C . SER A 1 483 ? 15.694 -14.093 2.350 1.00 45.22 483 SER A C 1
ATOM 3928 O O . SER A 1 483 ? 15.059 -13.520 3.235 1.00 45.22 483 SER A O 1
ATOM 3930 N N . VAL A 1 484 ? 15.215 -15.134 1.666 1.00 41.78 484 VAL A N 1
ATOM 3931 C CA . VAL A 1 484 ? 13.983 -15.815 2.042 1.00 41.78 484 VAL A CA 1
ATOM 3932 C C . VAL A 1 484 ? 14.225 -16.452 3.399 1.00 41.78 484 VAL A C 1
ATOM 3934 O O . VAL A 1 484 ? 14.713 -17.572 3.542 1.00 41.78 484 VAL A O 1
ATOM 3937 N N . ILE A 1 485 ? 13.888 -15.668 4.405 1.00 43.22 485 ILE A N 1
ATOM 3938 C CA . ILE A 1 485 ? 13.842 -16.019 5.802 1.00 43.22 485 ILE A CA 1
ATOM 3939 C C . ILE A 1 485 ? 12.679 -16.983 5.990 1.00 43.22 485 ILE A C 1
ATOM 3941 O O . ILE A 1 485 ? 11.527 -16.645 5.730 1.00 43.22 485 ILE A O 1
ATOM 3945 N N . ASN A 1 486 ? 13.020 -18.198 6.423 1.00 44.50 486 ASN A N 1
ATOM 3946 C CA . ASN A 1 486 ? 12.192 -19.107 7.220 1.00 44.50 486 ASN A CA 1
ATOM 3947 C C . ASN A 1 486 ? 10.699 -19.181 6.861 1.00 44.50 486 ASN A C 1
ATOM 3949 O O . ASN A 1 486 ? 9.849 -19.260 7.745 1.00 44.50 486 ASN A O 1
ATOM 3953 N N . PHE A 1 487 ? 10.354 -19.228 5.572 1.00 42.78 487 PHE A N 1
ATOM 3954 C CA . PHE A 1 487 ? 8.947 -19.311 5.179 1.00 42.78 487 PHE A CA 1
ATOM 3955 C C . PHE A 1 487 ? 8.289 -20.619 5.634 1.00 42.78 487 PHE A C 1
ATOM 3957 O O . PHE A 1 487 ? 7.072 -20.672 5.789 1.00 42.78 487 PHE A O 1
ATOM 3964 N N . VAL A 1 488 ? 9.070 -21.684 5.854 1.00 39.47 488 VAL A N 1
ATOM 3965 C CA . VAL A 1 488 ? 8.474 -23.021 5.939 1.00 39.47 488 VAL A CA 1
ATOM 3966 C C . VAL A 1 488 ? 8.670 -23.758 7.258 1.00 39.47 488 VAL A C 1
ATOM 3968 O O . VAL A 1 488 ? 7.802 -24.544 7.628 1.00 39.47 488 VAL A O 1
ATOM 3971 N N . SER A 1 489 ? 9.668 -23.396 8.066 1.00 37.22 489 SER A N 1
ATOM 3972 C CA . SER A 1 489 ? 9.782 -23.984 9.408 1.00 37.22 489 SER A CA 1
ATOM 3973 C C . SER A 1 489 ? 8.613 -23.569 10.325 1.00 37.22 489 SER A C 1
ATOM 3975 O O . SER A 1 489 ? 8.167 -24.344 11.167 1.00 37.22 489 SER A O 1
ATOM 3977 N N . LEU A 1 490 ? 8.040 -22.374 10.121 1.00 40.91 490 LEU A N 1
ATOM 3978 C CA . LEU A 1 490 ? 7.111 -21.761 11.082 1.00 40.91 490 LEU A CA 1
ATOM 3979 C C . LEU A 1 490 ? 5.637 -21.731 10.678 1.00 40.91 490 LEU A C 1
ATOM 3981 O O . LEU A 1 490 ? 4.776 -21.754 11.554 1.00 40.91 490 LEU A O 1
ATOM 3985 N N . VAL A 1 491 ? 5.319 -21.743 9.379 1.00 43.09 491 VAL A N 1
ATOM 3986 C CA . VAL A 1 491 ? 3.915 -21.791 8.921 1.00 43.09 491 VAL A CA 1
ATOM 3987 C C . VAL A 1 491 ? 3.255 -23.129 9.294 1.00 43.09 491 VAL A C 1
ATOM 3989 O O . VAL A 1 491 ? 2.029 -23.252 9.241 1.00 43.09 491 VAL A O 1
ATOM 3992 N N . ILE A 1 492 ? 4.045 -24.139 9.683 1.00 42.50 492 ILE A N 1
ATOM 3993 C CA . ILE A 1 492 ? 3.544 -25.503 9.837 1.00 42.50 492 ILE A CA 1
ATOM 3994 C C . ILE A 1 492 ? 3.853 -26.159 11.192 1.00 42.50 492 ILE A C 1
ATOM 3996 O O . ILE A 1 492 ? 2.986 -26.857 11.726 1.00 42.50 492 ILE A O 1
ATOM 4000 N N . ASN A 1 493 ? 5.003 -25.902 11.815 1.00 36.28 493 ASN A N 1
ATOM 4001 C CA . ASN A 1 493 ? 5.293 -26.498 13.116 1.00 36.28 493 ASN A CA 1
ATOM 4002 C C . ASN A 1 493 ? 4.840 -25.587 14.259 1.00 36.28 493 ASN A C 1
ATOM 4004 O O . ASN A 1 493 ? 5.573 -24.726 14.735 1.00 36.28 493 ASN A O 1
ATOM 4008 N N . GLY A 1 494 ? 3.640 -25.862 14.773 1.00 39.31 494 GLY A N 1
ATOM 4009 C CA . GLY A 1 494 ? 3.210 -25.425 16.106 1.00 39.31 494 GLY A CA 1
ATOM 4010 C C . GLY A 1 494 ? 3.968 -26.099 17.262 1.00 39.31 494 GLY A C 1
ATOM 4011 O O . GLY A 1 494 ? 3.539 -25.996 18.407 1.00 39.31 494 GLY A O 1
ATOM 4012 N N . SER A 1 495 ? 5.069 -26.805 16.996 1.00 36.53 495 SER A N 1
ATOM 4013 C CA . SER A 1 495 ? 5.844 -27.525 18.008 1.00 36.53 495 SER A CA 1
ATOM 4014 C C . SER A 1 495 ? 7.233 -27.893 17.475 1.00 36.53 495 SER A C 1
ATOM 4016 O O . SER A 1 495 ? 7.331 -28.527 16.428 1.00 36.53 495 SER A O 1
ATOM 4018 N N . ASN A 1 496 ? 8.262 -27.544 18.257 1.00 31.69 496 ASN A N 1
ATOM 4019 C CA . ASN A 1 496 ? 9.712 -27.773 18.111 1.00 31.69 496 ASN A CA 1
ATOM 4020 C C . ASN A 1 496 ? 10.522 -26.676 17.396 1.00 31.69 496 ASN A C 1
ATOM 4022 O O . ASN A 1 496 ? 10.702 -26.664 16.183 1.00 31.69 496 ASN A O 1
ATOM 4026 N N . LEU A 1 497 ? 11.061 -25.775 18.226 1.00 31.39 497 LEU A N 1
ATOM 4027 C CA . LEU A 1 497 ? 12.040 -24.742 17.892 1.00 31.39 497 LEU A CA 1
ATOM 4028 C C . LEU A 1 497 ? 13.463 -25.293 18.077 1.00 31.39 497 LEU A C 1
ATOM 4030 O O . LEU A 1 497 ? 13.925 -25.411 19.211 1.00 31.39 497 LEU A O 1
ATOM 4034 N N . GLU A 1 498 ? 14.186 -25.544 16.985 1.00 25.95 498 GLU A N 1
ATOM 4035 C CA . GLU A 1 498 ? 15.654 -25.538 17.007 1.00 25.95 498 GLU A CA 1
ATOM 4036 C C . GLU A 1 498 ? 16.191 -24.257 16.356 1.00 25.95 498 GLU A C 1
ATOM 4038 O O . GLU A 1 498 ? 15.730 -23.802 15.308 1.00 25.95 498 GLU A O 1
ATOM 4043 N N . ARG A 1 499 ? 17.141 -23.636 17.062 1.00 26.50 499 ARG A N 1
ATOM 4044 C CA . ARG A 1 499 ? 17.775 -22.349 16.759 1.00 26.50 499 ARG A CA 1
ATOM 4045 C C . ARG A 1 499 ? 18.606 -22.422 15.484 1.00 26.50 499 ARG A C 1
ATOM 4047 O O . ARG A 1 499 ? 19.538 -23.215 15.418 1.00 26.50 499 ARG A O 1
ATOM 4054 N N . ILE A 1 500 ? 18.431 -21.443 14.599 1.00 24.97 500 ILE A N 1
ATOM 4055 C CA . ILE A 1 500 ? 19.505 -21.003 13.705 1.00 24.97 500 ILE A CA 1
ATOM 4056 C C . ILE A 1 500 ? 19.579 -19.474 13.778 1.00 24.97 500 ILE A C 1
ATOM 4058 O O . ILE A 1 500 ? 18.654 -18.776 13.371 1.00 24.97 500 ILE A O 1
ATOM 4062 N N . LYS A 1 501 ? 20.664 -18.961 14.369 1.00 22.77 501 LYS A 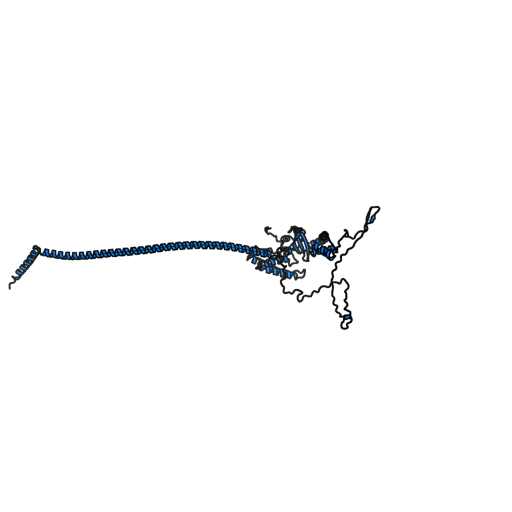N 1
ATOM 4063 C CA . LYS A 1 501 ? 21.026 -17.537 14.349 1.00 22.77 501 LYS A CA 1
ATOM 4064 C C . LYS A 1 501 ? 21.759 -17.247 13.040 1.00 22.77 501 LYS A C 1
ATOM 4066 O O . LYS A 1 501 ? 22.692 -17.977 12.721 1.00 22.77 501 LYS A O 1
ATOM 4071 N N . TYR A 1 502 ? 21.420 -16.153 12.364 1.00 29.12 502 TYR A N 1
ATOM 4072 C CA . TYR A 1 502 ? 22.300 -15.543 11.367 1.00 29.12 502 TYR A CA 1
ATOM 4073 C C . TYR A 1 502 ? 22.436 -14.044 11.626 1.00 29.12 502 TYR A C 1
ATOM 4075 O O . TYR A 1 502 ? 21.456 -13.359 11.916 1.00 29.12 502 TYR A O 1
ATOM 4083 N N . GLU A 1 503 ? 23.676 -13.567 11.545 1.00 22.55 503 GLU A N 1
ATOM 4084 C CA . GLU A 1 503 ? 24.047 -12.157 11.612 1.00 22.55 503 GLU A CA 1
ATOM 4085 C C . GLU A 1 503 ? 23.775 -11.486 10.263 1.00 22.55 503 GLU A C 1
ATOM 4087 O O . GLU A 1 503 ? 24.216 -11.955 9.212 1.00 22.55 503 GLU A O 1
ATOM 4092 N N . TYR A 1 504 ? 23.049 -10.371 10.295 1.00 25.80 504 TYR A N 1
ATOM 4093 C CA . TYR A 1 504 ? 22.855 -9.508 9.137 1.00 25.80 504 TYR A CA 1
ATOM 4094 C C . TYR A 1 504 ? 24.062 -8.580 8.972 1.00 25.80 504 TYR A C 1
ATOM 4096 O O . TYR A 1 504 ? 24.372 -7.787 9.859 1.00 25.80 504 TYR A O 1
ATOM 4104 N N . SER A 1 505 ? 24.688 -8.605 7.796 1.00 22.92 505 SER A N 1
ATOM 4105 C CA . SER A 1 505 ? 25.493 -7.486 7.309 1.00 22.92 505 SER A CA 1
ATOM 4106 C C . SER A 1 505 ? 25.040 -7.150 5.893 1.00 22.92 505 SER A C 1
ATOM 4108 O O . SER A 1 505 ? 25.211 -7.945 4.974 1.00 22.92 505 SER A O 1
ATOM 4110 N N . TYR A 1 506 ? 24.424 -5.981 5.704 1.00 26.84 506 TYR A N 1
ATOM 4111 C CA . TYR A 1 506 ? 24.448 -5.342 4.393 1.00 26.84 506 TYR A CA 1
ATOM 4112 C C . TYR A 1 506 ? 24.241 -3.831 4.478 1.00 26.84 506 TYR A C 1
ATOM 4114 O O . TYR A 1 506 ? 23.264 -3.333 5.036 1.00 26.84 506 TYR A O 1
ATOM 4122 N N . GLN A 1 507 ? 25.194 -3.116 3.883 1.00 25.69 507 GLN A N 1
ATOM 4123 C CA . GLN A 1 507 ? 25.152 -1.691 3.601 1.00 25.69 507 GLN A CA 1
ATOM 4124 C C . GLN A 1 507 ? 24.187 -1.439 2.436 1.00 25.69 507 GLN A C 1
ATOM 4126 O O . GLN A 1 507 ? 24.424 -1.903 1.324 1.00 25.69 507 GLN A O 1
ATOM 4131 N N . ARG A 1 508 ? 23.138 -0.640 2.644 1.00 25.84 508 ARG A N 1
ATOM 4132 C CA . ARG A 1 508 ? 22.477 0.068 1.539 1.00 25.84 508 ARG A CA 1
ATOM 4133 C C . ARG A 1 508 ? 22.589 1.561 1.801 1.00 25.84 508 ARG A C 1
ATOM 4135 O O . ARG A 1 508 ? 22.109 2.063 2.814 1.00 25.84 508 ARG A O 1
ATOM 4142 N N . GLY A 1 509 ? 23.308 2.225 0.898 1.00 22.89 509 GLY A N 1
ATOM 4143 C CA . GLY A 1 509 ? 23.548 3.658 0.910 1.00 22.89 509 GLY A CA 1
ATOM 4144 C C . GLY A 1 509 ? 22.245 4.443 0.957 1.00 22.89 509 GLY A C 1
ATOM 4145 O O . GLY A 1 509 ? 21.271 4.119 0.277 1.00 22.89 509 GLY A O 1
ATOM 4146 N N . ALA A 1 510 ? 22.265 5.473 1.793 1.00 22.06 510 ALA A N 1
ATOM 4147 C CA . ALA A 1 510 ? 21.237 6.482 1.883 1.00 22.06 510 ALA A CA 1
ATOM 4148 C C . ALA A 1 510 ? 21.032 7.153 0.520 1.00 22.06 510 ALA A C 1
ATOM 4150 O O . ALA A 1 510 ? 21.936 7.811 0.011 1.00 22.06 510 ALA A O 1
ATOM 4151 N N . TYR A 1 511 ? 19.824 7.047 -0.018 1.00 22.91 511 TYR A N 1
ATOM 4152 C CA . TYR A 1 511 ? 19.271 8.088 -0.870 1.00 22.91 511 TYR A CA 1
ATOM 4153 C C . TYR A 1 511 ? 17.910 8.457 -0.285 1.00 22.91 511 TYR A C 1
ATOM 4155 O O . TYR A 1 511 ? 16.979 7.651 -0.275 1.00 22.91 511 TYR A O 1
ATOM 4163 N N . TYR A 1 512 ? 17.914 9.640 0.328 1.00 28.23 512 TYR A N 1
ATOM 4164 C CA . TYR A 1 512 ? 16.780 10.361 0.898 1.00 28.23 512 TYR A CA 1
ATOM 4165 C C . TYR A 1 512 ? 15.751 10.758 -0.159 1.00 28.23 512 TYR A C 1
ATOM 4167 O O . TYR A 1 512 ? 16.161 10.981 -1.322 1.00 28.23 512 TYR A O 1
#